Protein AF-A0A1Y2F8F1-F1 (afdb_monomer)

Sequence (606 aa):
MKSYQFGLIFSLLITFTISRSVKFGLVAFGTKVKVKINDTAYTMTRPNIKDPYFTLTKDVSDDELIYKYEVDNIEEIFDRVLPAGETTTHNEFYGRKDTVKQLPEFDYPNKGSWKKSIGKTSLFDDSYIPTVHIYGTNANNTFTNATASIVKRVAFILKDDVIIIKNPALYTKNRNWDKFQFRLVMNYINNDTSGVYGRYILKFRDNNEDPTFFRQKLYSDIMNTIGAPTIQTIFARVYVNNIPVGLYVIQEEAASESFVRSAFHGDNNGKLLIEDNNNLGHPLDCSTGADFEYNATSTYGAFKPYNSTRYDNSKIKNLIKAFSQLDVNNDSAVEKFDKEWFDIDSFFKAIAMEYLTGHWDSYWFYSTNFAMYDDPTESTATTDKFYFICQDWDGTFGLNLGMPYTRYEEEFTTISYKRYVNIDWKIDNYDAPHRYAIDKFLSNPKLQARFEKILTDIVKYIMNPIDFNKRLDAFVERFRDEVEFTFNVTPWRKGTETIKWTMDDFNRNIKYKGKYGASYGLKEYVYKRASFINKEFNLGLDLANVTKKSTAAKKNGSISTVSGRCGSEFGGSCAKSGYCCSKYGYCGTSNEYCGKGCQRAYGICN

Solvent-accessible surface area (backbone atoms only — not comparable to full-atom values): 32457 Å² total; per-residue (Å²): 138,86,85,83,83,86,81,85,82,82,79,80,81,80,77,81,78,60,66,40,66,30,36,43,32,35,37,45,90,62,87,48,41,30,42,26,52,68,95,46,75,42,79,41,44,50,94,43,87,88,52,51,41,32,39,43,77,48,80,40,66,40,57,68,40,52,31,36,52,28,46,66,88,45,64,55,98,57,81,43,77,47,62,52,82,63,47,58,67,38,51,24,45,73,90,51,87,72,54,70,47,88,63,68,75,79,53,48,100,58,53,60,66,53,57,32,19,18,51,86,44,69,82,56,39,77,35,37,72,36,37,37,40,34,29,52,70,47,36,52,51,21,55,49,68,56,42,63,38,63,23,60,29,37,36,40,41,32,51,86,48,77,48,78,47,63,44,25,33,37,44,56,44,63,63,48,33,41,68,45,25,36,36,39,34,43,26,67,78,76,67,44,55,56,55,64,92,48,37,21,45,38,35,34,38,43,54,83,74,47,63,69,69,45,53,41,49,53,51,34,52,49,40,47,33,68,28,37,67,58,52,58,53,35,59,28,44,34,27,48,75,87,41,70,68,26,50,27,42,37,27,48,42,66,28,32,75,38,30,47,32,45,41,61,24,16,71,45,75,67,41,73,75,55,83,60,73,88,74,53,49,49,31,18,35,26,38,53,34,39,62,46,66,71,53,92,87,60,78,58,74,32,40,30,37,62,48,69,91,84,32,66,46,67,67,57,55,53,48,21,47,50,55,66,68,54,52,70,87,37,68,70,54,41,53,50,39,38,66,36,36,35,40,57,65,39,38,39,53,42,57,34,49,37,64,73,32,41,29,43,66,20,54,92,45,35,18,14,40,34,20,39,35,34,42,59,91,60,30,56,101,86,37,58,20,28,43,49,28,64,46,83,50,68,44,23,48,31,25,71,55,45,77,76,49,64,75,49,94,63,67,68,57,71,58,61,71,76,79,68,51,83,53,84,54,40,91,49,97,53,29,30,57,54,56,40,61,57,38,54,47,54,70,24,71,68,53,32,48,55,38,50,48,54,44,49,47,45,33,65,47,34,39,26,54,75,57,36,43,55,38,50,52,47,46,48,74,72,40,47,68,50,51,50,48,34,64,68,46,72,67,67,31,85,36,78,58,78,87,78,70,50,71,66,46,22,64,38,28,50,52,33,57,51,63,86,45,25,64,27,1,51,54,42,37,36,40,48,31,34,52,39,52,31,62,76,67,66,65,78,72,84,61,72,60,63,56,46,64,62,49,58,77,71,66,78,89,39,54,24,84,40,92,65,25,11,32,86,91,33,62,15,18,37,83,54,87,89,26,7,10,15,69,84,29,35,47,34,74,49,64,84,13,16,33,93,59,32,37,66,94,19,24,52,56,113

Structure (mmCIF, N/CA/C/O backbone):
data_AF-A0A1Y2F8F1-F1
#
_entry.id   AF-A0A1Y2F8F1-F1
#
loop_
_atom_site.group_PDB
_atom_site.id
_atom_site.type_symbol
_atom_site.label_atom_id
_atom_site.label_alt_id
_atom_site.label_comp_id
_atom_site.label_asym_id
_atom_site.label_entity_id
_atom_site.label_seq_id
_atom_site.pdbx_PDB_ins_code
_atom_site.Cartn_x
_atom_site.Cartn_y
_atom_site.Cartn_z
_atom_site.occupancy
_atom_site.B_iso_or_equiv
_atom_site.auth_seq_id
_atom_site.auth_comp_id
_atom_site.auth_asym_id
_atom_site.auth_atom_id
_atom_site.pdbx_PDB_model_num
ATOM 1 N N . MET A 1 1 ? -14.714 -57.021 75.624 1.00 41.25 1 MET A N 1
ATOM 2 C CA . MET A 1 1 ? -15.479 -56.013 74.856 1.00 41.25 1 MET A CA 1
ATOM 3 C C . MET A 1 1 ? -14.490 -55.034 74.247 1.00 41.25 1 MET A C 1
ATOM 5 O O . MET A 1 1 ? -13.836 -54.321 74.993 1.00 41.25 1 MET A O 1
ATOM 9 N N . LYS A 1 2 ? -14.284 -55.102 72.926 1.00 38.03 2 LYS A N 1
ATOM 10 C CA . LYS A 1 2 ? -13.362 -54.230 72.183 1.00 38.03 2 LYS A CA 1
ATOM 11 C C . LYS A 1 2 ? -14.104 -52.960 71.763 1.00 38.03 2 LYS A C 1
ATOM 13 O O . LYS A 1 2 ? -15.139 -53.050 71.110 1.00 38.03 2 LYS A O 1
ATOM 18 N N . SER A 1 3 ? -13.566 -51.815 72.152 1.00 40.09 3 SER A N 1
ATOM 19 C CA . SER A 1 3 ? -14.034 -50.481 71.785 1.00 40.09 3 SER A CA 1
ATOM 20 C C . SER A 1 3 ? -13.527 -50.140 70.382 1.00 40.09 3 SER A C 1
ATOM 22 O O . SER A 1 3 ? -12.319 -50.109 70.163 1.00 40.09 3 SER A O 1
ATOM 24 N N . TYR A 1 4 ? -14.429 -49.897 69.431 1.00 42.72 4 TYR A N 1
ATOM 25 C CA . TYR A 1 4 ? -14.085 -49.360 68.113 1.00 42.72 4 TYR A CA 1
ATOM 26 C C . TYR A 1 4 ? -14.153 -47.829 68.169 1.00 42.72 4 TYR A C 1
ATOM 28 O O . TYR A 1 4 ? -15.232 -47.263 68.322 1.00 42.72 4 TYR A O 1
ATOM 36 N N . GLN A 1 5 ? -13.004 -47.160 68.055 1.00 43.44 5 GLN A N 1
ATOM 37 C CA . GLN A 1 5 ? -12.938 -45.736 67.726 1.00 43.44 5 GLN A CA 1
ATOM 38 C C . GLN A 1 5 ? -13.002 -45.585 66.202 1.00 43.44 5 GLN A C 1
ATOM 40 O O . GLN A 1 5 ? -12.121 -46.058 65.486 1.00 43.44 5 GLN A O 1
ATOM 45 N N . PHE A 1 6 ? -1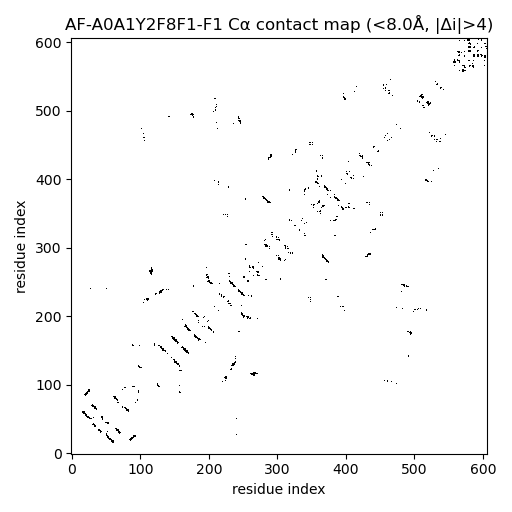4.052 -44.928 65.712 1.00 44.44 6 PHE A N 1
ATOM 46 C CA . PHE A 1 6 ? -14.163 -44.465 64.331 1.00 44.44 6 PHE A CA 1
ATOM 47 C C . PHE A 1 6 ? -13.404 -43.137 64.200 1.00 44.44 6 PHE A C 1
ATOM 49 O O . PHE A 1 6 ? -13.813 -42.128 64.773 1.00 44.44 6 PHE A O 1
ATOM 56 N N . GLY A 1 7 ? -12.291 -43.137 63.467 1.00 43.81 7 GLY A N 1
ATOM 57 C CA . GLY A 1 7 ? -11.605 -41.919 63.040 1.00 43.81 7 GLY A CA 1
ATOM 58 C C . GLY A 1 7 ? -12.200 -41.413 61.726 1.00 43.81 7 GLY A C 1
ATOM 59 O O . GLY A 1 7 ? -12.081 -42.077 60.700 1.00 43.81 7 GLY A O 1
ATOM 60 N N . LEU A 1 8 ? -12.843 -40.246 61.757 1.00 47.16 8 LEU A N 1
ATOM 61 C CA . LEU A 1 8 ? -13.257 -39.495 60.570 1.00 47.16 8 LEU A CA 1
ATOM 62 C C . LEU A 1 8 ? -12.032 -38.758 60.007 1.00 47.16 8 LEU A C 1
ATOM 64 O O . LEU A 1 8 ? -11.551 -37.801 60.609 1.00 47.16 8 LEU A O 1
ATOM 68 N N . ILE A 1 9 ? -11.521 -39.207 58.860 1.00 47.22 9 ILE A N 1
ATOM 69 C CA . ILE A 1 9 ? -10.504 -38.481 58.089 1.00 47.22 9 ILE A CA 1
ATOM 70 C C . ILE A 1 9 ? -11.241 -37.519 57.153 1.00 47.22 9 ILE A C 1
ATOM 72 O O . ILE A 1 9 ? -11.868 -37.939 56.184 1.00 47.22 9 ILE A O 1
ATOM 76 N N . PHE A 1 10 ? -11.176 -36.222 57.457 1.00 47.59 10 PHE A N 1
ATOM 77 C CA . PHE A 1 10 ? -11.595 -35.154 56.551 1.00 47.59 10 PHE A CA 1
ATOM 78 C C . PHE A 1 10 ? -10.495 -34.966 55.496 1.00 47.59 10 PHE A C 1
ATOM 80 O O . PHE A 1 10 ? -9.452 -34.373 55.766 1.00 47.59 10 PHE A O 1
ATOM 87 N N . SER A 1 11 ? -10.696 -35.498 54.292 1.00 52.16 11 SER A N 1
ATOM 88 C CA . SER A 1 11 ? -9.848 -35.180 53.143 1.00 52.16 11 SER A CA 1
ATOM 89 C C . SER A 1 11 ? -10.212 -33.785 52.628 1.00 52.16 11 SER A C 1
ATOM 91 O O . SER A 1 11 ? -11.231 -33.615 51.957 1.00 52.16 11 SER A O 1
ATOM 93 N N . LEU A 1 12 ? -9.395 -32.780 52.953 1.00 48.81 12 LEU A N 1
ATOM 94 C CA . LEU A 1 12 ? -9.445 -31.467 52.309 1.00 48.81 12 LEU A CA 1
ATOM 95 C C . LEU A 1 12 ? -9.014 -31.633 50.841 1.00 48.81 12 LEU A C 1
ATOM 97 O O . LEU A 1 12 ? -7.828 -31.752 50.538 1.00 48.81 12 LEU A O 1
ATOM 101 N N . LEU A 1 13 ? -9.980 -31.657 49.925 1.00 48.72 13 LEU A N 1
ATOM 102 C CA . LEU A 1 13 ? -9.728 -31.451 48.500 1.00 48.72 13 LEU A CA 1
ATOM 103 C C . LEU A 1 13 ? -9.412 -29.965 48.298 1.00 48.72 13 LEU A C 1
ATOM 105 O O . LEU A 1 13 ? -10.311 -29.142 48.152 1.00 48.72 13 LEU A O 1
ATOM 109 N N . ILE A 1 14 ? -8.127 -29.611 48.338 1.00 53.62 14 ILE A N 1
ATOM 110 C CA . ILE A 1 14 ? -7.662 -28.294 47.897 1.00 53.62 14 ILE A CA 1
ATOM 111 C C . ILE A 1 14 ? -7.706 -28.309 46.369 1.00 53.62 14 ILE A C 1
ATOM 113 O O . ILE A 1 14 ? -6.791 -28.796 45.707 1.00 53.62 14 ILE A O 1
ATOM 117 N N . THR A 1 15 ? -8.801 -27.815 45.798 1.00 55.75 15 THR A N 1
ATOM 118 C CA . THR A 1 15 ? -8.859 -27.483 44.376 1.00 55.75 15 THR A CA 1
ATOM 119 C C . THR A 1 15 ? -8.008 -26.236 44.156 1.00 55.75 15 THR A C 1
ATOM 121 O O . THR A 1 15 ? -8.416 -25.133 44.517 1.00 55.75 15 THR A O 1
ATOM 124 N N . PHE A 1 16 ? -6.812 -26.401 43.593 1.00 58.88 16 PHE A N 1
ATOM 125 C CA . PHE A 1 16 ? -6.028 -25.277 43.092 1.00 58.88 16 PHE A CA 1
ATOM 126 C C . PHE A 1 16 ? -6.716 -24.739 41.837 1.00 58.88 16 PHE A C 1
ATOM 128 O O . PHE A 1 16 ? -6.540 -25.275 40.746 1.00 58.88 16 PHE A O 1
ATOM 135 N N . THR A 1 17 ? -7.538 -23.702 41.989 1.00 64.62 17 THR A N 1
ATOM 136 C CA . THR A 1 17 ? -8.014 -22.925 40.844 1.00 64.62 17 THR A CA 1
ATOM 137 C C . THR A 1 17 ? -6.845 -22.090 40.348 1.00 64.62 17 THR A C 1
ATOM 139 O O . THR A 1 17 ? -6.404 -21.166 41.035 1.00 64.62 17 THR A O 1
ATOM 142 N N . ILE A 1 18 ? -6.308 -22.444 39.185 1.00 84.25 18 ILE A N 1
ATOM 143 C CA . ILE A 1 18 ? -5.273 -21.652 38.527 1.00 84.25 18 ILE A CA 1
ATOM 144 C C . ILE A 1 18 ? -5.921 -20.321 38.126 1.00 84.25 18 ILE A C 1
ATOM 146 O O . ILE A 1 18 ? -6.988 -20.303 37.511 1.00 84.25 18 ILE A O 1
ATOM 150 N N . SER A 1 19 ? -5.314 -19.210 38.540 1.00 91.38 19 SER A N 1
ATOM 151 C CA . SER A 1 19 ? -5.748 -17.859 38.184 1.00 91.38 19 SER A CA 1
ATOM 152 C C . SER A 1 19 ? -4.725 -17.201 37.272 1.00 91.38 19 SER A C 1
ATOM 154 O O . SER A 1 19 ? -3.520 -17.368 37.478 1.00 91.38 19 SER A O 1
ATOM 156 N N . ARG A 1 20 ? -5.196 -16.378 36.339 1.00 95.69 20 ARG A N 1
ATOM 157 C CA . ARG A 1 20 ? -4.360 -15.563 35.452 1.00 95.69 20 ARG A CA 1
ATOM 158 C C . ARG A 1 20 ? -4.748 -14.093 35.546 1.00 95.69 20 ARG A C 1
ATOM 160 O O . ARG A 1 20 ? -5.913 -13.765 35.764 1.00 95.69 20 ARG A O 1
ATOM 167 N N . SER A 1 21 ? -3.770 -13.213 35.348 1.00 97.44 21 SER A N 1
ATOM 168 C CA . SER A 1 21 ? -4.005 -11.771 35.279 1.00 97.44 21 SER A CA 1
ATOM 169 C C . SER A 1 21 ? -4.252 -11.363 33.830 1.00 97.44 21 SER A C 1
ATOM 171 O O . SER A 1 21 ? -3.383 -11.553 32.977 1.00 97.44 21 SER A O 1
ATOM 173 N N . VAL A 1 22 ? -5.438 -10.823 33.546 1.00 98.25 22 VAL A N 1
ATOM 174 C CA . VAL A 1 22 ? -5.852 -10.428 32.194 1.00 98.25 22 VAL A CA 1
ATOM 175 C C . VAL A 1 22 ? -5.915 -8.910 32.084 1.00 98.25 22 VAL A C 1
ATOM 177 O O . VAL A 1 22 ? -6.570 -8.240 32.889 1.00 98.25 22 VAL A O 1
ATOM 180 N N . LYS A 1 23 ? -5.258 -8.364 31.056 1.00 98.19 23 LYS A N 1
ATOM 181 C CA . LYS A 1 23 ? -5.364 -6.962 30.642 1.00 98.19 23 LYS A CA 1
ATOM 182 C C . LYS A 1 23 ? -6.501 -6.797 29.630 1.00 98.19 23 LYS A C 1
ATOM 184 O O . LYS A 1 23 ? -6.417 -7.278 28.505 1.00 98.19 23 LYS A O 1
ATOM 189 N N . PHE A 1 24 ? -7.518 -6.041 30.010 1.00 98.50 24 PHE A N 1
ATOM 190 C CA . PHE A 1 24 ? -8.586 -5.586 29.129 1.00 98.50 24 PHE A CA 1
ATOM 191 C C . PHE A 1 24 ? -8.227 -4.210 28.572 1.00 98.50 24 PHE A C 1
ATOM 193 O O . PHE A 1 24 ? -7.955 -3.289 29.350 1.00 98.50 24 PHE A O 1
ATOM 200 N N . GLY A 1 25 ? -8.238 -4.057 27.249 1.00 98.12 25 GLY A N 1
ATOM 201 C CA . GLY A 1 25 ? -8.082 -2.775 26.561 1.00 98.12 25 GLY A CA 1
ATOM 202 C C . GLY A 1 25 ? -9.306 -2.474 25.702 1.00 98.12 25 GLY A C 1
ATOM 203 O O . GLY A 1 25 ? -9.737 -3.324 24.933 1.00 98.12 25 GLY A O 1
ATOM 204 N N . LEU A 1 26 ? -9.863 -1.265 25.800 1.00 98.44 26 LEU A N 1
ATOM 205 C CA . LEU A 1 26 ? -11.041 -0.873 25.024 1.00 98.44 26 LEU A CA 1
ATOM 206 C C . LEU A 1 26 ? -10.940 0.555 24.496 1.00 98.44 26 LEU A C 1
ATOM 208 O O . LEU A 1 26 ? -10.795 1.510 25.258 1.00 98.44 26 LEU A O 1
ATOM 212 N N . VAL A 1 27 ? -11.133 0.713 23.192 1.00 98.06 27 VAL A N 1
ATOM 213 C CA . VAL A 1 27 ? -11.424 1.984 22.537 1.00 98.06 27 VAL A CA 1
ATOM 214 C C . VAL A 1 27 ? -12.932 2.238 22.574 1.00 98.06 27 VAL A C 1
ATOM 216 O O . VAL A 1 27 ? -13.709 1.500 21.964 1.00 98.06 27 VAL A O 1
ATOM 219 N N . ALA A 1 28 ? -13.352 3.289 23.281 1.00 97.25 28 ALA A N 1
ATOM 220 C CA . ALA A 1 28 ? -14.752 3.681 23.433 1.00 97.25 28 ALA A CA 1
ATOM 221 C C . ALA A 1 28 ? -14.909 5.198 23.632 1.00 97.25 28 ALA A C 1
ATOM 223 O O . ALA A 1 28 ? -14.125 5.846 24.325 1.00 97.25 28 ALA A O 1
ATOM 224 N N . PHE A 1 29 ? -15.971 5.770 23.062 1.00 94.62 29 PHE A N 1
ATOM 225 C CA . PHE A 1 29 ? -16.220 7.221 23.080 1.00 94.62 29 PHE A CA 1
ATOM 226 C C . PHE A 1 29 ? -17.094 7.693 24.246 1.00 94.62 29 PHE A C 1
ATOM 228 O O . PHE A 1 29 ? -17.229 8.899 24.450 1.00 94.62 29 PHE A O 1
ATOM 235 N N . GLY A 1 30 ? -17.647 6.762 25.025 1.00 92.62 30 GLY A N 1
ATOM 236 C CA . GLY A 1 30 ? -18.463 7.072 26.193 1.00 92.62 30 GLY A CA 1
ATOM 237 C C . GLY A 1 30 ? -17.665 7.481 27.429 1.00 92.62 30 GLY A C 1
ATOM 238 O O . GLY A 1 30 ? -16.426 7.479 27.446 1.00 92.62 30 GLY A O 1
ATOM 239 N N . THR A 1 31 ? -18.395 7.843 28.483 1.00 91.44 31 THR A N 1
ATOM 240 C CA . THR A 1 31 ? -17.823 8.370 29.736 1.00 91.44 31 THR A CA 1
ATOM 241 C C . THR A 1 31 ? -17.708 7.321 30.836 1.00 91.44 31 THR A C 1
ATOM 243 O O . THR A 1 31 ? -16.727 7.322 31.580 1.00 91.44 31 THR A O 1
ATOM 246 N N . LYS A 1 32 ? -18.681 6.410 30.924 1.00 95.94 32 LYS A N 1
ATOM 247 C CA . LYS A 1 32 ? -18.727 5.315 31.894 1.00 95.94 32 LYS A CA 1
ATOM 248 C C . LYS A 1 32 ? -18.514 4.011 31.149 1.00 95.94 32 LYS A C 1
ATOM 250 O O . LYS A 1 32 ? -19.368 3.614 30.366 1.00 95.94 32 LYS A O 1
ATOM 255 N N . VAL A 1 33 ? -17.389 3.355 31.403 1.00 98.25 33 VAL A N 1
ATOM 256 C CA . VAL A 1 33 ? -17.039 2.099 30.737 1.00 98.25 33 VAL A CA 1
ATOM 257 C C . VAL A 1 33 ? -16.850 1.013 31.776 1.00 98.25 33 VAL A C 1
ATOM 259 O O . VAL A 1 33 ? -16.137 1.205 32.765 1.00 98.25 33 VAL A O 1
ATOM 262 N N . LYS A 1 34 ? -17.494 -0.127 31.543 1.00 98.44 34 LYS A N 1
ATOM 263 C CA . LYS A 1 34 ? -17.325 -1.338 32.339 1.00 98.44 34 LYS A CA 1
ATOM 264 C C . LYS A 1 34 ? -17.036 -2.522 31.428 1.00 98.44 34 LYS A C 1
ATOM 266 O O . LYS A 1 34 ? -17.515 -2.565 30.298 1.00 98.44 34 LYS A O 1
ATOM 271 N N . VAL A 1 35 ? -16.314 -3.499 31.960 1.00 98.38 35 VAL A N 1
ATOM 272 C CA . VAL A 1 35 ? -16.295 -4.861 31.429 1.00 98.38 35 VAL A CA 1
ATOM 273 C C . VAL A 1 35 ? -17.109 -5.747 32.364 1.00 98.38 35 VAL A C 1
ATOM 275 O O . VAL A 1 35 ? -16.897 -5.747 33.578 1.00 98.38 35 VAL A O 1
ATOM 278 N N . LYS A 1 36 ? -18.089 -6.453 31.811 1.00 97.56 36 LYS A N 1
ATOM 279 C CA . LYS A 1 36 ? -18.841 -7.502 32.495 1.00 97.56 36 LYS A CA 1
ATOM 280 C C . LYS A 1 36 ? -18.157 -8.820 32.207 1.00 97.56 36 LYS A C 1
ATOM 282 O O . LYS A 1 36 ? -18.057 -9.202 31.049 1.00 97.56 36 LYS A O 1
ATOM 287 N N . ILE A 1 37 ? -17.655 -9.460 33.251 1.00 95.81 37 ILE A N 1
ATOM 288 C CA . ILE A 1 37 ? -17.024 -10.773 33.185 1.00 95.81 37 ILE A CA 1
ATOM 289 C C . ILE A 1 37 ? -17.991 -11.726 33.874 1.00 95.81 37 ILE A C 1
ATOM 291 O O . ILE A 1 37 ? -18.247 -11.571 35.075 1.00 95.81 37 ILE A O 1
ATOM 295 N N . ASN A 1 38 ? -18.558 -12.666 33.117 1.00 86.06 38 ASN A N 1
ATOM 296 C CA . ASN A 1 38 ? -19.746 -13.407 33.544 1.00 86.06 38 ASN A CA 1
ATOM 297 C C . ASN A 1 38 ? -20.827 -12.412 34.041 1.00 86.06 38 ASN A C 1
ATOM 299 O O . ASN A 1 38 ? -21.122 -11.432 33.357 1.00 86.06 38 ASN A O 1
ATOM 303 N N . ASP A 1 39 ? -21.353 -12.583 35.257 1.00 84.81 39 ASP A N 1
ATOM 304 C CA . ASP A 1 39 ? -22.404 -11.716 35.816 1.00 84.81 39 ASP A CA 1
ATOM 305 C C . ASP A 1 39 ? -21.884 -10.484 36.584 1.00 84.81 39 ASP A C 1
ATOM 307 O O . ASP A 1 39 ? -22.670 -9.702 37.124 1.00 84.81 39 ASP A O 1
ATOM 311 N N . THR A 1 40 ? -20.562 -10.285 36.673 1.00 94.56 40 THR A N 1
ATOM 312 C CA . THR A 1 40 ? -19.976 -9.203 37.485 1.00 94.56 40 THR A CA 1
ATOM 313 C C . THR A 1 40 ? -19.413 -8.080 36.621 1.00 94.56 40 THR A C 1
ATOM 315 O O . THR A 1 40 ? -18.574 -8.303 35.751 1.00 94.56 40 THR A O 1
ATOM 318 N N . ALA A 1 41 ? -19.833 -6.843 36.898 1.00 97.00 41 ALA A N 1
ATOM 319 C CA . ALA A 1 41 ? -19.370 -5.652 36.191 1.00 97.00 41 ALA A CA 1
ATOM 320 C C . ALA A 1 41 ? -18.196 -4.968 36.911 1.00 97.00 41 ALA A C 1
ATOM 322 O O . ALA A 1 41 ? -18.286 -4.637 38.094 1.00 97.00 41 ALA A O 1
ATOM 323 N N . TYR A 1 42 ? -17.133 -4.664 36.168 1.00 98.19 42 TYR A N 1
ATOM 324 C CA . TYR A 1 42 ? -15.949 -3.959 36.653 1.00 98.19 42 TYR A CA 1
ATOM 325 C C . TYR A 1 42 ? -15.735 -2.665 35.873 1.00 98.19 42 TYR A C 1
ATOM 327 O O . TYR A 1 42 ? -15.678 -2.669 34.645 1.00 98.19 42 TYR A O 1
ATOM 335 N N . THR A 1 43 ? -15.590 -1.548 36.581 1.00 98.19 43 THR A N 1
ATOM 336 C CA . THR A 1 43 ? -15.315 -0.243 35.966 1.00 98.19 43 THR A CA 1
ATOM 337 C C . THR A 1 43 ? -13.906 -0.203 35.379 1.00 98.19 43 THR A C 1
ATOM 339 O O . THR A 1 43 ? -12.935 -0.537 36.057 1.00 98.19 43 THR A O 1
ATOM 342 N N . MET A 1 44 ? -13.790 0.261 34.137 1.00 98.25 44 MET A N 1
ATOM 343 C CA . MET A 1 44 ? -12.511 0.500 33.468 1.00 98.25 44 MET A CA 1
ATOM 344 C C . MET A 1 44 ? -12.096 1.968 33.613 1.00 98.25 44 MET A C 1
ATOM 346 O O . MET A 1 44 ? -12.939 2.860 33.731 1.00 98.25 44 MET A O 1
ATOM 350 N N . THR A 1 45 ? -10.792 2.241 33.575 1.00 97.19 45 THR A N 1
ATOM 351 C CA . THR A 1 45 ? -10.246 3.603 33.734 1.00 97.19 45 THR A CA 1
ATOM 352 C C . THR A 1 45 ? -9.438 4.020 32.512 1.00 97.19 45 THR A C 1
ATOM 354 O O . THR A 1 45 ? -8.968 3.171 31.763 1.00 97.19 45 THR A O 1
ATOM 357 N N . ARG A 1 46 ? -9.273 5.328 32.286 1.00 95.19 46 ARG A N 1
ATOM 358 C CA . ARG A 1 46 ? -8.428 5.839 31.198 1.00 95.19 46 ARG A CA 1
ATOM 359 C C . ARG A 1 46 ? -7.011 6.094 31.718 1.00 95.19 46 ARG A C 1
ATOM 361 O O . ARG A 1 46 ? -6.870 6.960 32.584 1.00 95.19 46 ARG A O 1
ATOM 368 N N . PRO A 1 47 ? -5.961 5.470 31.150 1.00 92.88 47 PRO A N 1
ATOM 369 C CA . PRO A 1 47 ? -4.576 5.853 31.447 1.00 92.88 47 PRO A CA 1
ATOM 370 C C . PRO A 1 47 ? -4.298 7.324 31.110 1.00 92.88 47 PRO A C 1
ATOM 372 O O . PRO A 1 47 ? -3.509 7.999 31.765 1.00 92.88 47 PRO A O 1
ATOM 375 N N . ASN A 1 48 ? -4.981 7.841 30.087 1.00 89.50 48 ASN A N 1
ATOM 376 C CA . ASN A 1 48 ? -4.966 9.246 29.723 1.00 89.50 48 ASN A CA 1
ATOM 377 C C . ASN A 1 48 ? -6.389 9.712 29.417 1.00 89.50 48 ASN A C 1
ATOM 379 O O . ASN A 1 48 ? -7.015 9.236 28.475 1.00 89.50 48 ASN A O 1
ATOM 383 N N . ILE A 1 49 ? -6.880 10.695 30.171 1.00 88.88 49 ILE A N 1
ATOM 384 C CA . ILE A 1 49 ? -8.259 11.194 30.056 1.00 88.88 49 ILE A CA 1
ATOM 385 C C . ILE A 1 49 ? -8.624 11.699 28.646 1.00 88.88 49 ILE A C 1
ATOM 387 O O . ILE A 1 49 ? -9.799 11.730 28.285 1.00 88.88 49 ILE A O 1
ATOM 391 N N . LYS A 1 50 ? -7.629 12.088 27.835 1.00 86.31 50 LYS A N 1
ATOM 392 C CA . LYS A 1 50 ? -7.836 12.601 26.470 1.00 86.31 50 LYS A CA 1
ATOM 393 C C . LYS A 1 50 ? -8.063 11.498 25.444 1.00 86.31 50 LYS A C 1
ATOM 395 O O . LYS A 1 50 ? -8.718 11.753 24.434 1.00 86.31 50 LYS A O 1
ATOM 400 N N . ASP A 1 51 ? -7.527 10.308 25.685 1.00 89.69 51 ASP A N 1
ATOM 401 C CA . ASP A 1 51 ? -7.692 9.189 24.769 1.00 89.69 51 ASP A CA 1
ATOM 402 C C . ASP A 1 51 ? -9.026 8.504 25.053 1.00 89.69 51 ASP A C 1
ATOM 404 O O . ASP A 1 51 ? -9.379 8.323 26.219 1.00 89.69 51 ASP A O 1
ATOM 408 N N . PRO A 1 52 ? -9.788 8.090 24.034 1.00 94.00 52 PRO A N 1
ATOM 409 C CA . PRO A 1 52 ? -10.945 7.223 24.221 1.00 94.00 52 PRO A CA 1
ATOM 410 C C . PRO A 1 52 ? -10.492 5.776 24.445 1.00 94.00 52 PRO A C 1
ATOM 412 O O . PRO A 1 52 ? -11.032 4.865 23.838 1.00 94.00 52 PRO A O 1
ATOM 415 N N . TYR A 1 53 ? -9.472 5.573 25.282 1.00 96.81 53 TYR A N 1
ATOM 416 C CA . TYR A 1 53 ? -8.855 4.285 25.568 1.00 96.81 53 TYR A CA 1
ATOM 417 C C . TYR A 1 53 ? -8.959 3.991 27.061 1.00 96.81 53 TYR A C 1
ATOM 419 O O . TYR A 1 53 ? -8.467 4.751 27.900 1.00 96.81 53 TYR A O 1
ATOM 427 N N . PHE A 1 54 ? -9.626 2.889 27.373 1.00 98.12 54 PHE A N 1
ATOM 428 C CA . PHE A 1 54 ? -9.890 2.403 28.711 1.00 98.12 54 PHE A CA 1
ATOM 429 C C . PHE A 1 54 ? -9.147 1.097 28.942 1.00 98.12 54 PHE A C 1
ATOM 431 O O . PHE A 1 54 ? -9.017 0.272 28.040 1.00 98.12 54 PHE A O 1
ATOM 438 N N . THR A 1 55 ? -8.700 0.895 30.174 1.00 98.00 55 THR A N 1
ATOM 439 C CA . THR A 1 55 ? -7.990 -0.308 30.591 1.00 98.00 55 THR A CA 1
ATOM 440 C C . THR A 1 55 ? -8.482 -0.808 31.938 1.00 98.00 55 THR A C 1
ATOM 442 O O . THR A 1 55 ? -8.873 -0.017 32.806 1.00 98.00 55 THR A O 1
ATOM 445 N N . LEU A 1 56 ? -8.396 -2.119 32.128 1.00 98.25 56 LEU A N 1
ATOM 446 C CA . LEU A 1 56 ? -8.533 -2.793 33.414 1.00 98.25 56 LEU A CA 1
ATOM 447 C C . LEU A 1 56 ? -7.586 -3.994 33.430 1.00 98.25 56 LEU A C 1
ATOM 449 O O . LEU A 1 56 ? -7.508 -4.713 32.442 1.00 98.25 56 LEU A O 1
ATOM 453 N N . THR A 1 57 ? -6.922 -4.242 34.553 1.00 98.12 57 THR A N 1
ATOM 454 C CA . THR A 1 57 ? -6.264 -5.529 34.805 1.00 98.12 57 THR A CA 1
ATOM 455 C C . THR A 1 57 ? -7.037 -6.252 35.893 1.00 98.12 57 THR A C 1
ATOM 457 O O . THR A 1 57 ? -7.368 -5.646 36.917 1.00 98.12 57 THR A O 1
ATOM 460 N N . LYS A 1 58 ? -7.364 -7.524 35.664 1.00 97.25 58 LYS A N 1
ATOM 461 C CA . LYS A 1 58 ? -8.146 -8.322 36.606 1.00 97.25 58 LYS A CA 1
ATOM 462 C C . LYS A 1 58 ? -7.640 -9.757 36.655 1.00 97.25 58 LYS A C 1
ATOM 464 O O . LYS A 1 58 ? -7.427 -10.367 35.612 1.00 97.25 58 LYS A O 1
ATOM 469 N N . ASP A 1 59 ? -7.513 -10.286 37.866 1.00 96.62 59 ASP A N 1
ATOM 470 C CA . ASP A 1 59 ? -7.270 -11.710 38.072 1.00 96.62 59 ASP A CA 1
ATOM 471 C C . ASP A 1 59 ? -8.584 -12.479 37.898 1.00 96.62 59 ASP A C 1
ATOM 473 O O . ASP A 1 59 ? -9.602 -12.148 38.518 1.00 96.62 59 ASP A O 1
ATOM 477 N N . VAL A 1 60 ? -8.553 -13.473 37.017 1.00 94.75 60 VAL A N 1
ATOM 478 C CA . VAL A 1 60 ? -9.679 -14.337 36.637 1.00 94.75 60 VAL A CA 1
ATOM 479 C C . VAL A 1 60 ? -9.243 -15.803 36.707 1.00 94.75 60 VAL A C 1
ATOM 481 O O . VAL A 1 60 ? -8.047 -16.080 36.835 1.00 94.75 60 VAL A O 1
ATOM 484 N N . SER A 1 61 ? -10.184 -16.753 36.643 1.00 92.81 61 SER A N 1
ATOM 485 C CA . SER A 1 61 ? -9.804 -18.161 36.476 1.00 92.81 61 SER A CA 1
ATOM 486 C C . SER A 1 61 ? -9.098 -18.368 35.131 1.00 92.81 61 SER A C 1
ATOM 488 O O . SER A 1 61 ? -9.262 -17.587 34.190 1.00 92.81 61 SER A O 1
ATOM 490 N N . ASP A 1 62 ? -8.272 -19.407 35.046 1.00 93.44 62 ASP A N 1
ATOM 491 C CA . ASP A 1 62 ? -7.584 -19.764 33.800 1.00 93.44 62 ASP A CA 1
ATOM 492 C C . ASP A 1 62 ? -8.514 -20.401 32.752 1.00 93.44 62 ASP A C 1
ATOM 494 O O . ASP A 1 62 ? -8.093 -20.680 31.635 1.00 93.44 62 ASP A O 1
ATOM 498 N N . ASP A 1 63 ? -9.796 -20.584 33.075 1.00 93.50 63 ASP A N 1
ATOM 499 C CA . ASP A 1 63 ? -10.802 -21.065 32.133 1.00 93.50 63 ASP A CA 1
ATOM 500 C C . ASP A 1 63 ? -11.057 -20.058 30.997 1.00 93.50 63 ASP A C 1
ATOM 502 O O . ASP A 1 63 ? -10.675 -18.880 31.049 1.00 93.50 63 ASP A O 1
ATOM 506 N N . GLU A 1 64 ? -11.744 -20.525 29.953 1.00 95.81 64 GLU A N 1
ATOM 507 C CA . GLU A 1 64 ? -12.295 -19.648 28.922 1.00 95.81 64 GLU A CA 1
ATOM 508 C C . GLU A 1 64 ? -13.217 -18.596 29.557 1.00 95.81 64 GLU A C 1
ATOM 510 O O . GLU A 1 64 ? -14.100 -18.911 30.357 1.00 95.81 64 GLU A O 1
ATOM 515 N N . LEU A 1 65 ? -13.002 -17.331 29.193 1.00 95.50 65 LEU A N 1
ATOM 516 C CA . LEU A 1 65 ? -13.734 -16.204 29.752 1.00 95.50 65 LEU A CA 1
ATOM 517 C C . LEU A 1 65 ? -14.784 -15.704 28.767 1.00 95.50 65 LEU A C 1
ATOM 519 O O . LEU A 1 65 ? -14.443 -15.316 27.649 1.00 95.50 65 LEU A O 1
ATOM 523 N N . ILE A 1 66 ? -16.032 -15.606 29.221 1.00 96.19 66 ILE A N 1
ATOM 524 C CA . ILE A 1 66 ? -17.093 -14.896 28.506 1.00 96.19 66 ILE A CA 1
ATOM 525 C C . ILE A 1 66 ? -17.248 -13.509 29.126 1.00 96.19 66 ILE A C 1
ATOM 527 O O . ILE A 1 66 ? -17.380 -13.357 30.346 1.00 96.19 66 ILE A O 1
ATOM 531 N N . TYR A 1 67 ? -17.200 -12.480 28.287 1.00 97.50 67 TYR A N 1
ATOM 532 C CA . TYR A 1 67 ? -17.281 -11.100 28.746 1.00 97.50 67 TYR A CA 1
ATOM 533 C C . TYR A 1 67 ? -17.941 -10.182 27.718 1.00 97.50 67 TYR A C 1
ATOM 535 O O . TYR A 1 67 ? -18.057 -10.510 26.538 1.00 97.50 67 TYR A O 1
ATOM 543 N N . LYS A 1 68 ? -18.359 -9.000 28.171 1.00 97.56 68 LYS A N 1
ATOM 544 C CA . LYS A 1 68 ? -18.893 -7.927 27.324 1.00 97.56 68 LYS A CA 1
ATOM 545 C C . LYS A 1 68 ? -18.497 -6.562 27.841 1.00 97.56 68 LYS A C 1
ATOM 547 O O . LYS A 1 68 ? -18.306 -6.380 29.045 1.00 97.56 68 LYS A O 1
ATOM 552 N N . TYR A 1 69 ? -18.467 -5.575 26.956 1.00 98.31 69 TYR A N 1
ATOM 553 C CA . TYR A 1 69 ? -18.361 -4.186 27.382 1.00 98.31 69 TYR A CA 1
ATOM 554 C C . TYR A 1 69 ? -19.727 -3.524 27.558 1.00 98.31 69 TYR A C 1
ATOM 556 O O . TYR A 1 69 ? -20.688 -3.797 26.840 1.00 98.31 69 TYR A O 1
ATOM 564 N N . GLU A 1 70 ? -19.784 -2.606 28.518 1.00 98.00 70 GLU A N 1
ATOM 565 C CA . GLU A 1 70 ? -20.890 -1.678 28.724 1.00 98.00 70 GLU A CA 1
ATOM 566 C C . GLU A 1 70 ? -20.338 -0.252 28.656 1.00 98.00 70 GLU A C 1
ATOM 568 O O . GLU A 1 70 ? -19.429 0.106 29.412 1.00 98.00 70 GLU A O 1
ATOM 573 N N . VAL A 1 71 ? -20.892 0.569 27.764 1.00 98.12 71 VAL A N 1
ATOM 574 C CA . VAL A 1 71 ? -20.515 1.974 27.576 1.00 98.12 71 VAL A CA 1
ATOM 575 C C . VAL A 1 71 ? -21.749 2.844 27.792 1.00 98.12 71 VAL A C 1
ATOM 577 O O . VAL A 1 71 ? -22.750 2.700 27.101 1.00 98.12 71 VAL A O 1
ATOM 580 N N . ASP A 1 72 ? -21.688 3.735 28.782 1.00 97.44 72 ASP A N 1
ATOM 581 C CA . ASP A 1 72 ? -22.784 4.624 29.194 1.00 97.44 72 ASP A CA 1
ATOM 582 C C . ASP A 1 72 ? -24.123 3.887 29.427 1.00 97.44 72 ASP A C 1
ATOM 584 O O . ASP A 1 72 ? -25.201 4.380 29.101 1.00 97.44 72 ASP A O 1
ATOM 588 N N . ASN A 1 73 ? -24.044 2.715 30.073 1.00 95.75 73 ASN A N 1
ATOM 589 C CA . ASN A 1 73 ? -25.153 1.789 30.363 1.00 95.75 73 ASN A CA 1
ATOM 590 C C . ASN A 1 73 ? -25.769 1.099 29.133 1.00 95.75 73 ASN A C 1
ATOM 592 O O . ASN A 1 73 ? -26.854 0.528 29.231 1.00 95.75 73 ASN A O 1
ATOM 596 N N . ILE A 1 74 ? -25.090 1.135 27.989 1.00 97.44 74 ILE A N 1
ATOM 597 C CA . ILE A 1 74 ? -25.438 0.345 26.808 1.00 97.44 74 ILE A CA 1
ATOM 598 C C . ILE A 1 74 ? -24.465 -0.830 26.752 1.00 97.44 74 ILE A C 1
ATOM 600 O O . ILE A 1 74 ? -23.256 -0.623 26.723 1.00 97.44 74 ILE A O 1
ATOM 604 N N . GLU A 1 75 ? -24.988 -2.052 26.784 1.00 96.12 75 GLU A N 1
ATOM 605 C CA . GLU A 1 75 ? -24.195 -3.280 26.669 1.00 96.12 75 GLU A CA 1
ATOM 606 C C . GLU A 1 75 ? -24.024 -3.687 25.200 1.00 96.12 75 GLU A C 1
ATOM 608 O O . GLU A 1 75 ? -24.905 -3.446 24.369 1.00 96.12 75 GLU A O 1
ATOM 613 N N . GLU A 1 76 ? -22.904 -4.336 24.880 1.00 96.69 76 GLU A N 1
ATOM 614 C CA . GLU A 1 76 ? -22.732 -4.991 23.585 1.00 96.69 76 GLU A CA 1
ATOM 615 C C . GLU A 1 76 ? -23.801 -6.070 23.335 1.00 96.69 76 GLU A C 1
ATOM 617 O O . GLU A 1 76 ? -24.182 -6.857 24.203 1.00 96.69 76 GLU A O 1
ATOM 622 N N . ILE A 1 77 ? -24.259 -6.145 22.085 1.00 95.69 77 ILE A N 1
ATOM 623 C CA . ILE A 1 77 ? -25.283 -7.107 21.648 1.00 95.69 77 ILE A CA 1
ATOM 624 C C . ILE A 1 77 ? -24.724 -8.513 21.371 1.00 95.69 77 ILE A C 1
ATOM 626 O O . ILE A 1 77 ? -25.447 -9.380 20.888 1.00 95.69 77 ILE A O 1
ATOM 630 N N . PHE A 1 78 ? -23.436 -8.733 21.627 1.00 95.62 78 PHE A N 1
ATOM 631 C CA . PHE A 1 78 ? -22.736 -9.996 21.422 1.00 95.62 78 PHE A CA 1
ATOM 632 C C . PHE A 1 78 ? -21.812 -10.274 22.605 1.00 95.62 78 PHE A C 1
ATOM 634 O O . PHE A 1 78 ? -21.343 -9.343 23.257 1.00 95.62 78 PHE A O 1
ATOM 641 N N . ASP A 1 79 ? -21.555 -11.551 22.860 1.00 95.44 79 ASP A N 1
ATOM 642 C CA . ASP A 1 79 ? -20.534 -11.999 23.801 1.00 95.44 79 ASP A CA 1
ATOM 643 C C . ASP A 1 79 ? -19.148 -11.985 23.153 1.00 95.44 79 ASP A C 1
ATOM 645 O O . ASP A 1 79 ? -18.994 -12.288 21.963 1.00 95.44 79 ASP A O 1
ATOM 649 N N . ARG A 1 80 ? -18.138 -11.653 23.954 1.00 97.12 80 ARG A N 1
ATOM 650 C CA . ARG A 1 80 ? -16.724 -11.844 23.632 1.00 97.12 80 ARG A CA 1
ATOM 651 C C . ARG A 1 80 ? -16.203 -13.064 24.374 1.00 97.12 80 ARG A C 1
ATOM 653 O O . ARG A 1 80 ? -16.675 -13.385 25.464 1.00 97.12 80 ARG A O 1
ATOM 660 N N . VAL A 1 81 ? -15.216 -13.718 23.772 1.00 96.00 81 VAL A N 1
ATOM 661 C CA . VAL A 1 81 ? -14.585 -14.920 24.317 1.00 96.00 81 VAL A CA 1
ATOM 662 C C . VAL A 1 81 ? -13.081 -14.699 24.373 1.00 96.00 81 VAL A C 1
ATOM 664 O O . VAL A 1 81 ? -12.474 -14.359 23.357 1.00 96.00 81 VAL A O 1
ATOM 667 N N . LEU A 1 82 ? -12.487 -14.895 25.550 1.00 96.56 82 LEU A N 1
ATOM 668 C CA . LEU A 1 82 ? -11.039 -14.944 25.734 1.00 96.56 82 LEU A CA 1
ATOM 669 C C . LEU A 1 82 ? -10.632 -16.391 26.066 1.00 96.56 82 LEU A C 1
ATOM 671 O O . LEU A 1 82 ? -10.977 -16.870 27.152 1.00 96.56 82 LEU A O 1
ATOM 675 N N . PRO A 1 83 ? -9.896 -17.086 25.179 1.00 96.12 83 PRO A N 1
ATOM 676 C CA . PRO A 1 83 ? -9.443 -18.459 25.417 1.00 96.12 83 PRO A CA 1
ATOM 677 C C . PRO A 1 83 ? -8.635 -18.597 26.709 1.00 96.12 83 PRO A C 1
ATOM 679 O O . PRO A 1 83 ? -8.036 -17.620 27.155 1.00 96.12 83 PRO A O 1
ATOM 682 N N . ALA A 1 84 ? -8.591 -19.795 27.297 1.00 96.19 84 ALA A N 1
ATOM 683 C CA . ALA A 1 84 ? -7.727 -20.132 28.438 1.00 96.19 84 ALA A CA 1
ATOM 684 C C . ALA A 1 84 ? -6.244 -19.778 28.175 1.00 96.19 84 ALA A C 1
ATOM 686 O O . ALA A 1 84 ? -5.789 -19.830 27.031 1.00 96.19 84 ALA A O 1
ATOM 687 N N . GLY A 1 85 ? -5.485 -19.395 29.208 1.00 95.94 85 GLY A N 1
ATOM 688 C CA . GLY A 1 85 ? -4.058 -19.038 29.110 1.00 95.94 85 GLY A CA 1
ATOM 689 C C . GLY A 1 85 ? -3.707 -17.654 28.526 1.00 95.94 85 GLY A C 1
ATOM 690 O O . GLY A 1 85 ? -2.667 -17.095 28.871 1.00 95.94 85 GLY A O 1
ATOM 691 N N . GLU A 1 86 ? -4.557 -17.043 27.697 1.00 97.19 86 GLU A N 1
ATOM 692 C CA . GLU A 1 86 ? -4.368 -15.668 27.193 1.00 97.19 86 GLU A CA 1
ATOM 693 C C . GLU A 1 86 ? -4.326 -14.594 28.303 1.00 97.19 86 GLU A C 1
ATOM 695 O O . GLU A 1 86 ? -5.094 -14.615 29.260 1.00 97.19 86 GLU A O 1
ATOM 700 N N . THR A 1 87 ? -3.452 -13.596 28.190 1.00 97.44 87 THR A N 1
ATOM 701 C CA . THR A 1 87 ? -3.262 -12.579 29.256 1.00 97.44 87 THR A CA 1
ATOM 702 C C . THR A 1 87 ? -3.725 -11.181 28.858 1.00 97.44 87 THR A C 1
ATOM 704 O O . THR A 1 87 ? -3.614 -10.227 29.631 1.00 97.44 87 THR A O 1
ATOM 707 N N . THR A 1 88 ? -4.272 -11.029 27.656 1.00 97.88 88 THR A N 1
ATOM 708 C CA . THR A 1 88 ? -4.728 -9.746 27.129 1.00 97.88 88 THR A CA 1
ATOM 709 C C . THR A 1 88 ? -5.907 -9.951 26.193 1.00 97.88 88 THR A C 1
ATOM 711 O O . THR A 1 88 ? -5.925 -10.902 25.419 1.00 97.88 88 THR A O 1
ATOM 714 N N . THR A 1 89 ? -6.873 -9.036 26.220 1.00 97.94 89 THR A N 1
ATOM 715 C CA . THR A 1 89 ? -7.909 -8.963 25.179 1.00 97.94 89 THR A CA 1
ATOM 716 C C . THR A 1 89 ? -7.463 -8.141 23.968 1.00 97.94 89 THR A C 1
ATOM 718 O O . THR A 1 89 ? -8.231 -7.959 23.023 1.00 97.94 89 THR A O 1
ATOM 721 N N . HIS A 1 90 ? -6.213 -7.660 23.985 1.00 98.12 90 HIS A N 1
ATOM 722 C CA . HIS A 1 90 ? -5.684 -6.621 23.103 1.00 98.12 90 HIS A CA 1
ATOM 723 C C . HIS A 1 90 ? -6.433 -5.287 23.290 1.00 98.12 90 HIS A C 1
ATOM 725 O O . HIS A 1 90 ? -7.201 -5.094 24.233 1.00 98.12 90 HIS A O 1
ATOM 731 N N . ASN A 1 91 ? -6.170 -4.314 22.423 1.00 97.94 91 ASN A N 1
ATOM 732 C CA . ASN A 1 91 ? -6.902 -3.055 22.382 1.00 97.94 91 ASN A CA 1
ATOM 733 C C . ASN A 1 91 ? -8.159 -3.236 21.526 1.00 97.94 91 ASN A C 1
ATOM 735 O O . ASN A 1 91 ? -8.131 -3.101 20.309 1.00 97.94 91 ASN A O 1
ATOM 739 N N . GLU A 1 92 ? -9.278 -3.566 22.155 1.00 98.31 92 GLU A N 1
ATOM 740 C CA . GLU A 1 92 ? -10.541 -3.825 21.465 1.00 98.31 92 GLU A CA 1
ATOM 741 C C . GLU A 1 92 ? -11.238 -2.524 21.059 1.00 98.31 92 GLU A C 1
ATOM 743 O O . GLU A 1 92 ? -10.921 -1.449 21.561 1.00 98.31 92 GLU A O 1
ATOM 748 N N . PHE A 1 93 ? -12.218 -2.595 20.160 1.00 97.81 93 PHE A N 1
ATOM 749 C CA . PHE A 1 93 ? -13.043 -1.442 19.793 1.00 97.81 93 PHE A CA 1
ATOM 750 C C . PHE A 1 93 ? -14.502 -1.752 20.113 1.00 97.81 93 PHE A C 1
ATOM 752 O O . PHE A 1 93 ? -15.035 -2.765 19.655 1.00 97.81 93 PHE A O 1
ATOM 759 N N . TYR A 1 94 ? -15.152 -0.875 20.877 1.00 97.81 94 TYR A N 1
ATOM 760 C CA . TYR A 1 94 ? -16.531 -1.081 21.311 1.00 97.81 94 TYR A CA 1
ATOM 761 C C . TYR A 1 94 ? -17.486 -1.258 20.122 1.00 97.81 94 TYR A C 1
ATOM 763 O O . TYR A 1 94 ? -17.515 -0.431 19.205 1.00 97.81 94 TYR A O 1
ATOM 771 N N . GLY A 1 95 ? -18.260 -2.345 20.129 1.00 94.81 95 GLY A N 1
ATOM 772 C CA . GLY A 1 95 ? -19.184 -2.693 19.050 1.00 94.81 95 GLY A CA 1
ATOM 773 C C . GLY A 1 95 ? -18.540 -3.387 17.844 1.00 94.81 95 GLY A C 1
ATOM 774 O O . GLY A 1 95 ? -19.259 -3.766 16.922 1.00 94.81 95 GLY A O 1
ATOM 775 N N . ARG A 1 96 ? -17.216 -3.604 17.833 1.00 94.88 96 ARG A N 1
ATOM 776 C CA . ARG A 1 96 ? -16.551 -4.468 16.845 1.00 94.88 96 ARG A CA 1
ATOM 777 C C . ARG A 1 96 ? -16.372 -5.863 17.434 1.00 94.88 96 ARG A C 1
ATOM 779 O O . ARG A 1 96 ? -15.582 -6.031 18.361 1.00 94.88 96 ARG A O 1
ATOM 786 N N . LYS A 1 97 ? -17.081 -6.844 16.871 1.00 92.31 97 LYS A N 1
ATOM 787 C CA . LYS A 1 97 ? -17.062 -8.235 17.342 1.00 92.31 97 LYS A CA 1
ATOM 788 C C . LYS A 1 97 ? -15.662 -8.847 17.299 1.00 92.31 97 LYS A C 1
ATOM 790 O O . LYS A 1 97 ? -15.146 -9.278 18.321 1.00 92.31 97 LYS A O 1
ATOM 795 N N . ASP A 1 98 ? -15.043 -8.841 16.124 1.00 94.31 98 ASP A N 1
ATOM 796 C CA . ASP A 1 98 ? -13.729 -9.447 15.932 1.00 94.31 98 ASP A CA 1
ATOM 797 C C . ASP A 1 98 ? -12.633 -8.416 16.260 1.00 94.31 98 ASP A C 1
ATOM 799 O O . ASP A 1 98 ? -12.440 -7.452 15.512 1.00 94.31 98 ASP A O 1
ATOM 803 N N . THR A 1 99 ? -11.884 -8.602 17.347 1.00 95.88 99 THR A N 1
ATOM 804 C CA . THR A 1 99 ? -10.720 -7.747 17.655 1.00 95.88 99 THR A CA 1
ATOM 805 C C . THR A 1 99 ? -9.573 -8.053 16.694 1.00 95.88 99 THR A C 1
ATOM 807 O O . THR A 1 99 ? -9.163 -7.190 15.913 1.00 95.88 99 THR A O 1
ATOM 810 N N . VAL A 1 100 ? -9.132 -9.312 16.675 1.00 96.12 100 VAL A N 1
ATOM 811 C CA . VAL A 1 100 ? -8.123 -9.847 15.754 1.00 96.12 100 VAL A CA 1
ATOM 812 C C . VAL A 1 100 ? -8.796 -10.859 14.834 1.00 96.12 100 VAL A C 1
ATOM 814 O O . VAL A 1 100 ? -9.475 -11.767 15.305 1.00 96.12 100 VAL A O 1
ATOM 817 N N . LYS A 1 101 ? -8.598 -10.721 13.523 1.00 95.69 101 LYS A N 1
ATOM 818 C CA . LYS A 1 101 ? -9.075 -11.684 12.525 1.00 95.69 101 LYS A CA 1
ATOM 819 C C . LYS A 1 101 ? -7.982 -11.949 11.510 1.00 95.69 101 LYS A C 1
ATOM 821 O O . LYS A 1 101 ? -7.735 -11.111 10.651 1.00 95.69 101 LYS A O 1
ATOM 826 N N . GLN A 1 102 ? -7.325 -13.101 11.614 1.00 96.12 102 GLN A N 1
ATOM 827 C CA . GLN A 1 102 ? -6.323 -13.488 10.627 1.00 96.12 102 GLN A CA 1
ATOM 828 C C . GLN A 1 102 ? -6.984 -13.641 9.261 1.00 96.12 102 GLN A C 1
ATOM 830 O O . GLN A 1 102 ? -8.015 -14.300 9.120 1.00 96.12 102 GLN A O 1
ATOM 835 N N . LEU A 1 103 ? -6.397 -12.992 8.263 1.00 96.12 103 LEU A N 1
ATOM 836 C CA . LEU A 1 103 ? -6.909 -12.991 6.907 1.00 96.12 103 LEU A CA 1
ATOM 837 C C . LEU A 1 103 ? -6.032 -13.916 6.053 1.00 96.12 103 LEU A C 1
ATOM 839 O O . LEU A 1 103 ? -4.813 -13.900 6.220 1.00 96.12 103 LEU A O 1
ATOM 843 N N . PRO A 1 104 ? -6.606 -14.697 5.119 1.00 96.69 104 PRO A N 1
ATOM 844 C CA . PRO A 1 104 ? -5.814 -15.523 4.217 1.00 96.69 104 PRO A CA 1
ATOM 845 C C . PRO A 1 104 ? -4.849 -14.630 3.440 1.00 96.69 104 PRO A C 1
ATOM 847 O O . PRO A 1 104 ? -5.240 -13.554 2.996 1.00 96.69 104 PRO A O 1
ATOM 850 N N . GLU A 1 105 ? -3.602 -15.052 3.287 1.00 95.19 105 GLU A N 1
ATOM 851 C CA . GLU A 1 105 ? -2.599 -14.333 2.503 1.00 95.19 105 GLU A CA 1
ATOM 852 C C . GLU A 1 105 ? -2.490 -14.933 1.100 1.00 95.19 105 GLU A C 1
ATOM 854 O O . GLU A 1 105 ? -2.840 -16.094 0.880 1.00 95.19 105 GLU A O 1
ATOM 859 N N . PHE A 1 106 ? -1.980 -14.152 0.149 1.00 96.38 106 PHE A N 1
ATOM 860 C CA . PHE A 1 106 ? -1.576 -14.710 -1.136 1.00 96.38 106 PHE A CA 1
ATOM 861 C C . PHE A 1 106 ? -0.371 -15.640 -0.966 1.00 96.38 106 PHE A C 1
ATOM 863 O O . PHE A 1 106 ? 0.415 -15.507 -0.016 1.00 96.38 106 PHE A O 1
ATOM 870 N N . ASP A 1 107 ? -0.232 -16.568 -1.907 1.00 94.12 107 ASP A N 1
ATOM 871 C CA . ASP A 1 107 ? 0.911 -17.466 -2.003 1.00 94.12 107 ASP A CA 1
ATOM 872 C C . ASP A 1 107 ? 1.702 -17.187 -3.285 1.00 94.12 107 ASP A C 1
ATOM 874 O O . ASP A 1 107 ? 1.167 -16.665 -4.266 1.00 94.12 107 ASP A O 1
ATOM 878 N N . TYR A 1 108 ? 2.999 -17.480 -3.256 1.00 95.94 108 TYR A N 1
ATOM 879 C CA . TYR A 1 108 ? 3.905 -17.260 -4.377 1.00 95.94 108 TYR A CA 1
ATOM 880 C C . TYR A 1 108 ? 5.190 -18.078 -4.184 1.00 95.94 108 TYR A C 1
ATOM 882 O O . TYR A 1 108 ? 5.699 -18.116 -3.062 1.00 95.94 108 TYR A O 1
ATOM 890 N N . PRO A 1 109 ? 5.786 -18.669 -5.242 1.00 93.69 109 PRO A N 1
ATOM 891 C CA . PRO A 1 109 ? 6.940 -19.564 -5.102 1.00 93.69 109 PRO A CA 1
ATOM 892 C C . PRO A 1 109 ? 8.117 -19.003 -4.290 1.00 93.69 109 PRO A C 1
ATOM 894 O O . PRO A 1 109 ? 8.771 -19.745 -3.570 1.00 93.69 109 PRO A O 1
ATOM 897 N N . ASN A 1 110 ? 8.359 -17.692 -4.368 1.00 89.38 110 ASN A N 1
ATOM 898 C CA . ASN A 1 110 ? 9.437 -17.010 -3.643 1.00 89.38 110 ASN A CA 1
ATOM 899 C C . ASN A 1 110 ? 8.892 -16.003 -2.617 1.00 89.38 110 ASN A C 1
ATOM 901 O O . ASN A 1 110 ? 9.458 -14.921 -2.438 1.00 89.38 110 ASN A O 1
ATOM 905 N N . LYS A 1 111 ? 7.758 -16.318 -1.979 1.00 93.44 111 LYS A N 1
ATOM 906 C CA . LYS A 1 111 ? 7.123 -15.432 -1.000 1.00 93.44 111 LYS A CA 1
ATOM 907 C C . LYS A 1 111 ? 8.107 -15.014 0.093 1.00 93.44 111 LYS A C 1
ATOM 909 O O . LYS A 1 111 ? 8.791 -15.835 0.701 1.00 93.44 111 LYS A O 1
ATOM 914 N N . GLY A 1 112 ? 8.167 -13.707 0.345 1.00 86.31 112 GLY A N 1
ATOM 915 C CA . GLY A 1 112 ? 9.056 -13.134 1.353 1.00 86.31 112 GLY A CA 1
ATOM 916 C C . GLY A 1 112 ? 10.537 -13.143 0.963 1.00 86.31 112 GLY A C 1
ATOM 917 O O . GLY A 1 112 ? 11.379 -13.120 1.859 1.00 86.31 112 GLY A O 1
ATOM 918 N N . SER A 1 113 ? 10.874 -13.177 -0.332 1.00 94.19 113 SER A N 1
ATOM 919 C CA . SER A 1 113 ? 12.265 -13.072 -0.805 1.00 94.19 113 SER A CA 1
ATOM 920 C C . SER A 1 113 ? 12.923 -11.731 -0.468 1.00 94.19 113 SER A C 1
ATOM 922 O O . SER A 1 113 ? 14.143 -11.656 -0.372 1.00 94.19 113 SER A O 1
ATOM 924 N N . TRP A 1 114 ? 12.136 -10.667 -0.281 1.00 95.94 114 TRP A N 1
ATOM 925 C CA . TRP A 1 114 ? 12.652 -9.370 0.147 1.00 95.94 114 TRP A CA 1
ATOM 926 C C . TRP A 1 114 ? 12.924 -9.376 1.655 1.00 95.94 114 TRP A C 1
ATOM 928 O O . TRP A 1 114 ? 11.993 -9.400 2.457 1.00 95.94 114 TRP A O 1
ATOM 938 N N . LYS A 1 115 ? 14.205 -9.375 2.042 1.00 94.81 115 LYS A N 1
ATOM 939 C CA . LYS A 1 115 ? 14.648 -9.484 3.448 1.00 94.81 115 LYS A CA 1
ATOM 940 C C . LYS A 1 115 ? 15.210 -8.195 4.042 1.00 94.81 115 LYS A C 1
ATOM 942 O O . LYS A 1 115 ? 15.605 -8.192 5.198 1.00 94.81 115 LYS A O 1
ATOM 947 N N . LYS A 1 116 ? 15.225 -7.116 3.264 1.00 96.00 116 LYS A N 1
ATOM 948 C CA . LYS A 1 116 ? 15.813 -5.831 3.652 1.00 96.00 116 LYS A CA 1
ATOM 949 C C . LYS A 1 116 ? 14.855 -4.894 4.389 1.00 96.00 116 LYS A C 1
ATOM 951 O O . LYS A 1 116 ? 15.250 -3.812 4.803 1.00 96.00 116 LYS A O 1
ATOM 956 N N . SER A 1 117 ? 13.581 -5.261 4.523 1.00 96.31 117 SER A N 1
ATOM 957 C CA . SER A 1 117 ? 12.616 -4.432 5.251 1.00 96.31 117 SER A CA 1
ATOM 958 C C . SER A 1 117 ? 12.729 -4.642 6.760 1.00 96.31 117 SER A C 1
ATOM 960 O O . SER A 1 117 ? 13.268 -5.646 7.206 1.00 96.31 117 SER A O 1
ATOM 962 N N . ILE A 1 118 ? 12.139 -3.767 7.570 1.00 95.44 118 ILE A N 1
ATOM 963 C CA . ILE A 1 118 ? 11.965 -3.999 9.016 1.00 95.44 118 ILE A CA 1
ATOM 964 C C . ILE A 1 118 ? 10.881 -5.044 9.329 1.00 95.44 118 ILE A C 1
ATOM 966 O O . ILE A 1 118 ? 10.600 -5.310 10.491 1.00 95.44 118 ILE A O 1
ATOM 970 N N . GLY A 1 119 ? 10.260 -5.646 8.314 1.00 93.06 119 GLY A N 1
ATOM 971 C CA . GLY A 1 119 ? 9.192 -6.624 8.475 1.00 93.06 119 GLY A CA 1
ATOM 972 C C . GLY A 1 119 ? 7.841 -6.007 8.861 1.00 93.06 119 GLY A C 1
ATOM 973 O O . GLY A 1 119 ? 7.652 -4.783 8.917 1.00 93.06 119 GLY A O 1
ATOM 974 N N . LYS A 1 120 ? 6.871 -6.894 9.110 1.00 90.69 120 LYS A N 1
ATOM 975 C CA . LYS A 1 120 ? 5.498 -6.546 9.500 1.00 90.69 120 LYS A CA 1
ATOM 976 C C . LYS A 1 120 ? 5.480 -6.126 10.972 1.00 90.69 120 LYS A C 1
ATOM 978 O O . LYS A 1 120 ? 5.572 -6.961 11.864 1.00 90.69 120 LYS A O 1
ATOM 983 N N . THR A 1 121 ? 5.378 -4.822 11.224 1.00 94.75 121 THR A N 1
ATOM 984 C CA . THR A 1 121 ? 5.183 -4.274 12.577 1.00 94.75 121 THR A CA 1
ATOM 985 C C . THR A 1 121 ? 3.691 -4.189 12.910 1.00 94.75 121 THR A C 1
ATOM 987 O O . THR A 1 121 ? 2.854 -4.256 12.012 1.00 94.75 121 THR A O 1
ATOM 990 N N . SER A 1 122 ? 3.343 -3.965 14.184 1.00 95.06 122 SER A N 1
ATOM 991 C CA . SER A 1 122 ? 1.940 -3.860 14.642 1.00 95.06 122 SER A CA 1
ATOM 992 C C . SER A 1 122 ? 1.118 -2.799 13.891 1.00 95.06 122 SER A C 1
ATOM 994 O O . SER A 1 122 ? -0.098 -2.919 13.775 1.00 95.06 122 SER A O 1
ATOM 996 N N . LEU A 1 123 ? 1.765 -1.764 13.330 1.00 96.56 123 LEU A N 1
ATOM 997 C CA . LEU A 1 123 ? 1.079 -0.763 12.504 1.00 96.56 123 LEU A CA 1
ATOM 998 C C . LEU A 1 123 ? 0.461 -1.384 11.242 1.00 96.56 123 LEU A C 1
ATOM 1000 O O . LEU A 1 123 ? -0.640 -1.000 10.865 1.00 96.56 123 LEU A O 1
ATOM 1004 N N . PHE A 1 124 ? 1.159 -2.324 10.604 1.00 96.19 124 PHE A N 1
ATOM 1005 C CA . PHE A 1 124 ? 0.735 -2.974 9.360 1.00 96.19 124 PHE A CA 1
ATOM 1006 C C . PHE A 1 124 ? 0.255 -4.414 9.591 1.00 96.19 124 PHE A C 1
ATOM 1008 O O . PHE A 1 124 ? 0.279 -5.239 8.678 1.00 96.19 124 PHE A O 1
ATOM 1015 N N . ASP A 1 125 ? -0.198 -4.721 10.810 1.00 95.12 125 ASP A N 1
ATOM 1016 C CA . ASP A 1 125 ? -0.918 -5.954 11.107 1.00 95.12 125 ASP A CA 1
ATOM 1017 C C . ASP A 1 125 ? -2.374 -5.849 10.647 1.00 95.12 125 ASP A C 1
ATOM 1019 O O . ASP A 1 125 ? -3.229 -5.285 11.323 1.00 95.12 125 ASP A O 1
ATOM 1023 N N . ASP A 1 126 ? -2.659 -6.419 9.481 1.00 94.81 126 ASP A N 1
ATOM 1024 C CA . ASP A 1 126 ? -3.983 -6.432 8.864 1.00 94.81 126 ASP A CA 1
ATOM 1025 C C . ASP A 1 126 ? -4.979 -7.411 9.489 1.00 94.81 126 ASP A C 1
ATOM 1027 O O . ASP A 1 126 ? -6.150 -7.424 9.098 1.00 94.81 126 ASP A O 1
ATOM 1031 N N . SER A 1 127 ? -4.558 -8.169 10.504 1.00 96.06 127 SER A N 1
ATOM 1032 C CA . SER A 1 127 ? -5.500 -8.873 11.368 1.00 96.06 127 SER A CA 1
ATOM 1033 C C . SER A 1 127 ? -6.223 -7.927 12.334 1.00 96.06 127 SER A C 1
ATOM 1035 O O . SER A 1 127 ? -7.317 -8.240 12.816 1.00 96.06 127 SER A O 1
ATOM 1037 N N . TYR A 1 128 ? -5.673 -6.734 12.568 1.00 97.69 128 TYR A N 1
ATOM 1038 C CA . TYR A 1 128 ? -6.210 -5.695 13.440 1.00 97.69 128 TYR A CA 1
ATOM 1039 C C . TYR A 1 128 ? -6.581 -4.431 12.637 1.00 97.69 128 TYR A C 1
ATOM 1041 O O . TYR A 1 128 ? -6.068 -4.194 11.548 1.00 97.69 128 TYR A O 1
ATOM 1049 N N . ILE A 1 129 ? -7.507 -3.613 13.155 1.00 98.00 129 ILE A N 1
ATOM 1050 C CA . ILE A 1 129 ? -7.889 -2.326 12.542 1.00 98.00 129 ILE A CA 1
ATOM 1051 C C . ILE A 1 129 ? -7.418 -1.188 13.456 1.00 98.00 129 ILE A C 1
ATOM 1053 O O . ILE A 1 129 ? -8.092 -0.898 14.454 1.00 98.00 129 ILE A O 1
ATOM 1057 N N . PRO A 1 130 ? -6.295 -0.521 13.127 1.00 98.12 130 PRO A N 1
ATOM 1058 C CA . PRO A 1 130 ? -5.815 0.644 13.853 1.00 98.12 130 PRO A CA 1
ATOM 1059 C C . PRO A 1 130 ? -6.860 1.745 14.021 1.00 98.12 130 PRO A C 1
ATOM 1061 O O . PRO A 1 130 ? -7.681 2.019 13.138 1.00 98.12 130 PRO A O 1
ATOM 1064 N N . THR A 1 131 ? -6.773 2.438 15.154 1.00 98.06 131 THR A N 1
ATOM 1065 C CA . THR A 1 131 ? -7.515 3.680 15.379 1.00 98.06 131 THR A CA 1
ATOM 1066 C C . THR A 1 131 ? -6.540 4.828 15.598 1.00 98.06 131 THR A C 1
ATOM 1068 O O . THR A 1 131 ? -5.639 4.740 16.431 1.00 98.06 131 THR A O 1
ATOM 1071 N N . VAL A 1 132 ? -6.713 5.916 14.849 1.00 98.56 132 VAL A N 1
ATOM 1072 C CA . VAL A 1 132 ? -5.853 7.100 14.909 1.00 98.56 132 VAL A CA 1
ATOM 1073 C C . VAL A 1 132 ? -6.655 8.300 15.392 1.00 98.56 132 VAL A C 1
ATOM 1075 O O . VAL A 1 132 ? -7.662 8.677 14.793 1.00 98.56 132 VAL A O 1
ATOM 1078 N N . HIS A 1 133 ? -6.189 8.925 16.469 1.00 98.00 133 HIS A N 1
ATOM 1079 C CA . HIS A 1 133 ? -6.818 10.105 17.055 1.00 98.00 133 HIS A CA 1
ATOM 1080 C C . HIS A 1 133 ? -5.917 11.320 16.935 1.00 98.00 133 HIS A C 1
ATOM 1082 O O . HIS A 1 133 ? -4.783 11.310 17.407 1.00 98.00 133 HIS A O 1
ATOM 1088 N N . ILE A 1 134 ? -6.444 12.391 16.357 1.00 98.31 134 ILE A N 1
ATOM 1089 C CA . ILE A 1 134 ? -5.754 13.662 16.166 1.00 98.31 134 ILE A CA 1
ATOM 1090 C C . ILE A 1 134 ? -6.384 14.696 17.103 1.00 98.31 134 ILE A C 1
ATOM 1092 O O . ILE A 1 134 ? -7.607 14.804 17.202 1.00 98.31 134 ILE A O 1
ATOM 1096 N N . TYR A 1 135 ? -5.556 15.465 17.808 1.00 96.31 135 TYR A N 1
ATOM 1097 C CA . TYR A 1 135 ? -6.018 16.346 18.881 1.00 96.31 135 TYR A CA 1
ATOM 1098 C C . TYR A 1 135 ? -5.629 17.812 18.693 1.00 96.31 135 TYR A C 1
ATOM 1100 O O . TYR A 1 135 ? -4.552 18.153 18.192 1.00 96.31 135 TYR A O 1
ATOM 1108 N N . GLY A 1 136 ? -6.476 18.678 19.253 1.00 95.75 136 GLY A N 1
ATOM 1109 C CA . GLY A 1 136 ? -6.242 20.110 19.421 1.00 95.75 136 GLY A CA 1
ATOM 1110 C C . GLY A 1 136 ? -7.033 20.984 18.452 1.00 95.75 136 GLY A C 1
ATOM 1111 O O . GLY A 1 136 ? -7.609 20.507 17.477 1.00 95.75 136 GLY A O 1
ATOM 1112 N N . THR A 1 137 ? -7.044 22.288 18.726 1.00 97.06 137 THR A N 1
ATOM 1113 C CA . THR A 1 137 ? -7.762 23.289 17.921 1.00 97.06 137 THR A CA 1
ATOM 1114 C C . THR A 1 137 ? -7.253 23.338 16.483 1.00 97.06 137 THR A C 1
ATOM 1116 O O . THR A 1 137 ? -8.049 23.403 15.554 1.00 97.06 137 THR A O 1
ATOM 1119 N N . ASN A 1 138 ? -5.938 23.214 16.285 1.00 97.75 138 ASN A N 1
ATOM 1120 C CA . ASN A 1 138 ? -5.343 23.158 14.949 1.00 97.75 138 ASN A CA 1
ATOM 1121 C C . ASN A 1 138 ? -5.860 21.967 14.135 1.00 97.75 138 ASN A C 1
ATOM 1123 O O . ASN A 1 138 ? -6.087 22.115 12.942 1.00 97.75 138 ASN A O 1
ATOM 1127 N N . ALA A 1 139 ? -6.124 20.824 14.778 1.00 97.75 139 ALA A N 1
ATOM 1128 C CA . ALA A 1 139 ? -6.724 19.681 14.103 1.00 97.75 139 ALA A CA 1
ATOM 1129 C C . ALA A 1 139 ? -8.149 20.009 13.629 1.00 97.75 139 ALA A C 1
ATOM 1131 O O . ALA A 1 139 ? -8.440 19.826 12.454 1.00 97.75 139 ALA A O 1
ATOM 1132 N N . ASN A 1 140 ? -9.001 20.595 14.481 1.00 97.19 140 ASN A N 1
ATOM 1133 C CA . ASN A 1 140 ? -10.332 21.053 14.049 1.00 97.19 140 ASN A CA 1
ATOM 1134 C C . ASN A 1 140 ? -10.228 22.000 12.847 1.00 97.19 140 ASN A C 1
ATOM 1136 O O . ASN A 1 140 ? -10.851 21.763 11.818 1.00 97.19 140 ASN A O 1
ATOM 1140 N N . ASN A 1 141 ? -9.374 23.023 12.943 1.00 96.75 141 ASN A N 1
ATOM 1141 C CA . ASN A 1 141 ? -9.187 23.999 11.870 1.00 96.75 141 ASN A CA 1
ATOM 1142 C C . ASN A 1 141 ? -8.715 23.339 10.567 1.00 96.75 141 ASN A C 1
ATOM 1144 O O . ASN A 1 141 ? -9.223 23.671 9.499 1.00 96.75 141 ASN A O 1
ATOM 1148 N N . THR A 1 142 ? -7.780 22.391 10.651 1.00 97.88 142 THR A N 1
ATOM 1149 C CA . THR A 1 142 ? -7.292 21.624 9.502 1.00 97.88 142 THR A CA 1
ATOM 1150 C C . THR A 1 142 ? -8.406 20.823 8.841 1.00 97.88 142 THR A C 1
ATOM 1152 O O . THR A 1 142 ? -8.530 20.881 7.622 1.00 97.88 142 THR A O 1
ATOM 1155 N N . PHE A 1 143 ? -9.228 20.097 9.601 1.00 98.00 143 PHE A N 1
ATOM 1156 C CA . PHE A 1 143 ? -10.274 19.244 9.023 1.00 98.00 143 PHE A CA 1
ATOM 1157 C C . PHE A 1 143 ? -11.509 20.029 8.557 1.00 98.00 143 PHE A C 1
ATOM 1159 O O . PHE A 1 143 ? -12.131 19.644 7.569 1.00 98.00 143 PHE A O 1
ATOM 1166 N N . THR A 1 144 ? -11.801 21.180 9.164 1.00 97.69 144 THR A N 1
ATOM 1167 C CA . THR A 1 144 ? -12.853 22.096 8.696 1.00 97.69 144 THR A CA 1
ATOM 1168 C C . THR A 1 144 ? -12.427 22.890 7.455 1.00 97.69 144 THR A C 1
ATOM 1170 O O . THR A 1 144 ? -13.215 23.049 6.526 1.00 97.69 144 THR A O 1
ATOM 1173 N N . ASN A 1 145 ? -11.178 23.362 7.389 1.00 96.88 145 ASN A N 1
ATOM 1174 C CA . ASN A 1 145 ? -10.728 24.274 6.324 1.0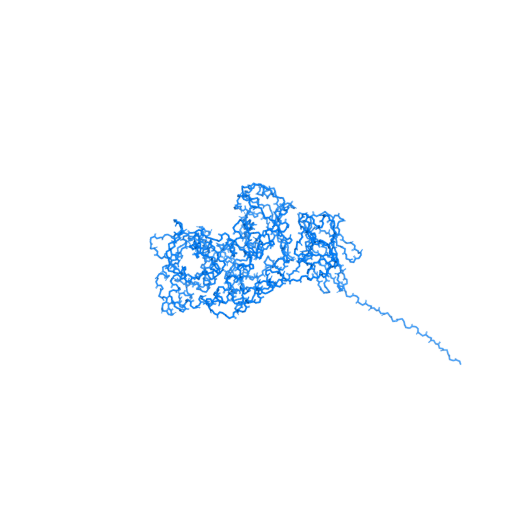0 96.88 145 ASN A CA 1
ATOM 1175 C C . ASN A 1 145 ? -9.830 23.609 5.270 1.00 96.88 145 ASN A C 1
ATOM 1177 O O . ASN A 1 145 ? -9.395 24.269 4.329 1.00 96.88 145 ASN A O 1
ATOM 1181 N N . ALA A 1 146 ? -9.521 22.319 5.427 1.00 96.62 146 ALA A N 1
ATOM 1182 C CA . ALA A 1 146 ? -8.545 21.586 4.620 1.00 96.62 146 ALA A CA 1
ATOM 1183 C C . ALA A 1 146 ? -7.165 22.272 4.551 1.00 96.62 146 ALA A C 1
ATOM 1185 O O . ALA A 1 146 ? -6.494 22.233 3.517 1.00 96.62 146 ALA A O 1
ATOM 1186 N N . THR A 1 147 ? -6.719 22.899 5.641 1.00 96.62 147 THR A N 1
ATOM 1187 C CA . THR A 1 147 ? -5.433 23.612 5.724 1.00 96.62 147 THR A CA 1
ATOM 1188 C C . THR A 1 147 ? -4.358 22.784 6.421 1.00 96.62 147 THR A C 1
ATOM 1190 O O . THR A 1 147 ? -4.645 21.991 7.317 1.00 96.62 147 THR A O 1
ATOM 1193 N N . ALA A 1 148 ? -3.097 22.983 6.034 1.00 97.38 148 ALA A N 1
ATOM 1194 C CA . ALA A 1 148 ? -1.971 22.381 6.740 1.00 97.38 148 ALA A CA 1
ATOM 1195 C C . ALA A 1 148 ? -1.783 23.030 8.122 1.00 97.38 148 ALA A C 1
ATOM 1197 O O . ALA A 1 148 ? -1.985 24.236 8.276 1.00 97.38 148 ALA A O 1
ATOM 1198 N N . SER A 1 149 ? -1.390 22.244 9.124 1.00 97.81 149 SER A N 1
ATOM 1199 C CA . SER A 1 149 ? -1.082 22.760 10.461 1.00 97.81 149 SER A CA 1
ATOM 1200 C C . SER A 1 149 ? -0.148 21.834 11.235 1.00 97.81 149 SER A C 1
ATOM 1202 O O . SER A 1 149 ? 0.019 20.664 10.896 1.00 97.81 149 SER A O 1
ATOM 1204 N N . ILE A 1 150 ? 0.448 22.357 12.305 1.00 98.00 150 ILE A N 1
ATOM 1205 C CA . ILE A 1 150 ? 1.079 21.536 13.340 1.00 98.00 150 ILE A CA 1
ATOM 1206 C C . ILE A 1 150 ? -0.017 21.195 14.348 1.00 98.00 150 ILE A C 1
ATOM 1208 O O . ILE A 1 150 ? -0.576 22.089 14.996 1.00 98.00 150 ILE A O 1
ATOM 1212 N N . VAL A 1 151 ? -0.356 19.914 14.466 1.00 97.44 151 VAL A N 1
ATOM 1213 C CA . VAL A 1 151 ? -1.397 19.449 15.394 1.00 97.44 151 VAL A CA 1
ATOM 1214 C C . VAL A 1 151 ? -0.777 19.103 16.736 1.00 97.44 151 VAL A C 1
ATOM 1216 O O . VAL A 1 151 ? 0.360 18.662 16.808 1.00 97.44 151 VAL A O 1
ATOM 1219 N N . LYS A 1 152 ? -1.516 19.275 17.833 1.00 95.12 152 LYS A N 1
ATOM 1220 C CA . LYS A 1 152 ? -0.939 19.153 19.182 1.00 95.12 152 LYS A CA 1
ATOM 1221 C C . LYS A 1 152 ? -0.423 17.743 19.472 1.00 95.12 152 LYS A C 1
ATOM 1223 O O . LYS A 1 152 ? 0.586 17.567 20.155 1.00 95.12 152 LYS A O 1
ATOM 1228 N N . ARG A 1 153 ? -1.164 16.734 19.016 1.00 95.06 153 ARG A N 1
ATOM 1229 C CA . ARG A 1 153 ? -0.899 15.329 19.318 1.00 95.06 153 ARG A CA 1
ATOM 1230 C C . ARG A 1 153 ? -1.647 14.414 18.356 1.00 95.06 153 ARG A C 1
ATOM 1232 O O . ARG A 1 153 ? -2.780 14.721 17.989 1.00 95.06 153 ARG A O 1
ATOM 1239 N N . VAL A 1 154 ? -1.043 13.272 18.051 1.00 97.50 154 VAL A N 1
ATOM 1240 C CA . VAL A 1 154 ? -1.680 12.127 17.398 1.00 97.50 154 VAL A CA 1
ATOM 1241 C C . VAL A 1 154 ? -1.456 10.880 18.253 1.00 97.50 154 VAL A C 1
ATOM 1243 O O . VAL A 1 154 ? -0.347 10.664 18.733 1.00 97.50 154 VAL A O 1
ATOM 1246 N N . ALA A 1 155 ? -2.500 10.087 18.479 1.00 97.62 155 ALA A N 1
ATOM 1247 C CA . ALA A 1 155 ? -2.419 8.783 19.128 1.00 97.62 155 ALA A CA 1
ATOM 1248 C C . ALA A 1 155 ? -2.728 7.684 18.106 1.00 97.62 155 ALA A C 1
ATOM 1250 O O . ALA A 1 155 ? -3.781 7.722 17.471 1.00 97.62 155 ALA A O 1
ATOM 1251 N N . PHE A 1 156 ? -1.823 6.719 17.967 1.00 98.38 156 PHE A N 1
ATOM 1252 C CA . PHE A 1 156 ? -2.039 5.478 17.228 1.00 98.38 156 PHE A CA 1
ATOM 1253 C C . PHE A 1 156 ? -2.368 4.382 18.236 1.00 98.38 156 PHE A C 1
ATOM 1255 O O . PHE A 1 156 ? -1.510 4.003 19.030 1.00 98.38 156 PHE A O 1
ATOM 1262 N N . ILE A 1 157 ? -3.606 3.896 18.219 1.00 97.88 157 ILE A N 1
ATOM 1263 C CA . ILE A 1 157 ? -4.049 2.767 19.038 1.00 97.88 157 ILE A CA 1
ATOM 1264 C C . ILE A 1 157 ? -4.000 1.523 18.150 1.00 97.88 157 ILE A C 1
ATOM 1266 O O . ILE A 1 157 ? -4.847 1.330 17.270 1.00 97.88 157 ILE A O 1
ATOM 1270 N N . LEU A 1 158 ? -2.950 0.732 18.350 1.00 98.06 158 LEU A N 1
ATOM 1271 C CA . LEU A 1 158 ? -2.631 -0.497 17.625 1.00 98.06 158 LEU A CA 1
ATOM 1272 C C . LEU A 1 158 ? -3.101 -1.715 18.425 1.00 98.06 158 LEU A C 1
ATOM 1274 O O . LEU A 1 158 ? -3.744 -1.537 19.456 1.00 98.06 158 LEU A O 1
ATOM 1278 N N . LYS A 1 159 ? -2.798 -2.934 17.960 1.00 97.06 159 LYS A N 1
ATOM 1279 C CA . LYS A 1 159 ? -3.270 -4.174 18.595 1.00 97.06 159 LYS A CA 1
ATOM 1280 C C . LYS A 1 159 ? -2.940 -4.208 20.089 1.00 97.06 159 LYS A C 1
ATOM 1282 O O . LYS A 1 159 ? -3.841 -4.364 20.899 1.00 97.06 159 LYS A O 1
ATOM 1287 N N . ASP A 1 160 ? -1.680 -3.978 20.449 1.00 95.62 160 ASP A N 1
ATOM 1288 C CA . ASP A 1 160 ? -1.220 -4.027 21.845 1.00 95.62 160 ASP A CA 1
ATOM 1289 C C . ASP A 1 160 ? -0.646 -2.691 22.346 1.00 95.62 160 ASP A C 1
ATOM 1291 O O . ASP A 1 160 ? -0.570 -2.451 23.554 1.00 95.62 160 ASP A O 1
ATOM 1295 N N . ASP A 1 161 ? -0.337 -1.777 21.423 1.00 95.62 161 ASP A N 1
ATOM 1296 C CA . ASP A 1 161 ? 0.391 -0.540 21.698 1.00 95.62 161 ASP A CA 1
ATOM 1297 C C . ASP A 1 161 ? -0.472 0.714 21.531 1.00 95.62 161 ASP A C 1
ATOM 1299 O O . ASP A 1 161 ? -1.341 0.796 20.661 1.00 95.62 161 ASP A O 1
ATOM 1303 N N . VAL A 1 162 ? -0.173 1.737 22.335 1.00 96.12 162 VAL A N 1
ATOM 1304 C CA . VAL A 1 162 ? -0.694 3.099 22.165 1.00 96.12 162 VAL A CA 1
ATOM 1305 C C . VAL A 1 162 ? 0.486 4.049 21.985 1.00 96.12 162 VAL A C 1
ATOM 1307 O O . VAL A 1 162 ? 1.164 4.404 22.949 1.00 96.12 162 VAL A O 1
ATOM 1310 N N . ILE A 1 163 ? 0.739 4.465 20.744 1.00 97.00 163 ILE A N 1
ATOM 1311 C CA . ILE A 1 163 ? 1.894 5.295 20.381 1.00 97.00 163 ILE A CA 1
ATOM 1312 C C . ILE A 1 163 ? 1.461 6.752 20.255 1.00 97.00 163 ILE A C 1
ATOM 1314 O O . ILE A 1 163 ? 0.531 7.080 19.514 1.00 97.00 163 ILE A O 1
ATOM 1318 N N . ILE A 1 164 ? 2.145 7.640 20.980 1.00 96.06 164 ILE A N 1
ATOM 1319 C CA . ILE A 1 164 ? 1.801 9.061 21.059 1.00 96.06 164 ILE A CA 1
ATOM 1320 C C . ILE A 1 164 ? 2.849 9.912 20.359 1.00 96.06 164 ILE A C 1
ATOM 1322 O O . ILE A 1 164 ? 3.978 10.036 20.825 1.00 96.06 164 ILE A O 1
ATOM 1326 N N . ILE A 1 165 ? 2.421 10.604 19.308 1.00 96.62 165 ILE A N 1
ATOM 1327 C CA . ILE A 1 165 ? 3.229 11.575 18.574 1.00 96.62 165 ILE A CA 1
ATOM 1328 C C . ILE A 1 165 ? 2.809 12.982 18.998 1.00 96.62 165 ILE A C 1
ATOM 1330 O O . ILE A 1 165 ? 1.622 13.318 18.987 1.00 96.62 165 ILE A O 1
ATOM 1334 N N . LYS A 1 166 ? 3.769 13.825 19.383 1.00 95.38 166 LYS A N 1
ATOM 1335 C CA . LYS A 1 166 ? 3.517 15.214 19.800 1.00 95.38 166 LYS A CA 1
ATOM 1336 C C . LYS A 1 166 ? 3.939 16.179 18.701 1.00 95.38 166 LYS A C 1
ATOM 1338 O O . LYS A 1 166 ? 5.005 16.017 18.124 1.00 95.38 166 LYS A O 1
ATOM 1343 N N . ASN A 1 167 ? 3.116 17.197 18.461 1.00 96.62 167 ASN A N 1
ATOM 1344 C CA . ASN A 1 167 ? 3.402 18.267 17.504 1.00 96.62 167 ASN A CA 1
ATOM 1345 C C . ASN A 1 167 ? 3.779 17.818 16.070 1.00 96.62 167 ASN A C 1
ATOM 1347 O O . ASN A 1 167 ? 4.661 18.447 15.480 1.00 96.62 167 ASN A O 1
ATOM 1351 N N . PRO A 1 168 ? 3.168 16.768 15.476 1.00 97.75 168 PRO A N 1
ATOM 1352 C CA . PRO A 1 168 ? 3.463 16.443 14.086 1.00 97.75 168 PRO A CA 1
ATOM 1353 C C . PRO A 1 168 ? 2.869 17.496 13.138 1.00 97.75 168 PRO A C 1
ATOM 1355 O O . PRO A 1 168 ? 1.812 18.080 13.410 1.00 97.75 168 PRO A O 1
ATOM 1358 N N . ALA A 1 169 ? 3.526 17.711 11.999 1.00 98.19 169 ALA A N 1
ATOM 1359 C CA . ALA A 1 169 ? 2.981 18.526 10.919 1.00 98.19 169 ALA A CA 1
ATOM 1360 C C . ALA A 1 169 ? 2.033 17.693 10.049 1.00 98.19 169 ALA A C 1
ATOM 1362 O O . ALA A 1 169 ? 2.335 16.558 9.679 1.00 98.19 169 ALA A O 1
ATOM 1363 N N . LEU A 1 170 ? 0.884 18.270 9.711 1.00 98.12 170 LEU A N 1
ATOM 1364 C CA . LEU A 1 170 ? -0.141 17.669 8.871 1.00 98.12 170 LEU A CA 1
ATOM 1365 C C . LEU A 1 170 ? -0.309 18.520 7.610 1.00 98.12 170 LEU A C 1
ATOM 1367 O O . LEU A 1 170 ? -0.638 19.703 7.692 1.00 98.12 170 LEU A O 1
ATOM 1371 N N . TYR A 1 171 ? -0.108 17.909 6.442 1.00 98.31 171 TYR A N 1
ATOM 1372 C CA . TYR A 1 171 ? -0.250 18.546 5.131 1.00 98.31 171 TYR A CA 1
ATOM 1373 C C . TYR A 1 171 ? -1.425 17.944 4.363 1.00 98.31 171 TYR A C 1
ATOM 1375 O O . TYR A 1 171 ? -1.504 16.730 4.215 1.00 98.31 171 TYR A O 1
ATOM 1383 N N . THR A 1 172 ? -2.327 18.777 3.851 1.00 97.81 172 THR A N 1
ATOM 1384 C CA . THR A 1 172 ? -3.556 18.343 3.165 1.00 97.81 172 THR A CA 1
ATOM 1385 C C . THR A 1 172 ? -3.408 18.387 1.638 1.00 97.81 172 THR A C 1
ATOM 1387 O O . THR A 1 172 ? -2.843 19.346 1.095 1.00 97.81 172 THR A O 1
ATOM 1390 N N . LYS A 1 173 ? -3.968 17.393 0.937 1.00 96.25 173 LYS A N 1
ATOM 1391 C CA . LYS A 1 173 ? -4.043 17.290 -0.538 1.00 96.25 173 LYS A CA 1
ATOM 1392 C C . LYS A 1 173 ? -5.456 16.825 -0.950 1.00 96.25 173 LYS A C 1
ATOM 1394 O O . LYS A 1 173 ? -6.212 16.371 -0.102 1.00 96.25 173 LYS A O 1
ATOM 1399 N N . ASN A 1 174 ? -5.848 16.999 -2.216 1.00 94.75 174 ASN A N 1
ATOM 1400 C CA . ASN A 1 174 ? -7.202 16.705 -2.730 1.00 94.75 174 ASN A CA 1
ATOM 1401 C C . ASN A 1 174 ? -8.314 17.458 -1.969 1.00 94.75 174 ASN A C 1
ATOM 1403 O O . ASN A 1 174 ? -9.326 16.905 -1.542 1.00 94.75 174 ASN A O 1
ATOM 1407 N N . ARG A 1 175 ? -8.114 18.769 -1.777 1.00 96.00 175 ARG A N 1
ATOM 1408 C CA . ARG A 1 175 ? -9.006 19.647 -0.992 1.00 96.00 175 ARG A CA 1
ATOM 1409 C C . ARG A 1 175 ? -10.339 19.943 -1.690 1.00 96.00 175 ARG A C 1
ATOM 1411 O O . ARG A 1 175 ? -11.204 20.589 -1.109 1.00 96.00 175 ARG A O 1
ATOM 1418 N N . ASN A 1 176 ? -10.527 19.483 -2.915 1.00 95.88 176 ASN A N 1
ATOM 1419 C CA . ASN A 1 176 ? -11.812 19.467 -3.603 1.00 95.88 176 ASN A CA 1
ATOM 1420 C C . ASN A 1 176 ? -12.787 18.438 -3.000 1.00 95.88 176 ASN A C 1
ATOM 1422 O O . ASN A 1 176 ? -13.988 18.586 -3.185 1.00 95.88 176 ASN A O 1
ATOM 1426 N N . TRP A 1 177 ? -12.323 17.466 -2.212 1.00 95.81 177 TRP A N 1
ATOM 1427 C CA . TRP A 1 177 ? -13.184 16.470 -1.572 1.00 95.81 177 TRP A CA 1
ATOM 1428 C C . TRP A 1 177 ? -13.630 16.853 -0.156 1.00 95.81 177 TRP A C 1
ATOM 1430 O O . TRP A 1 177 ? -12.920 17.554 0.568 1.00 95.81 177 TRP A O 1
ATOM 1440 N N . ASP A 1 178 ? -14.795 16.345 0.257 1.00 95.62 178 ASP A N 1
ATOM 1441 C CA . ASP A 1 178 ? -15.315 16.443 1.632 1.00 95.62 178 ASP A CA 1
ATOM 1442 C C . ASP A 1 178 ? -14.328 15.851 2.651 1.00 95.62 178 ASP A C 1
ATOM 1444 O O . ASP A 1 178 ? -13.919 16.517 3.604 1.00 95.62 178 ASP A O 1
ATOM 1448 N N . LYS A 1 179 ? -13.911 14.602 2.411 1.00 96.31 179 LYS A N 1
ATOM 1449 C CA . LYS A 1 179 ? -12.858 13.903 3.150 1.00 96.31 179 LYS A CA 1
ATOM 1450 C C . LYS A 1 179 ? -11.592 13.956 2.308 1.00 96.31 179 LYS A C 1
ATOM 1452 O O . LYS A 1 179 ? -11.525 13.288 1.294 1.00 96.31 179 LYS A O 1
ATOM 1457 N N . PHE A 1 180 ? -10.613 14.762 2.686 1.00 96.94 180 PHE A N 1
ATOM 1458 C CA . PHE A 1 180 ? -9.381 14.934 1.913 1.00 96.94 180 PHE A CA 1
ATOM 1459 C C . PHE A 1 180 ? -8.273 13.989 2.403 1.00 96.94 180 PHE A C 1
ATOM 1461 O O . PHE A 1 180 ? -8.282 13.555 3.560 1.00 96.94 180 PHE A O 1
ATOM 1468 N N . GLN A 1 181 ? -7.280 13.716 1.558 1.00 97.25 181 GLN A N 1
ATOM 1469 C CA . GLN A 1 181 ? -6.061 13.019 1.976 1.00 97.25 181 GLN A CA 1
ATOM 1470 C C . GLN A 1 181 ? -5.111 13.938 2.754 1.00 97.25 181 GLN A C 1
ATOM 1472 O O . GLN A 1 181 ? -5.011 15.143 2.490 1.00 97.25 181 GLN A O 1
ATOM 1477 N N . PHE A 1 182 ? -4.343 13.371 3.678 1.00 98.19 182 PHE A N 1
ATOM 1478 C CA . PHE A 1 182 ? -3.316 14.128 4.385 1.00 98.19 182 PHE A CA 1
ATOM 1479 C C . PHE A 1 182 ? -2.034 13.336 4.613 1.00 98.19 182 PHE A C 1
ATOM 1481 O O . PHE A 1 182 ? -2.047 12.122 4.765 1.00 98.19 182 PHE A O 1
ATOM 1488 N N . ARG A 1 183 ? -0.909 14.044 4.663 1.00 98.19 183 ARG A N 1
ATOM 1489 C CA . ARG A 1 183 ? 0.397 13.513 5.048 1.00 98.19 183 ARG A CA 1
ATOM 1490 C C . ARG A 1 183 ? 0.731 13.968 6.459 1.00 98.19 183 ARG A C 1
ATOM 1492 O O . ARG A 1 183 ? 0.653 15.161 6.751 1.00 98.19 183 ARG A O 1
ATOM 1499 N N . LEU A 1 184 ? 1.147 13.030 7.298 1.00 98.38 184 LEU A N 1
ATOM 1500 C CA . LEU A 1 184 ? 1.627 13.272 8.650 1.00 98.38 184 LEU A CA 1
ATOM 1501 C C . LEU A 1 184 ? 3.156 13.167 8.677 1.00 98.38 184 LEU A C 1
ATOM 1503 O O . LEU A 1 184 ? 3.708 12.120 8.345 1.00 98.38 184 LEU A O 1
ATOM 1507 N N . VAL A 1 185 ? 3.821 14.250 9.076 1.00 98.19 185 VAL A N 1
ATOM 1508 C CA . VAL A 1 185 ? 5.279 14.348 9.237 1.00 98.19 185 VAL A CA 1
ATOM 1509 C C . VAL A 1 185 ? 5.579 14.473 10.728 1.00 98.19 185 VAL A C 1
ATOM 1511 O O . VAL A 1 185 ? 5.353 15.516 11.346 1.00 98.19 185 VAL A O 1
ATOM 1514 N N . MET A 1 186 ? 6.029 13.372 11.322 1.00 97.75 186 MET A N 1
ATOM 1515 C CA . MET A 1 186 ? 6.160 13.214 12.772 1.00 97.75 186 MET A CA 1
ATOM 1516 C C . MET A 1 186 ? 7.457 13.803 13.326 1.00 97.75 186 MET A C 1
ATOM 1518 O O . MET A 1 186 ? 7.482 14.237 14.473 1.00 97.75 186 MET A O 1
ATOM 1522 N N . ASN A 1 187 ? 8.499 13.891 12.501 1.00 94.94 187 ASN A N 1
ATOM 1523 C CA . ASN A 1 187 ? 9.807 14.413 12.891 1.00 94.94 187 ASN A CA 1
ATOM 1524 C C . ASN A 1 187 ? 9.925 15.946 12.751 1.00 94.94 187 ASN A C 1
ATOM 1526 O O . ASN A 1 187 ? 11.020 16.479 12.863 1.00 94.94 187 ASN A O 1
ATOM 1530 N N . TYR A 1 188 ? 8.825 16.670 12.511 1.00 94.31 188 TYR A N 1
ATOM 1531 C CA . TYR A 1 188 ? 8.862 18.074 12.075 1.00 94.31 188 TYR A CA 1
ATOM 1532 C C . TYR A 1 188 ? 9.528 19.053 13.063 1.00 94.31 188 TYR A C 1
ATOM 1534 O O . TYR A 1 188 ? 10.273 19.925 12.633 1.00 94.31 188 TYR A O 1
ATOM 1542 N N . ILE A 1 189 ? 9.256 18.944 14.372 1.00 90.06 189 ILE A N 1
ATOM 1543 C CA . ILE A 1 189 ? 9.784 19.902 15.369 1.00 90.06 189 ILE A CA 1
ATOM 1544 C C . ILE A 1 189 ? 11.127 19.457 15.954 1.00 90.06 189 ILE A C 1
ATOM 1546 O O . ILE A 1 189 ? 12.010 20.283 16.155 1.00 90.06 189 ILE A O 1
ATOM 1550 N N . ASN A 1 190 ? 11.280 18.163 16.241 1.00 82.50 190 ASN A N 1
ATOM 1551 C CA . ASN A 1 190 ? 12.413 17.647 17.018 1.00 82.50 190 ASN A CA 1
ATOM 1552 C C . ASN A 1 190 ? 13.393 16.806 16.190 1.00 82.50 190 ASN A C 1
ATOM 1554 O O . ASN A 1 190 ? 14.315 16.236 16.763 1.00 82.50 190 ASN A O 1
ATOM 1558 N N . ASN A 1 191 ? 13.165 16.653 14.880 1.00 88.31 191 ASN A N 1
ATOM 1559 C CA . ASN A 1 191 ? 13.869 15.687 14.029 1.00 88.31 191 ASN A CA 1
ATOM 1560 C C . ASN A 1 191 ? 13.845 14.244 14.576 1.00 88.31 191 ASN A C 1
ATOM 1562 O O . ASN A 1 191 ? 14.674 13.424 14.198 1.00 88.31 191 ASN A O 1
ATOM 1566 N N . ASP A 1 192 ? 12.877 13.920 15.439 1.00 91.31 192 ASP A N 1
ATOM 1567 C CA . ASP A 1 192 ? 12.704 12.590 16.019 1.00 91.31 192 ASP A CA 1
ATOM 1568 C C . ASP A 1 192 ? 12.208 11.602 14.953 1.00 91.31 192 ASP A C 1
ATOM 1570 O O . ASP A 1 192 ? 11.064 11.675 14.495 1.00 91.31 192 ASP A O 1
ATOM 1574 N N . THR A 1 193 ? 13.083 10.681 14.554 1.00 93.44 193 THR A N 1
ATOM 1575 C CA . THR A 1 193 ? 12.821 9.662 13.531 1.00 93.44 193 THR A CA 1
ATOM 1576 C C . THR A 1 193 ? 12.262 8.355 14.103 1.00 93.44 193 THR A C 1
ATOM 1578 O O . THR A 1 193 ? 12.086 7.394 13.348 1.00 93.44 193 THR A O 1
ATOM 1581 N N . SER A 1 194 ? 11.951 8.299 15.407 1.00 92.81 194 SER A N 1
ATOM 1582 C CA . SER A 1 194 ? 11.358 7.112 16.043 1.00 92.81 194 SER A CA 1
ATOM 1583 C C . SER A 1 194 ? 9.939 6.834 15.540 1.00 92.81 194 SER A C 1
ATOM 1585 O O . SER A 1 194 ? 9.604 5.678 15.279 1.00 92.81 194 SER A O 1
ATOM 1587 N N . GLY A 1 195 ? 9.131 7.883 15.334 1.00 95.12 195 GLY A N 1
ATOM 1588 C CA . GLY A 1 195 ? 7.798 7.814 14.724 1.00 95.12 195 GLY A CA 1
ATOM 1589 C C . GLY A 1 195 ? 6.942 6.645 15.234 1.00 95.12 195 GLY A C 1
ATOM 1590 O O . GLY A 1 195 ? 6.809 6.426 16.436 1.00 95.12 195 GLY A O 1
ATOM 1591 N N . VAL A 1 196 ? 6.359 5.880 14.307 1.00 97.06 196 VAL A N 1
ATOM 1592 C CA . VAL A 1 196 ? 5.664 4.615 14.588 1.00 97.06 196 VAL A CA 1
ATOM 1593 C C . VAL A 1 196 ? 6.516 3.457 14.060 1.00 97.06 196 VAL A C 1
ATOM 1595 O O . VAL A 1 196 ? 6.514 3.167 12.862 1.00 97.06 196 VAL A O 1
ATOM 1598 N N . TYR A 1 197 ? 7.272 2.808 14.951 1.00 95.62 197 TYR A N 1
ATOM 1599 C CA . TYR A 1 197 ? 8.269 1.776 14.613 1.00 95.62 197 TYR A CA 1
ATOM 1600 C C . TYR A 1 197 ? 9.265 2.232 13.529 1.00 95.62 197 TYR A C 1
ATOM 1602 O O . TYR A 1 197 ? 9.438 1.571 12.506 1.00 95.62 197 TYR A O 1
ATOM 1610 N N . GLY A 1 198 ? 9.860 3.413 13.708 1.00 94.75 198 GLY A N 1
ATOM 1611 C CA . GLY A 1 198 ? 10.838 4.004 12.789 1.00 94.75 198 GLY A CA 1
ATOM 1612 C C . GLY A 1 198 ? 10.237 4.749 11.594 1.00 94.75 198 GLY A C 1
ATOM 1613 O O . GLY A 1 198 ? 10.978 5.366 10.827 1.00 94.75 198 GLY A O 1
ATOM 1614 N N . ARG A 1 199 ? 8.906 4.720 11.431 1.00 96.44 199 ARG A N 1
ATOM 1615 C CA . ARG A 1 199 ? 8.197 5.401 10.340 1.00 96.44 199 ARG A CA 1
ATOM 1616 C C . ARG A 1 199 ? 7.664 6.739 10.813 1.00 96.44 199 ARG A C 1
ATOM 1618 O O . ARG A 1 199 ? 6.739 6.796 11.622 1.00 96.44 199 ARG A O 1
ATOM 1625 N N . TYR A 1 200 ? 8.237 7.814 10.296 1.00 96.94 200 TYR A N 1
ATOM 1626 C CA . TYR A 1 200 ? 7.906 9.181 10.696 1.00 96.94 200 TYR A CA 1
ATOM 1627 C C . TYR A 1 200 ? 7.204 9.979 9.590 1.00 96.94 200 TYR A C 1
ATOM 1629 O O . TYR A 1 200 ? 6.830 11.130 9.821 1.00 96.94 200 TYR A O 1
ATOM 1637 N N . ILE A 1 201 ? 6.981 9.377 8.415 1.00 97.75 201 ILE A N 1
ATOM 1638 C CA . ILE A 1 201 ? 6.167 9.949 7.336 1.00 97.75 201 ILE A CA 1
ATOM 1639 C C . ILE A 1 201 ? 5.128 8.925 6.895 1.00 97.75 201 ILE A C 1
ATOM 1641 O O . ILE A 1 201 ? 5.471 7.858 6.393 1.00 97.75 201 ILE A O 1
ATOM 1645 N N . LEU A 1 202 ? 3.853 9.266 7.082 1.00 98.38 202 LEU A N 1
ATOM 1646 C CA . LEU A 1 202 ? 2.721 8.442 6.658 1.00 98.38 202 LEU A CA 1
ATOM 1647 C C . LEU A 1 202 ? 1.713 9.294 5.889 1.00 98.38 202 LEU A C 1
ATOM 1649 O O . LEU A 1 202 ? 1.369 10.403 6.311 1.00 98.38 202 LEU A O 1
ATOM 1653 N N . LYS A 1 203 ? 1.206 8.766 4.776 1.00 97.88 203 LYS A N 1
ATOM 1654 C CA . LYS A 1 203 ? 0.065 9.331 4.049 1.00 97.88 203 LYS A CA 1
ATOM 1655 C C . LYS A 1 203 ? -1.206 8.614 4.488 1.00 97.88 203 LYS A C 1
ATOM 1657 O O . LYS A 1 203 ? -1.234 7.399 4.625 1.00 97.88 203 LYS A O 1
ATOM 1662 N N . PHE A 1 204 ? -2.261 9.385 4.677 1.00 98.25 204 PHE A N 1
ATOM 1663 C CA . PHE A 1 204 ? -3.611 8.933 4.957 1.00 98.25 204 PHE A CA 1
ATOM 1664 C C . PHE A 1 204 ? -4.432 9.227 3.707 1.00 98.25 204 PHE A C 1
ATOM 1666 O O . PHE A 1 204 ? -4.809 10.377 3.456 1.00 98.25 204 PHE A O 1
ATOM 1673 N N . ARG A 1 205 ? -4.683 8.190 2.908 1.00 96.56 205 ARG A N 1
ATOM 1674 C CA . ARG A 1 205 ? -5.482 8.276 1.684 1.00 96.56 205 ARG A CA 1
ATOM 1675 C C . ARG A 1 205 ? -6.964 8.168 2.012 1.00 96.56 205 ARG A C 1
ATOM 1677 O O . ARG A 1 205 ? -7.401 7.262 2.723 1.00 96.56 205 ARG A O 1
ATOM 1684 N N . ASP A 1 206 ? -7.712 9.129 1.499 1.00 92.50 206 ASP A N 1
ATOM 1685 C CA . ASP A 1 206 ? -9.167 9.231 1.579 1.00 92.50 206 ASP A CA 1
ATOM 1686 C C . ASP A 1 206 ? -9.877 8.150 0.751 1.00 92.50 206 ASP A C 1
ATOM 1688 O O . ASP A 1 206 ? -10.928 7.658 1.173 1.00 92.50 206 ASP A O 1
ATOM 1692 N N . ASN A 1 207 ? -9.256 7.788 -0.377 1.00 91.06 207 ASN A N 1
ATOM 1693 C CA . ASN A 1 207 ? -9.675 6.788 -1.354 1.00 91.06 207 ASN A CA 1
ATOM 1694 C C . ASN A 1 207 ? -11.071 7.056 -1.940 1.00 91.06 207 ASN A C 1
ATOM 1696 O O . ASN A 1 207 ? -11.886 6.155 -2.114 1.00 91.06 207 ASN A O 1
ATOM 1700 N N . ASN A 1 208 ? -11.362 8.330 -2.217 1.00 92.69 208 ASN A N 1
ATOM 1701 C CA . ASN A 1 208 ? -12.705 8.777 -2.588 1.00 92.69 208 ASN A CA 1
ATOM 1702 C C . ASN A 1 208 ? -13.170 8.351 -3.983 1.00 92.69 208 ASN A C 1
ATOM 1704 O O . ASN A 1 208 ? -14.353 8.486 -4.277 1.00 92.69 208 ASN A O 1
ATOM 1708 N N . GLU A 1 209 ? -12.285 7.861 -4.845 1.00 93.50 209 GLU A N 1
ATOM 1709 C CA . GLU A 1 209 ? -12.660 7.372 -6.177 1.00 93.50 209 GLU A CA 1
ATOM 1710 C C . GLU A 1 209 ? -12.968 5.869 -6.176 1.00 93.50 209 GLU A C 1
ATOM 1712 O O . GLU A 1 209 ? -13.668 5.382 -7.058 1.00 93.50 209 GLU A O 1
ATOM 1717 N N . ASP A 1 210 ? -12.514 5.127 -5.164 1.00 95.94 210 ASP A N 1
ATOM 1718 C CA . ASP A 1 210 ? -12.704 3.683 -5.061 1.00 95.94 210 ASP A CA 1
ATOM 1719 C C . ASP A 1 210 ? -13.855 3.350 -4.091 1.00 95.94 210 ASP A C 1
ATOM 1721 O O . ASP A 1 210 ? -13.679 3.432 -2.871 1.00 95.94 210 ASP A O 1
ATOM 1725 N N . PRO A 1 211 ? -15.018 2.880 -4.582 1.00 95.88 211 PRO A N 1
ATOM 1726 C CA . PRO A 1 211 ? -16.141 2.520 -3.716 1.00 95.88 211 PRO A CA 1
ATOM 1727 C C . PRO A 1 211 ? -15.851 1.330 -2.790 1.00 95.88 211 PRO A C 1
ATOM 1729 O O . PRO A 1 211 ? -16.636 1.075 -1.881 1.00 95.88 211 PRO A O 1
ATOM 1732 N N . THR A 1 212 ? -14.778 0.565 -3.030 1.00 96.56 212 THR A N 1
ATOM 1733 C CA . THR A 1 212 ? -14.459 -0.659 -2.277 1.00 96.56 212 THR A CA 1
ATOM 1734 C C . THR A 1 212 ? -13.459 -0.450 -1.152 1.00 96.56 212 THR A C 1
ATOM 1736 O O . THR A 1 212 ? -13.409 -1.264 -0.240 1.00 96.56 212 THR A O 1
ATOM 1739 N N . PHE A 1 213 ? -12.648 0.603 -1.220 1.00 95.69 213 PHE A N 1
ATOM 1740 C CA . PHE A 1 213 ? -11.442 0.790 -0.412 1.00 95.69 213 PHE A CA 1
ATOM 1741 C C . PHE A 1 213 ? -10.299 -0.214 -0.647 1.00 95.69 213 PHE A C 1
ATOM 1743 O O . PHE A 1 213 ? -9.210 -0.042 -0.104 1.00 95.69 213 PHE A O 1
ATOM 1750 N N . PHE A 1 214 ? -10.495 -1.268 -1.440 1.00 97.44 214 PHE A N 1
ATOM 1751 C CA . PHE A 1 214 ? -9.615 -2.436 -1.407 1.00 97.44 214 PHE A CA 1
ATOM 1752 C C . PHE A 1 214 ? -8.497 -2.426 -2.445 1.00 97.44 214 PHE A C 1
ATOM 1754 O O . PHE A 1 214 ? -7.496 -3.107 -2.229 1.00 97.44 214 PHE A O 1
ATOM 1761 N N . ARG A 1 215 ? -8.625 -1.673 -3.543 1.00 97.12 215 ARG A N 1
ATOM 1762 C CA . ARG A 1 215 ? -7.700 -1.751 -4.693 1.00 97.12 215 ARG A CA 1
ATOM 1763 C C . ARG A 1 215 ? -6.248 -1.536 -4.301 1.00 97.12 215 ARG A C 1
ATOM 1765 O O . ARG A 1 215 ? -5.396 -2.380 -4.571 1.00 97.12 215 ARG A O 1
ATOM 1772 N N . GLN A 1 216 ? -5.998 -0.456 -3.573 1.00 94.88 216 GLN A N 1
ATOM 1773 C CA . GLN A 1 216 ? -4.656 -0.087 -3.159 1.00 94.88 216 GLN A CA 1
ATOM 1774 C C . GLN A 1 216 ? -4.047 -1.088 -2.162 1.00 94.88 216 GLN A C 1
ATOM 1776 O O . GLN A 1 216 ? -2.881 -1.461 -2.294 1.00 94.88 216 GLN A O 1
ATOM 1781 N N . LYS A 1 217 ? -4.833 -1.569 -1.187 1.00 96.25 217 LYS A N 1
ATOM 1782 C CA . LYS A 1 217 ? -4.365 -2.571 -0.214 1.00 96.25 217 LYS A CA 1
ATOM 1783 C C . LYS A 1 217 ? -4.100 -3.921 -0.880 1.00 96.25 217 LYS A C 1
ATOM 1785 O O . LYS A 1 217 ? -3.098 -4.556 -0.576 1.00 96.25 217 LYS A O 1
ATOM 1790 N N . LEU A 1 218 ? -4.954 -4.344 -1.814 1.00 97.75 218 LEU A N 1
ATOM 1791 C CA . LEU A 1 218 ? -4.735 -5.567 -2.585 1.00 97.75 218 LEU A CA 1
ATOM 1792 C C . LEU A 1 218 ? -3.474 -5.449 -3.445 1.00 97.75 218 LEU A C 1
ATOM 1794 O O . LEU A 1 218 ? -2.682 -6.381 -3.454 1.00 97.75 218 LEU A O 1
ATOM 1798 N N . TYR A 1 219 ? -3.232 -4.305 -4.094 1.00 97.75 219 TYR A N 1
ATOM 1799 C CA . TYR A 1 219 ? -1.979 -4.066 -4.820 1.00 97.75 219 TYR A CA 1
ATOM 1800 C C . TYR A 1 219 ? -0.758 -4.195 -3.894 1.00 97.75 219 TYR A C 1
ATOM 1802 O O . TYR A 1 219 ? 0.178 -4.932 -4.205 1.00 97.75 219 TYR A O 1
ATOM 1810 N N . SER A 1 220 ? -0.797 -3.538 -2.727 1.00 96.19 220 SER A N 1
ATOM 1811 C CA . SER A 1 220 ? 0.250 -3.616 -1.695 1.00 96.19 220 SER A CA 1
ATOM 1812 C C . SER A 1 220 ? 0.523 -5.056 -1.257 1.00 96.19 220 SER A C 1
ATOM 1814 O O . SER A 1 220 ? 1.677 -5.480 -1.194 1.00 96.19 220 SER A O 1
ATOM 1816 N N . ASP A 1 221 ? -0.528 -5.839 -1.008 1.00 96.50 221 ASP A N 1
ATOM 1817 C CA . ASP A 1 221 ? -0.404 -7.236 -0.586 1.00 96.50 221 ASP A CA 1
ATOM 1818 C C . ASP A 1 221 ? 0.266 -8.100 -1.654 1.00 96.50 221 ASP A C 1
ATOM 1820 O O . ASP A 1 221 ? 1.092 -8.954 -1.327 1.00 96.50 221 ASP A O 1
ATOM 1824 N N . ILE A 1 222 ? -0.038 -7.860 -2.931 1.00 97.94 222 ILE A N 1
ATOM 1825 C CA . ILE A 1 222 ? 0.597 -8.584 -4.034 1.00 97.94 222 ILE A CA 1
ATOM 1826 C C . ILE A 1 222 ? 2.076 -8.211 -4.137 1.00 97.94 222 ILE A C 1
ATOM 1828 O O . ILE A 1 222 ? 2.911 -9.113 -4.179 1.00 97.94 222 ILE A O 1
ATOM 1832 N N . MET A 1 223 ? 2.413 -6.917 -4.110 1.00 97.50 223 MET A N 1
ATOM 1833 C CA . MET A 1 223 ? 3.806 -6.450 -4.167 1.00 97.50 223 MET A CA 1
ATOM 1834 C C . MET A 1 223 ? 4.655 -7.022 -3.024 1.00 97.50 223 MET A C 1
ATOM 1836 O O . MET A 1 223 ? 5.782 -7.472 -3.246 1.00 97.50 223 MET A O 1
ATOM 1840 N N . ASN A 1 224 ? 4.088 -7.074 -1.815 1.00 95.81 224 ASN A N 1
ATOM 1841 C CA . ASN A 1 224 ? 4.711 -7.725 -0.664 1.00 95.81 224 ASN A CA 1
ATOM 1842 C C . ASN A 1 224 ? 4.916 -9.226 -0.903 1.00 95.81 224 ASN A C 1
ATOM 1844 O O . ASN A 1 224 ? 6.001 -9.760 -0.668 1.00 95.81 224 ASN A O 1
ATOM 1848 N N . THR A 1 225 ? 3.887 -9.909 -1.411 1.00 97.06 225 THR A N 1
ATOM 1849 C CA . THR A 1 225 ? 3.916 -11.360 -1.644 1.00 97.06 225 THR A CA 1
ATOM 1850 C C . THR A 1 225 ? 4.976 -11.747 -2.678 1.00 97.06 225 THR A C 1
ATOM 1852 O O . THR A 1 225 ? 5.702 -12.715 -2.465 1.00 97.06 225 THR A O 1
ATOM 1855 N N . ILE A 1 226 ? 5.140 -10.973 -3.756 1.00 97.25 226 ILE A N 1
ATOM 1856 C CA . ILE A 1 226 ? 6.159 -11.232 -4.792 1.00 97.25 226 ILE A CA 1
ATOM 1857 C C . ILE A 1 226 ? 7.571 -10.768 -4.398 1.00 97.25 226 ILE A C 1
ATOM 1859 O O . ILE A 1 226 ? 8.511 -10.872 -5.194 1.00 97.25 226 ILE A O 1
ATOM 1863 N N . GLY A 1 227 ? 7.736 -10.243 -3.180 1.00 95.75 227 GLY A N 1
ATOM 1864 C CA . GLY A 1 227 ? 9.018 -9.803 -2.641 1.00 95.75 227 GLY A CA 1
ATOM 1865 C C . GLY A 1 227 ? 9.618 -8.639 -3.425 1.00 95.75 227 GLY A C 1
ATOM 1866 O O . GLY A 1 227 ? 10.778 -8.722 -3.834 1.00 95.75 227 GLY A O 1
ATOM 1867 N N . ALA A 1 228 ? 8.821 -7.606 -3.698 1.00 95.88 228 ALA A N 1
ATOM 1868 C CA . ALA A 1 228 ? 9.304 -6.323 -4.202 1.00 95.88 228 ALA A CA 1
ATOM 1869 C C . ALA A 1 228 ? 9.572 -5.346 -3.035 1.00 95.88 228 ALA A C 1
ATOM 1871 O O . ALA A 1 228 ? 8.853 -5.403 -2.032 1.00 95.88 228 ALA A O 1
ATOM 1872 N N . PRO A 1 229 ? 10.542 -4.417 -3.152 1.00 95.56 229 PRO A N 1
ATOM 1873 C CA . PRO A 1 229 ? 10.612 -3.268 -2.252 1.00 95.56 229 PRO A CA 1
ATOM 1874 C C . PRO A 1 229 ? 9.348 -2.424 -2.432 1.00 95.56 229 PRO A C 1
ATOM 1876 O O . PRO A 1 229 ? 9.077 -1.924 -3.524 1.00 95.56 229 PRO A O 1
ATOM 1879 N N . THR A 1 230 ? 8.523 -2.305 -1.394 1.00 95.75 230 THR A N 1
ATOM 1880 C CA . THR A 1 230 ? 7.170 -1.773 -1.576 1.00 95.75 230 THR A CA 1
ATOM 1881 C C . THR A 1 230 ? 6.620 -1.065 -0.348 1.00 95.75 230 THR A C 1
ATOM 1883 O O . THR A 1 230 ? 6.942 -1.430 0.787 1.00 95.75 230 THR A O 1
ATOM 1886 N N . ILE A 1 231 ? 5.771 -0.059 -0.583 1.00 95.56 231 ILE A N 1
ATOM 1887 C CA . ILE A 1 231 ? 5.070 0.665 0.480 1.00 95.56 231 ILE A CA 1
ATOM 1888 C C . ILE A 1 231 ? 4.098 -0.264 1.208 1.00 95.56 231 ILE A C 1
ATOM 1890 O O . ILE A 1 231 ? 3.311 -0.999 0.599 1.00 95.56 231 ILE A O 1
ATOM 1894 N N . GLN A 1 232 ? 4.128 -0.199 2.534 1.00 95.81 232 GLN A N 1
ATOM 1895 C CA . GLN A 1 232 ? 3.153 -0.882 3.371 1.00 95.81 232 GLN A CA 1
ATOM 1896 C C . GLN A 1 232 ? 1.869 -0.059 3.473 1.00 95.81 232 GLN A C 1
ATOM 1898 O O . GLN A 1 232 ? 1.913 1.175 3.496 1.00 95.81 232 GLN A O 1
ATOM 1903 N N . THR A 1 233 ? 0.721 -0.741 3.540 1.00 95.94 233 THR A N 1
ATOM 1904 C CA . THR A 1 233 ? -0.600 -0.104 3.636 1.00 95.94 233 THR A CA 1
ATOM 1905 C C . THR A 1 233 ? -1.511 -0.802 4.651 1.00 95.94 233 THR A C 1
ATOM 1907 O O . THR A 1 233 ? -1.429 -2.015 4.836 1.00 95.94 233 THR A O 1
ATOM 1910 N N . ILE A 1 234 ? -2.388 -0.050 5.323 1.00 97.38 234 ILE A N 1
ATOM 1911 C CA . ILE A 1 234 ? -3.363 -0.579 6.294 1.00 97.38 234 ILE A CA 1
ATOM 1912 C C . ILE A 1 234 ? -4.609 0.312 6.383 1.00 97.38 234 ILE A C 1
ATOM 1914 O O . ILE A 1 234 ? -4.526 1.526 6.203 1.00 97.38 234 ILE A O 1
ATOM 1918 N N . PHE A 1 235 ? -5.770 -0.268 6.688 1.00 98.19 235 PHE A N 1
ATOM 1919 C CA . PHE A 1 235 ? -6.991 0.494 6.962 1.00 98.19 235 PHE A CA 1
ATOM 1920 C C . PHE A 1 235 ? -7.029 0.983 8.406 1.00 98.19 235 PHE A C 1
ATOM 1922 O O . PHE A 1 235 ? -6.793 0.202 9.322 1.00 98.19 235 PHE A O 1
ATOM 1929 N N . ALA A 1 236 ? -7.397 2.244 8.626 1.00 98.19 236 ALA A N 1
ATOM 1930 C CA . ALA A 1 236 ? -7.537 2.792 9.971 1.00 98.19 236 ALA A CA 1
ATOM 1931 C C . ALA A 1 236 ? -8.743 3.721 10.102 1.00 98.19 236 ALA A C 1
ATOM 1933 O O . ALA A 1 236 ? -9.025 4.527 9.207 1.00 98.19 236 ALA A O 1
ATOM 1934 N N . ARG A 1 237 ? -9.422 3.666 11.254 1.00 97.94 237 ARG A N 1
ATOM 1935 C CA . ARG A 1 237 ? -10.406 4.698 11.613 1.00 97.94 237 ARG A CA 1
ATOM 1936 C C . ARG A 1 237 ? -9.682 5.941 12.108 1.00 97.94 237 ARG A C 1
ATOM 1938 O O . ARG A 1 237 ? -8.821 5.843 12.981 1.00 97.94 237 ARG A O 1
ATOM 1945 N N . VAL A 1 238 ? -10.075 7.104 11.601 1.00 98.56 238 VAL A 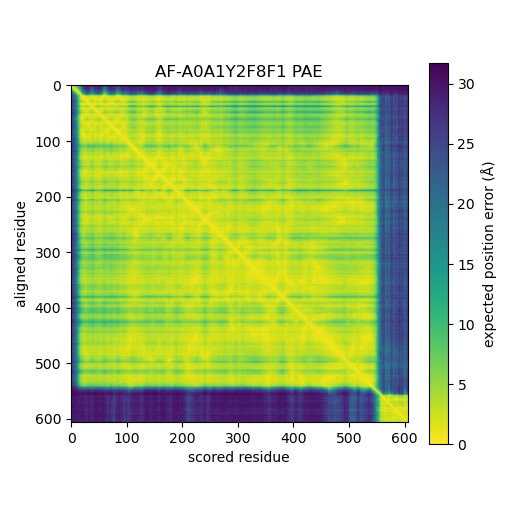N 1
ATOM 1946 C CA . VAL A 1 238 ? -9.506 8.394 12.004 1.00 98.56 238 VAL A CA 1
ATOM 1947 C C . VAL A 1 238 ? -10.552 9.239 12.721 1.00 98.56 238 VAL A C 1
ATOM 1949 O O . VAL A 1 238 ? -11.689 9.369 12.261 1.00 98.56 238 VAL A O 1
ATOM 1952 N N . TYR A 1 239 ? -10.139 9.847 13.832 1.00 98.38 239 TYR A N 1
ATOM 1953 C CA . TYR A 1 239 ? -10.938 10.763 14.642 1.00 98.38 239 TYR A CA 1
ATOM 1954 C C . TYR A 1 239 ? -10.168 12.052 14.912 1.00 98.38 239 TYR A C 1
ATOM 1956 O O . TYR A 1 239 ? -8.953 12.035 15.114 1.00 98.38 239 TYR A O 1
ATOM 1964 N N . VAL A 1 240 ? -10.888 13.166 14.996 1.00 97.94 240 VAL A N 1
ATOM 1965 C CA . VAL A 1 240 ? -10.353 14.466 15.412 1.00 97.94 240 VAL A CA 1
ATOM 1966 C C . VAL A 1 240 ? -11.135 14.930 16.630 1.00 97.94 240 VAL A C 1
ATOM 1968 O O . VAL A 1 240 ? -12.348 15.091 16.564 1.00 97.94 240 VAL A O 1
ATOM 1971 N N . ASN A 1 241 ? -10.453 15.104 17.766 1.00 95.62 241 ASN A N 1
ATOM 1972 C CA . ASN A 1 241 ? -11.077 15.467 19.048 1.00 95.62 241 ASN A CA 1
ATOM 1973 C C . ASN A 1 241 ? -12.340 14.631 19.362 1.00 95.62 241 ASN A C 1
ATOM 1975 O O . ASN A 1 241 ? -13.374 15.171 19.743 1.00 95.62 241 ASN A O 1
ATOM 1979 N N . ASN A 1 242 ? -12.231 13.307 19.194 1.00 93.69 242 ASN A N 1
ATOM 1980 C CA . ASN A 1 242 ? -13.293 12.307 19.394 1.00 93.69 242 ASN A CA 1
ATOM 1981 C C . ASN A 1 242 ? -14.464 12.346 18.398 1.00 93.69 242 ASN A C 1
ATOM 1983 O O . ASN A 1 242 ? -15.368 11.524 18.507 1.00 93.69 242 ASN A O 1
ATOM 1987 N N . ILE A 1 243 ? -14.435 13.229 17.402 1.00 96.50 243 ILE A N 1
ATOM 1988 C CA . ILE A 1 243 ? -15.418 13.262 16.317 1.00 96.50 243 ILE A CA 1
ATOM 1989 C C . ILE A 1 243 ? -14.854 12.456 15.130 1.00 96.50 243 ILE A C 1
ATOM 1991 O O . ILE A 1 243 ? -13.687 12.645 14.764 1.00 96.50 243 ILE A O 1
ATOM 1995 N N . PRO A 1 244 ? -15.626 11.526 14.540 1.00 97.38 244 PRO A N 1
ATOM 1996 C CA . PRO A 1 244 ? -15.149 10.693 13.441 1.00 97.38 244 PRO A CA 1
ATOM 1997 C C . PRO A 1 244 ? -14.841 11.521 12.192 1.00 97.38 244 PRO A C 1
ATOM 1999 O O . PRO A 1 244 ? -15.566 12.453 11.855 1.00 97.38 244 PRO A O 1
ATOM 2002 N N . VAL A 1 245 ? -13.769 11.156 11.490 1.00 97.94 245 VAL A N 1
ATOM 2003 C CA . VAL A 1 245 ? -13.463 11.652 10.137 1.00 97.94 245 VAL A CA 1
ATOM 2004 C C . VAL A 1 245 ? -13.815 10.593 9.092 1.00 97.94 245 VAL A C 1
ATOM 2006 O O . VAL A 1 245 ? -14.350 10.920 8.038 1.00 97.94 245 VAL A O 1
ATOM 2009 N N . GLY A 1 246 ? -13.534 9.321 9.385 1.00 97.25 246 GLY A N 1
ATOM 2010 C CA . GLY A 1 246 ? -13.851 8.193 8.510 1.00 97.25 246 GLY A CA 1
ATOM 2011 C C . GLY A 1 246 ? -12.737 7.153 8.452 1.00 97.25 246 GLY A C 1
ATOM 2012 O O . GLY A 1 246 ? -11.786 7.186 9.238 1.00 97.25 246 GLY A O 1
ATOM 2013 N N . LEU A 1 247 ? -12.876 6.222 7.512 1.00 98.00 247 LEU A N 1
ATOM 2014 C CA . LEU A 1 247 ? -11.862 5.219 7.195 1.00 98.00 247 LEU A CA 1
ATOM 2015 C C . LEU A 1 247 ? -10.809 5.835 6.266 1.00 98.00 247 LEU A C 1
ATOM 2017 O O . LEU A 1 247 ? -11.162 6.506 5.293 1.00 98.00 247 LEU A O 1
ATOM 2021 N N . TYR A 1 248 ? -9.535 5.595 6.550 1.00 98.31 248 TYR A N 1
ATOM 2022 C CA . TYR A 1 248 ? -8.409 5.967 5.694 1.00 98.31 248 TYR A CA 1
ATOM 2023 C C . TYR A 1 248 ? -7.559 4.740 5.371 1.00 98.31 248 TYR A C 1
ATOM 2025 O O . TYR A 1 248 ? -7.446 3.827 6.191 1.00 98.31 248 TYR A O 1
ATOM 2033 N N . VAL A 1 249 ? -6.916 4.755 4.202 1.00 97.81 249 VAL A N 1
ATOM 2034 C CA . VAL A 1 249 ? -5.793 3.859 3.904 1.00 97.81 249 VAL A CA 1
ATOM 2035 C C . VAL A 1 249 ? -4.516 4.576 4.330 1.00 97.81 249 VAL A C 1
ATOM 2037 O O . VAL A 1 249 ? -4.111 5.563 3.717 1.00 97.81 249 VAL A O 1
ATOM 2040 N N . ILE A 1 250 ? -3.908 4.128 5.422 1.00 97.81 250 ILE A N 1
ATOM 2041 C CA . ILE A 1 250 ? -2.582 4.587 5.835 1.00 97.81 250 ILE A CA 1
ATOM 2042 C C . ILE A 1 250 ? -1.557 3.903 4.938 1.00 97.81 250 ILE A C 1
ATOM 2044 O O . ILE A 1 250 ? -1.638 2.695 4.731 1.00 97.81 250 ILE A O 1
ATOM 2048 N N . GLN A 1 251 ? -0.579 4.656 4.449 1.00 96.94 251 GLN A N 1
ATOM 2049 C CA . GLN A 1 251 ? 0.545 4.133 3.683 1.00 96.94 251 GLN A CA 1
ATOM 2050 C C . GLN A 1 251 ? 1.846 4.873 3.997 1.00 96.94 251 GLN A C 1
ATOM 2052 O O . GLN A 1 251 ? 1.842 6.016 4.465 1.00 96.94 251 GLN A O 1
ATOM 2057 N N . GLU A 1 252 ? 2.962 4.253 3.643 1.00 97.56 252 GLU A N 1
ATOM 2058 C CA . GLU A 1 252 ? 4.256 4.930 3.536 1.00 97.56 252 GLU A CA 1
ATOM 2059 C C . GLU A 1 252 ? 4.349 5.807 2.266 1.00 97.56 252 GLU A C 1
ATOM 2061 O O . GLU A 1 252 ? 3.552 5.697 1.327 1.00 97.56 252 GLU A O 1
ATOM 2066 N N . GLU A 1 253 ? 5.338 6.703 2.236 1.00 96.25 253 GLU A N 1
ATOM 2067 C CA . GLU A 1 253 ? 5.678 7.535 1.075 1.00 96.25 253 GLU A CA 1
ATOM 2068 C C . GLU A 1 253 ? 6.979 7.030 0.438 1.00 96.25 253 GLU A C 1
ATOM 2070 O O . GLU A 1 253 ? 8.042 7.187 1.036 1.00 96.25 253 GLU A O 1
ATOM 2075 N N . ALA A 1 254 ? 6.893 6.435 -0.758 1.00 96.56 254 ALA A N 1
ATOM 2076 C CA . ALA A 1 254 ? 7.996 5.704 -1.393 1.00 96.56 254 ALA A CA 1
ATOM 2077 C C . ALA A 1 254 ? 9.264 6.551 -1.585 1.00 96.56 254 ALA A C 1
ATOM 2079 O O . ALA A 1 254 ? 10.363 6.113 -1.270 1.00 96.56 254 ALA A O 1
ATOM 2080 N N . ALA A 1 255 ? 9.124 7.797 -2.030 1.00 95.75 255 ALA A N 1
ATOM 2081 C CA . ALA A 1 255 ? 10.265 8.682 -2.229 1.00 95.75 255 ALA A CA 1
ATOM 2082 C C . ALA A 1 255 ? 10.824 9.281 -0.923 1.00 95.75 255 ALA A C 1
ATOM 2084 O O . ALA A 1 255 ? 11.565 10.246 -0.984 1.00 95.75 255 ALA A O 1
ATOM 2085 N N . SER A 1 256 ? 10.487 8.783 0.270 1.00 96.94 256 SER A N 1
ATOM 2086 C CA . SER A 1 256 ? 10.929 9.401 1.528 1.00 96.94 256 SER A CA 1
ATOM 2087 C C . SER A 1 256 ? 12.076 8.660 2.215 1.00 96.94 256 SER A C 1
ATOM 2089 O O . SER A 1 256 ? 12.153 7.434 2.196 1.00 96.94 256 SER A O 1
ATOM 2091 N N . GLU A 1 257 ? 12.904 9.410 2.950 1.00 96.44 257 GLU A N 1
ATOM 2092 C CA . GLU A 1 257 ? 13.905 8.862 3.883 1.00 96.44 257 GLU A CA 1
ATOM 2093 C C . GLU A 1 257 ? 13.271 7.905 4.914 1.00 96.44 257 GLU A C 1
ATOM 2095 O O . GLU A 1 257 ? 13.860 6.890 5.282 1.00 96.44 257 GLU A O 1
ATOM 2100 N N . SER A 1 258 ? 12.035 8.197 5.345 1.00 96.88 258 SER A N 1
ATOM 2101 C CA . SER A 1 258 ? 11.285 7.344 6.272 1.00 96.88 258 SER A CA 1
ATOM 2102 C C . SER A 1 258 ? 11.000 5.964 5.682 1.00 96.88 258 SER A C 1
ATOM 2104 O O . SER A 1 258 ? 11.063 4.982 6.415 1.00 96.88 258 SER A O 1
ATOM 2106 N N . PHE A 1 259 ? 10.653 5.895 4.396 1.00 97.81 259 PHE A N 1
ATOM 2107 C CA . PHE A 1 259 ? 10.345 4.643 3.713 1.00 97.81 259 PHE A CA 1
ATOM 2108 C C . PHE A 1 259 ? 11.605 3.851 3.385 1.00 97.81 259 PHE A C 1
ATOM 2110 O O . PHE A 1 259 ? 11.666 2.660 3.659 1.00 97.81 259 PHE A O 1
ATOM 2117 N N . VAL A 1 260 ? 12.634 4.486 2.819 1.00 97.56 260 VAL A N 1
ATOM 2118 C CA . VAL A 1 260 ? 13.823 3.728 2.396 1.00 97.56 260 VAL A CA 1
ATOM 2119 C C . VAL A 1 260 ? 14.526 3.085 3.591 1.00 97.56 260 VAL A C 1
ATOM 2121 O O . VAL A 1 260 ? 14.998 1.958 3.491 1.00 97.56 260 VAL A O 1
ATOM 2124 N N . ARG A 1 261 ? 14.478 3.723 4.768 1.00 96.44 261 ARG A N 1
ATOM 2125 C CA . ARG A 1 261 ? 14.898 3.107 6.034 1.00 96.44 261 ARG A CA 1
ATOM 2126 C C . ARG A 1 261 ? 14.109 1.841 6.363 1.00 96.44 261 ARG A C 1
ATOM 2128 O O . ARG A 1 261 ? 14.709 0.807 6.633 1.00 96.44 261 ARG A O 1
ATOM 2135 N N . SER A 1 262 ? 12.779 1.907 6.338 1.00 96.38 262 SER A N 1
ATOM 2136 C CA . SER A 1 262 ? 11.928 0.768 6.700 1.00 96.38 262 SER A CA 1
ATOM 2137 C C . SER A 1 262 ? 11.914 -0.339 5.642 1.00 96.38 262 SER A C 1
ATOM 2139 O O . SER A 1 262 ? 11.690 -1.495 5.993 1.00 96.38 262 SER A O 1
ATOM 2141 N N . ALA A 1 263 ? 12.141 -0.018 4.368 1.00 97.12 263 ALA A N 1
ATOM 2142 C CA . ALA A 1 263 ? 12.036 -0.962 3.259 1.00 97.12 263 ALA A CA 1
ATOM 2143 C C . ALA A 1 263 ? 13.380 -1.572 2.829 1.00 97.12 263 ALA A C 1
ATOM 2145 O O . ALA A 1 263 ? 13.373 -2.716 2.380 1.00 97.12 263 ALA A O 1
ATOM 2146 N N . PHE A 1 264 ? 14.501 -0.856 2.971 1.00 97.81 264 PHE A N 1
ATOM 2147 C CA . PHE A 1 264 ? 15.830 -1.299 2.513 1.00 97.81 264 PHE A CA 1
ATOM 2148 C C . PHE A 1 264 ? 16.840 -1.524 3.641 1.00 97.81 264 PHE A C 1
ATOM 2150 O O . PHE A 1 264 ? 17.820 -2.234 3.440 1.00 97.81 264 PHE A O 1
ATOM 2157 N N . HIS A 1 265 ? 16.608 -0.948 4.821 1.00 97.44 265 HIS A N 1
ATOM 2158 C CA . HIS A 1 265 ? 17.582 -0.955 5.913 1.00 97.44 265 HIS A CA 1
ATOM 2159 C C . HIS A 1 265 ? 16.985 -1.520 7.193 1.00 97.44 265 HIS A C 1
ATOM 2161 O O . HIS A 1 265 ? 17.059 -0.896 8.250 1.00 97.44 265 HIS A O 1
ATOM 2167 N N . GLY A 1 266 ? 16.382 -2.701 7.099 1.00 96.44 266 GLY A N 1
ATOM 2168 C CA . GLY A 1 266 ? 15.839 -3.454 8.221 1.00 96.44 266 GLY A CA 1
ATOM 2169 C C . GLY A 1 266 ? 16.330 -4.897 8.279 1.00 96.44 266 GLY A C 1
ATOM 2170 O O . GLY A 1 266 ? 16.831 -5.446 7.300 1.00 96.44 266 GLY A O 1
ATOM 2171 N N . ASP A 1 267 ? 16.175 -5.513 9.448 1.00 95.62 267 ASP A N 1
ATOM 2172 C CA . ASP A 1 267 ? 16.584 -6.898 9.727 1.00 95.62 267 ASP A CA 1
ATOM 2173 C C . ASP A 1 267 ? 15.462 -7.935 9.539 1.00 95.62 267 ASP A C 1
ATOM 2175 O O . ASP A 1 267 ? 15.605 -9.098 9.922 1.00 95.62 267 ASP A O 1
ATOM 2179 N N . ASN A 1 268 ? 14.324 -7.504 8.991 1.00 94.44 268 ASN A N 1
ATOM 2180 C CA . ASN A 1 268 ? 13.084 -8.261 8.843 1.00 94.44 268 ASN A CA 1
ATOM 2181 C C . ASN A 1 268 ? 12.436 -8.731 10.163 1.00 94.44 268 ASN A C 1
ATOM 2183 O O . ASN A 1 268 ? 11.505 -9.534 10.125 1.00 94.44 268 ASN A O 1
ATOM 2187 N N . ASN A 1 269 ? 12.886 -8.211 11.310 1.00 93.69 269 ASN A N 1
ATOM 2188 C CA . ASN A 1 269 ? 12.423 -8.557 12.659 1.00 93.69 269 ASN A CA 1
ATOM 2189 C C . ASN A 1 269 ? 12.137 -7.310 13.522 1.00 93.69 269 ASN A C 1
ATOM 2191 O O . ASN A 1 269 ? 12.194 -7.354 14.750 1.00 93.69 269 ASN A O 1
ATOM 2195 N N . GLY A 1 270 ? 11.789 -6.191 12.885 1.00 91.94 270 GLY A N 1
ATOM 2196 C CA . GLY A 1 270 ? 11.375 -4.956 13.548 1.00 91.94 270 GLY A CA 1
ATOM 2197 C C . GLY A 1 270 ? 12.502 -3.969 13.850 1.00 91.94 270 GLY A C 1
ATOM 2198 O O . GLY A 1 270 ? 12.207 -2.900 14.388 1.00 91.94 270 GLY A O 1
ATOM 2199 N N . LYS A 1 271 ? 13.761 -4.271 13.503 1.00 94.25 271 LYS A N 1
ATOM 2200 C CA . LYS A 1 271 ? 14.905 -3.393 13.778 1.00 94.25 271 LYS A CA 1
ATOM 2201 C C . LYS A 1 271 ? 15.416 -2.709 12.513 1.00 94.25 271 LYS A C 1
ATOM 2203 O O . LYS A 1 271 ? 15.576 -3.331 11.466 1.00 94.25 271 LYS A O 1
ATOM 2208 N N . LEU A 1 272 ? 15.737 -1.425 12.652 1.00 96.19 272 LEU A N 1
ATOM 2209 C CA . LEU A 1 272 ? 16.437 -0.635 11.644 1.00 96.19 272 LEU A CA 1
ATOM 2210 C C . LEU A 1 272 ? 17.951 -0.891 11.701 1.00 96.19 272 LEU A C 1
ATOM 2212 O O . LEU A 1 272 ? 18.548 -0.968 12.773 1.00 96.19 272 LEU A O 1
ATOM 2216 N N . LEU A 1 273 ? 18.569 -1.005 10.531 1.00 96.31 273 LEU A N 1
ATOM 2217 C CA . LEU A 1 273 ? 20.010 -1.164 10.336 1.00 96.31 273 LEU A CA 1
ATOM 2218 C C . LEU A 1 273 ? 20.698 0.174 10.037 1.00 96.31 273 LEU A C 1
A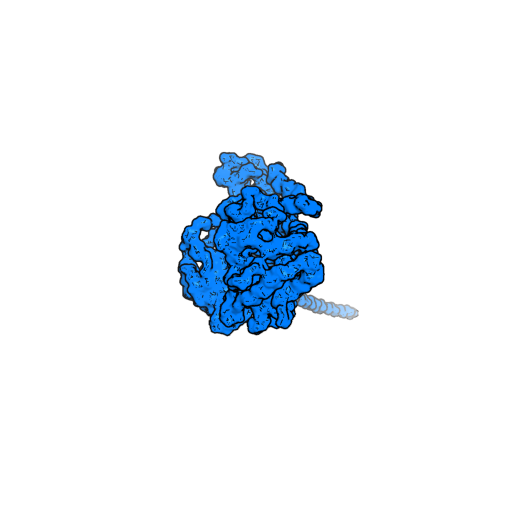TOM 2220 O O . LEU A 1 273 ? 21.857 0.352 10.400 1.00 96.31 273 LEU A O 1
ATOM 2224 N N . ILE A 1 274 ? 19.978 1.128 9.432 1.00 94.19 274 ILE A N 1
ATOM 2225 C CA . ILE A 1 274 ? 20.436 2.510 9.244 1.00 94.19 274 ILE A CA 1
ATOM 2226 C C . ILE A 1 274 ? 19.503 3.469 9.985 1.00 94.19 274 ILE A C 1
ATOM 2228 O O . ILE A 1 274 ? 18.336 3.661 9.627 1.00 94.19 274 ILE A O 1
ATOM 2232 N N . GLU A 1 275 ? 20.037 4.102 11.029 1.00 86.00 275 GLU A N 1
ATOM 2233 C CA . GLU A 1 275 ? 19.320 5.104 11.821 1.00 86.00 275 GLU A CA 1
ATOM 2234 C C . GLU A 1 275 ? 19.735 6.543 11.510 1.00 86.00 275 GLU A C 1
ATOM 2236 O O . GLU A 1 275 ? 18.885 7.430 11.552 1.00 86.00 275 GLU A O 1
ATOM 2241 N N . ASP A 1 276 ? 21.000 6.766 11.146 1.00 90.56 276 ASP A N 1
ATOM 2242 C CA . ASP A 1 276 ? 21.477 8.066 10.676 1.00 90.56 276 ASP A CA 1
ATOM 2243 C C . ASP A 1 276 ? 21.123 8.251 9.199 1.00 90.56 276 ASP A C 1
ATOM 2245 O O . ASP A 1 276 ? 21.631 7.546 8.321 1.00 90.56 276 ASP A O 1
ATOM 2249 N N . ASN A 1 277 ? 20.272 9.238 8.917 1.00 90.75 277 ASN A N 1
ATOM 2250 C CA . ASN A 1 277 ? 19.841 9.536 7.561 1.00 90.75 277 ASN A CA 1
ATOM 2251 C C . ASN A 1 277 ? 21.013 9.915 6.637 1.00 90.75 277 ASN A C 1
ATOM 2253 O O . ASN A 1 277 ? 20.847 9.853 5.418 1.00 90.75 277 ASN A O 1
ATOM 2257 N N . ASN A 1 278 ? 22.173 10.341 7.158 1.00 91.81 278 ASN A N 1
ATOM 2258 C CA . ASN A 1 278 ? 23.365 10.668 6.356 1.00 91.81 278 ASN A CA 1
ATOM 2259 C C . ASN A 1 278 ? 23.998 9.453 5.677 1.00 91.81 278 ASN A C 1
ATOM 2261 O O . ASN A 1 278 ? 24.727 9.624 4.708 1.00 91.81 278 ASN A O 1
ATOM 2265 N N . ASN A 1 279 ? 23.659 8.247 6.132 1.00 94.56 279 ASN A N 1
ATOM 2266 C CA . ASN A 1 279 ? 24.113 6.999 5.528 1.00 94.56 279 ASN A CA 1
ATOM 2267 C C . ASN A 1 279 ? 23.098 6.422 4.525 1.00 94.56 279 ASN A C 1
ATOM 2269 O O . ASN A 1 279 ? 23.259 5.290 4.085 1.00 94.56 279 ASN A O 1
ATOM 2273 N N . LEU A 1 280 ? 22.039 7.164 4.179 1.00 95.56 280 LEU A N 1
ATOM 2274 C CA . LEU A 1 280 ? 21.067 6.769 3.157 1.00 95.56 280 LEU A CA 1
ATOM 2275 C C . LEU A 1 280 ? 21.480 7.289 1.778 1.00 95.56 280 LEU A C 1
ATOM 2277 O O . LEU A 1 280 ? 21.985 8.406 1.663 1.00 95.56 280 LEU A O 1
ATOM 2281 N N . GLY A 1 281 ? 21.158 6.528 0.730 1.00 95.75 281 GLY A N 1
ATOM 2282 C CA . GLY A 1 281 ? 21.170 7.036 -0.640 1.00 95.75 281 GLY A CA 1
ATOM 2283 C C . GLY A 1 281 ? 20.031 8.019 -0.919 1.00 95.75 281 GLY A C 1
ATOM 2284 O O . GLY A 1 281 ? 19.368 8.504 0.002 1.00 95.75 281 GLY A O 1
ATOM 2285 N N . HIS A 1 282 ? 19.823 8.344 -2.191 1.00 96.06 282 HIS A N 1
ATOM 2286 C CA . HIS A 1 282 ? 18.996 9.451 -2.656 1.00 96.06 282 HIS A CA 1
ATOM 2287 C C . HIS A 1 282 ? 17.614 8.935 -3.077 1.00 96.06 282 HIS A C 1
ATOM 2289 O O . HIS A 1 282 ? 17.448 8.415 -4.182 1.00 96.06 282 HIS A O 1
ATOM 2295 N N . PRO A 1 283 ? 16.575 9.089 -2.242 1.00 97.31 283 PRO A N 1
ATOM 2296 C CA . PRO A 1 283 ? 15.227 8.801 -2.688 1.00 97.31 283 PRO A CA 1
ATOM 2297 C C . PRO A 1 283 ? 14.737 9.909 -3.636 1.00 97.31 283 PRO A C 1
ATOM 2299 O O . PRO A 1 283 ? 14.762 11.104 -3.309 1.00 97.31 283 PRO A O 1
ATOM 2302 N N . LEU A 1 284 ? 14.293 9.504 -4.825 1.00 98.06 284 LEU A N 1
ATOM 2303 C CA . LEU A 1 284 ? 13.798 10.385 -5.880 1.00 98.06 284 LEU A CA 1
ATOM 2304 C C . LEU A 1 284 ? 12.318 10.099 -6.153 1.00 98.06 284 LEU A C 1
ATOM 2306 O O . LEU A 1 284 ? 11.941 8.958 -6.416 1.00 98.06 284 LEU A O 1
ATOM 2310 N N . ASP A 1 285 ? 11.493 11.142 -6.133 1.00 97.56 285 ASP A N 1
ATOM 2311 C CA . ASP A 1 285 ? 10.093 11.106 -6.557 1.00 97.56 285 ASP A CA 1
ATOM 2312 C C . ASP A 1 285 ? 10.009 11.337 -8.070 1.00 97.56 285 ASP A C 1
ATOM 2314 O O . ASP A 1 285 ? 10.504 12.350 -8.572 1.00 97.56 285 ASP A O 1
ATOM 2318 N N . CYS A 1 286 ? 9.418 10.405 -8.815 1.00 97.25 286 CYS A N 1
ATOM 2319 C CA . CYS A 1 286 ? 9.440 10.442 -10.276 1.00 97.25 286 CYS A CA 1
ATOM 2320 C C . CYS A 1 286 ? 8.097 10.946 -10.819 1.00 97.25 286 CYS A C 1
ATOM 2322 O O . CYS A 1 286 ? 7.094 10.228 -10.852 1.00 97.25 286 CYS A O 1
ATOM 2324 N N . SER A 1 287 ? 8.075 12.213 -11.240 1.00 95.25 287 SER A N 1
ATOM 2325 C CA . SER A 1 287 ? 6.896 12.824 -11.863 1.00 95.25 287 SER A CA 1
ATOM 2326 C C . SER A 1 287 ? 6.769 12.453 -13.339 1.00 95.25 287 SER A C 1
ATOM 2328 O O . SER A 1 287 ? 7.747 12.015 -13.936 1.00 95.25 287 SER A O 1
ATOM 2330 N N . THR A 1 288 ? 5.597 12.709 -13.929 1.00 96.56 288 THR A N 1
ATOM 2331 C CA . THR A 1 288 ? 5.319 12.558 -15.367 1.00 96.56 288 THR A CA 1
ATOM 2332 C C . THR A 1 288 ? 6.486 13.045 -16.226 1.00 96.56 288 THR A C 1
ATOM 2334 O O . THR A 1 288 ? 7.021 14.137 -15.993 1.00 96.56 288 THR A O 1
ATOM 2337 N N . GLY A 1 289 ? 6.899 12.205 -17.175 1.00 96.38 289 GLY A N 1
ATOM 2338 C CA . GLY A 1 289 ? 8.060 12.429 -18.032 1.00 96.38 289 GLY A CA 1
ATOM 2339 C C . GLY A 1 289 ? 9.363 11.817 -17.511 1.00 96.38 289 GLY A C 1
ATOM 2340 O O . GLY A 1 289 ? 10.394 11.938 -18.174 1.00 96.38 289 GLY A O 1
ATOM 2341 N N . ALA A 1 290 ? 9.357 11.170 -16.341 1.00 96.94 290 ALA A N 1
ATOM 2342 C CA . ALA A 1 290 ? 10.519 10.441 -15.846 1.00 96.94 290 ALA A CA 1
ATOM 2343 C C . ALA A 1 290 ? 10.711 9.146 -16.653 1.00 96.94 290 ALA A C 1
ATOM 2345 O O . ALA A 1 290 ? 9.905 8.219 -16.571 1.00 96.94 290 ALA A O 1
ATOM 2346 N N . ASP A 1 291 ? 11.795 9.090 -17.427 1.00 97.12 291 ASP A N 1
ATOM 2347 C CA . ASP A 1 291 ? 12.176 7.941 -18.248 1.00 97.12 291 ASP A CA 1
ATOM 2348 C C . ASP A 1 291 ? 13.706 7.775 -18.312 1.00 97.12 291 ASP A C 1
ATOM 2350 O O . ASP A 1 291 ? 14.465 8.665 -17.917 1.00 97.12 291 ASP A O 1
ATOM 2354 N N . PHE A 1 292 ? 14.151 6.611 -18.789 1.00 97.62 292 PHE A N 1
ATOM 2355 C CA . PHE A 1 292 ? 15.553 6.204 -18.851 1.00 97.62 292 PHE A CA 1
ATOM 2356 C C . PHE A 1 292 ? 16.209 6.445 -20.220 1.00 97.62 292 PHE A C 1
ATOM 2358 O O . PHE A 1 292 ? 17.302 5.935 -20.473 1.00 97.62 292 PHE A O 1
ATOM 2365 N N . GLU A 1 293 ? 15.575 7.210 -21.110 1.00 96.75 293 GLU A N 1
ATOM 2366 C CA . GLU A 1 293 ? 16.187 7.634 -22.367 1.00 96.75 293 GLU A CA 1
ATOM 2367 C C . GLU A 1 293 ? 17.314 8.654 -22.128 1.00 96.75 293 GLU A C 1
ATOM 2369 O O . GLU A 1 293 ? 17.130 9.713 -21.519 1.00 96.75 293 GLU A O 1
ATOM 2374 N N . TYR A 1 294 ? 18.514 8.345 -22.630 1.00 97.44 294 TYR A N 1
ATOM 2375 C CA . TYR A 1 294 ? 19.675 9.204 -22.426 1.00 97.44 294 TYR A CA 1
ATOM 2376 C C . TYR A 1 294 ? 19.671 10.428 -23.342 1.00 97.44 294 TYR A C 1
ATOM 2378 O O . TYR A 1 294 ? 19.795 10.329 -24.561 1.00 97.44 294 TYR A O 1
ATOM 2386 N N . ASN A 1 295 ? 19.687 11.602 -22.720 1.00 95.25 295 ASN A N 1
ATOM 2387 C CA . ASN A 1 295 ? 19.976 12.878 -23.350 1.00 95.25 295 ASN A CA 1
ATOM 2388 C C . ASN A 1 295 ? 21.075 13.620 -22.565 1.00 95.25 295 ASN A C 1
ATOM 2390 O O . ASN A 1 295 ? 20.923 13.946 -21.384 1.00 95.25 295 ASN A O 1
ATOM 2394 N N . ALA A 1 296 ? 22.197 13.911 -23.230 1.00 93.31 296 ALA A N 1
ATOM 2395 C CA . ALA A 1 296 ? 23.353 14.563 -22.614 1.00 93.31 296 ALA A CA 1
ATOM 2396 C C . ALA A 1 296 ? 23.041 15.972 -22.068 1.00 93.31 296 ALA A C 1
ATOM 2398 O O . ALA A 1 296 ? 23.601 16.357 -21.033 1.00 93.31 296 ALA A O 1
ATOM 2399 N N . THR A 1 297 ? 22.134 16.711 -22.719 1.00 94.50 297 THR A N 1
ATOM 2400 C CA . THR A 1 297 ? 21.744 18.079 -22.333 1.00 94.50 297 THR A CA 1
ATOM 2401 C C . THR A 1 297 ? 20.610 18.112 -21.310 1.00 94.50 297 THR A C 1
ATOM 2403 O O . THR A 1 297 ? 20.378 19.151 -20.695 1.00 94.50 297 THR A O 1
ATOM 2406 N N . SER A 1 298 ? 19.935 16.980 -21.075 1.00 94.12 298 SER A N 1
ATOM 2407 C CA . SER A 1 298 ? 18.879 16.882 -20.070 1.00 94.12 298 SER A CA 1
ATOM 2408 C C . SER A 1 298 ? 19.434 17.030 -18.652 1.00 94.12 298 SER A C 1
ATOM 2410 O O . SER A 1 298 ? 20.516 16.528 -18.306 1.00 94.12 298 SER A O 1
ATOM 2412 N N . THR A 1 299 ? 18.648 17.715 -17.823 1.00 92.00 299 THR A N 1
ATOM 2413 C CA . THR A 1 299 ? 18.834 17.817 -16.373 1.00 92.00 299 THR A CA 1
ATOM 2414 C C . THR A 1 299 ? 18.100 16.715 -15.616 1.00 92.00 299 THR A C 1
ATOM 2416 O O . THR A 1 299 ? 18.282 16.613 -14.411 1.00 92.00 299 THR A O 1
ATOM 2419 N N . TYR A 1 300 ? 17.264 15.913 -16.292 1.00 96.31 300 TYR A N 1
ATOM 2420 C CA . TYR A 1 300 ? 16.436 14.856 -15.693 1.00 96.31 300 TYR A CA 1
ATOM 2421 C C . TYR A 1 300 ? 15.565 15.343 -14.522 1.00 96.31 300 TYR A C 1
ATOM 2423 O O . TYR A 1 300 ? 15.352 14.629 -13.546 1.00 96.31 300 TYR A O 1
ATOM 2431 N N . GLY A 1 301 ? 15.037 16.570 -14.613 1.00 95.88 301 GLY A N 1
ATOM 2432 C CA . GLY A 1 301 ? 14.263 17.212 -13.539 1.00 95.88 301 GLY A CA 1
ATOM 2433 C C . GLY A 1 301 ? 12.935 16.532 -13.169 1.00 95.88 301 GLY A C 1
ATOM 2434 O O . GLY A 1 301 ? 12.336 16.892 -12.157 1.00 95.88 301 GLY A O 1
ATOM 2435 N N . ALA A 1 302 ? 12.475 15.554 -13.957 1.00 96.69 302 ALA A N 1
ATOM 2436 C CA . ALA A 1 302 ? 11.332 14.710 -13.606 1.00 96.69 302 ALA A CA 1
ATOM 2437 C C . ALA A 1 302 ? 11.657 13.710 -12.477 1.00 96.69 302 ALA A C 1
ATOM 2439 O O . ALA A 1 302 ? 10.753 13.303 -11.753 1.00 96.69 302 ALA A O 1
ATOM 2440 N N . PHE A 1 303 ? 12.939 13.379 -12.276 1.00 97.81 303 PHE A N 1
ATOM 2441 C CA . PHE A 1 303 ? 13.437 12.641 -11.115 1.00 97.81 303 PHE A CA 1
ATOM 2442 C C . PHE A 1 303 ? 13.759 13.642 -10.003 1.00 97.81 303 PHE A C 1
ATOM 2444 O O . PHE A 1 303 ? 14.827 14.259 -9.988 1.00 97.81 303 PHE A O 1
ATOM 2451 N N . LYS A 1 304 ? 12.806 13.866 -9.101 1.00 97.31 304 LYS A N 1
ATOM 2452 C CA . LYS A 1 304 ? 12.864 14.951 -8.120 1.00 97.31 304 LYS A CA 1
ATOM 2453 C C . LYS A 1 304 ? 13.485 14.458 -6.817 1.00 97.31 304 LYS A C 1
ATOM 2455 O O . LYS A 1 304 ? 12.940 13.536 -6.217 1.00 97.31 304 LYS A O 1
ATOM 2460 N N . PRO A 1 305 ? 14.574 15.071 -6.323 1.00 95.94 305 PRO A N 1
ATOM 2461 C CA . PRO A 1 305 ? 15.088 14.731 -5.006 1.00 95.94 305 PRO A CA 1
ATOM 2462 C C . PRO A 1 305 ? 14.035 15.057 -3.951 1.00 95.94 305 PRO A C 1
ATOM 2464 O O . PRO A 1 305 ? 13.538 16.183 -3.882 1.00 95.94 305 PRO A O 1
ATOM 2467 N N . TYR A 1 306 ? 13.712 14.080 -3.107 1.00 90.12 306 TYR A N 1
ATOM 2468 C CA . TYR A 1 306 ? 12.720 14.272 -2.050 1.00 90.12 306 TYR A CA 1
ATOM 2469 C C . TYR A 1 306 ? 13.119 15.367 -1.057 1.00 90.12 306 TYR A C 1
ATOM 2471 O O . TYR A 1 306 ? 12.286 16.149 -0.599 1.00 90.12 306 TYR A O 1
ATOM 2479 N N . ASN A 1 307 ? 14.415 15.436 -0.745 1.00 91.62 307 ASN A N 1
ATOM 2480 C CA . ASN A 1 307 ? 15.008 16.464 0.094 1.00 91.62 307 ASN A CA 1
ATOM 2481 C C . ASN A 1 307 ? 16.149 17.148 -0.662 1.00 91.62 307 ASN A C 1
ATOM 2483 O O . ASN A 1 307 ? 17.300 16.719 -0.597 1.00 91.62 307 ASN A O 1
ATOM 2487 N N . SER A 1 308 ? 15.830 18.240 -1.355 1.00 93.50 308 SER A N 1
ATOM 2488 C CA . SER A 1 308 ? 16.780 18.976 -2.197 1.00 93.50 308 SER A CA 1
ATOM 2489 C C . SER A 1 308 ? 17.905 19.676 -1.427 1.00 93.50 308 SER A C 1
ATOM 2491 O O . SER A 1 308 ? 18.792 20.255 -2.042 1.00 93.50 308 SER A O 1
ATOM 2493 N N . THR A 1 309 ? 17.872 19.673 -0.088 1.00 93.12 309 THR A N 1
ATOM 2494 C CA . THR A 1 309 ? 18.994 20.175 0.727 1.00 93.12 309 THR A CA 1
ATOM 2495 C C . THR A 1 309 ? 20.066 19.110 0.964 1.00 93.12 309 THR A C 1
ATOM 2497 O O . THR A 1 309 ? 21.188 19.451 1.326 1.00 93.12 309 THR A O 1
ATOM 2500 N N . ARG A 1 310 ? 19.731 17.831 0.750 1.00 92.50 310 ARG A N 1
ATOM 2501 C CA . ARG A 1 310 ? 20.607 16.674 0.995 1.00 92.50 310 ARG A CA 1
ATOM 2502 C C . ARG A 1 310 ? 20.937 15.905 -0.279 1.00 92.50 310 ARG A C 1
ATOM 2504 O O . ARG A 1 310 ? 21.997 15.297 -0.356 1.00 92.50 310 ARG A O 1
ATOM 2511 N N . TYR A 1 311 ? 20.035 15.935 -1.256 1.00 94.25 311 TYR A N 1
ATOM 2512 C CA . TYR A 1 311 ? 20.112 15.126 -2.464 1.00 94.25 311 TYR A CA 1
ATOM 2513 C C . TYR A 1 311 ? 19.880 15.967 -3.716 1.00 94.25 311 TYR A C 1
ATOM 2515 O O . TYR A 1 311 ? 19.112 16.930 -3.710 1.00 94.25 311 TYR A O 1
ATOM 2523 N N . ASP A 1 312 ? 20.479 15.524 -4.813 1.00 93.69 312 ASP A N 1
ATOM 2524 C CA . ASP A 1 312 ? 20.162 15.951 -6.169 1.00 93.69 312 ASP A CA 1
ATOM 2525 C C . ASP A 1 312 ? 19.894 14.724 -7.057 1.00 93.69 312 ASP A C 1
ATOM 2527 O O . ASP A 1 312 ? 19.928 13.575 -6.602 1.00 93.69 312 ASP A O 1
ATOM 2531 N N . ASN A 1 313 ? 19.617 14.969 -8.335 1.00 93.75 313 ASN A N 1
ATOM 2532 C CA . ASN A 1 313 ? 19.378 13.932 -9.332 1.00 93.75 313 ASN A CA 1
ATOM 2533 C C . ASN A 1 313 ? 20.626 13.609 -10.181 1.00 93.75 313 ASN A C 1
ATOM 2535 O O . ASN A 1 313 ? 20.509 13.001 -11.240 1.00 93.75 313 ASN A O 1
ATOM 2539 N N . SER A 1 314 ? 21.837 13.981 -9.761 1.00 92.38 314 SER A N 1
ATOM 2540 C CA . SER A 1 314 ? 23.054 13.723 -10.550 1.00 92.38 314 SER A CA 1
ATOM 2541 C C . SER A 1 314 ? 23.329 12.223 -10.731 1.00 92.38 314 SER A C 1
ATOM 2543 O O . SER A 1 314 ? 23.676 11.786 -11.831 1.00 92.38 314 SER A O 1
ATOM 2545 N N . LYS A 1 315 ? 23.085 11.412 -9.694 1.00 95.44 315 LYS A N 1
ATOM 2546 C CA . LYS A 1 315 ? 23.263 9.952 -9.736 1.00 95.44 315 LYS A CA 1
ATOM 2547 C C . LYS A 1 315 ? 22.354 9.261 -10.755 1.00 95.44 315 LYS A C 1
ATOM 2549 O O . LYS A 1 315 ? 22.807 8.359 -11.459 1.00 95.44 315 LYS A O 1
ATOM 2554 N N . ILE A 1 316 ? 21.108 9.724 -10.926 1.00 96.81 316 ILE A N 1
ATOM 2555 C CA . ILE A 1 316 ? 20.201 9.118 -11.916 1.00 96.81 316 ILE A CA 1
ATOM 2556 C C . ILE A 1 316 ? 20.708 9.327 -13.344 1.00 96.81 316 ILE A C 1
ATOM 2558 O O . ILE A 1 316 ? 20.589 8.437 -14.180 1.00 96.81 316 ILE A O 1
ATOM 2562 N N . LYS A 1 317 ? 21.361 10.463 -13.625 1.00 95.75 317 LYS A N 1
ATOM 2563 C CA . LYS A 1 317 ? 21.966 10.728 -14.937 1.00 95.75 317 LYS A CA 1
ATOM 2564 C C . LYS A 1 317 ? 23.060 9.709 -15.273 1.00 95.75 317 LYS A C 1
ATOM 2566 O O . LYS A 1 317 ? 23.191 9.332 -16.439 1.00 95.75 317 LYS A O 1
ATOM 2571 N N . ASN A 1 318 ? 23.813 9.243 -14.275 1.00 95.81 318 ASN A N 1
ATOM 2572 C CA . ASN A 1 318 ? 24.823 8.197 -14.459 1.00 95.81 318 ASN A CA 1
ATOM 2573 C C . ASN A 1 318 ? 24.174 6.845 -14.762 1.00 95.81 318 ASN A C 1
ATOM 2575 O O . ASN A 1 318 ? 24.581 6.194 -15.723 1.00 95.81 318 ASN A O 1
ATOM 2579 N N . LEU A 1 319 ? 23.123 6.472 -14.022 1.00 97.94 319 LEU A N 1
ATOM 2580 C CA . LEU A 1 319 ? 22.338 5.270 -14.315 1.00 97.94 319 LEU A CA 1
ATOM 2581 C C . LEU A 1 319 ? 21.769 5.303 -15.741 1.00 97.94 319 LEU A C 1
ATOM 2583 O O . LEU A 1 319 ? 21.908 4.340 -16.486 1.00 97.94 319 LEU A O 1
ATOM 2587 N N . ILE A 1 320 ? 21.162 6.418 -16.149 1.00 98.31 320 ILE A N 1
ATOM 2588 C CA . ILE A 1 320 ? 20.558 6.573 -17.480 1.00 98.31 320 ILE A CA 1
ATOM 2589 C C . ILE A 1 320 ? 21.621 6.487 -18.589 1.00 98.31 320 ILE A C 1
ATOM 2591 O O . ILE A 1 320 ? 21.398 5.894 -19.647 1.00 98.31 320 ILE A O 1
ATOM 2595 N N . LYS A 1 321 ? 22.826 7.011 -18.343 1.00 97.44 321 LYS A N 1
ATOM 2596 C CA . LYS A 1 321 ? 23.966 6.814 -19.246 1.00 97.44 321 LYS A CA 1
ATOM 2597 C C . LYS A 1 321 ? 24.408 5.346 -19.301 1.00 97.44 321 LYS A C 1
ATOM 2599 O O . LYS A 1 321 ? 24.701 4.849 -20.384 1.00 97.44 321 LYS A O 1
ATOM 2604 N N . ALA A 1 322 ? 24.442 4.646 -18.169 1.00 97.62 322 ALA A N 1
ATOM 2605 C CA . ALA A 1 322 ? 24.754 3.218 -18.140 1.00 97.62 322 ALA A CA 1
ATOM 2606 C C . ALA A 1 322 ? 23.692 2.400 -18.900 1.00 97.62 322 ALA A C 1
ATOM 2608 O O . ALA A 1 322 ? 24.045 1.518 -19.681 1.00 97.62 322 ALA A O 1
ATOM 2609 N N . PHE A 1 323 ? 22.410 2.756 -18.768 1.00 98.00 323 PHE A N 1
ATOM 2610 C CA . PHE A 1 323 ? 21.316 2.195 -19.562 1.00 98.00 323 PHE A CA 1
ATOM 2611 C C . PHE A 1 323 ? 21.566 2.346 -21.059 1.00 98.00 323 PHE A C 1
ATOM 2613 O O . PHE A 1 323 ? 21.406 1.373 -21.790 1.00 98.00 323 PHE A O 1
ATOM 2620 N N . SER A 1 324 ? 21.985 3.521 -21.542 1.00 97.81 324 SER A N 1
ATOM 2621 C CA . SER A 1 324 ? 22.239 3.712 -22.977 1.00 97.81 324 SER A CA 1
ATOM 2622 C C . SER A 1 324 ? 23.430 2.900 -23.490 1.00 97.81 324 SER A C 1
ATOM 2624 O O . SER A 1 324 ? 23.384 2.410 -24.617 1.00 97.81 324 SER A O 1
ATOM 2626 N N . GLN A 1 325 ? 24.434 2.668 -22.642 1.00 97.94 325 GLN A N 1
ATOM 2627 C CA . GLN A 1 325 ? 25.638 1.892 -22.956 1.00 97.94 325 GLN A CA 1
ATOM 2628 C C . GLN A 1 325 ? 25.473 0.373 -22.801 1.00 97.94 325 GLN A C 1
ATOM 2630 O O . GLN A 1 325 ? 26.288 -0.377 -23.335 1.00 97.94 325 GLN A O 1
ATOM 2635 N N . LEU A 1 326 ? 24.444 -0.089 -22.085 1.00 98.50 326 LEU A N 1
ATOM 2636 C CA . LEU A 1 326 ? 24.185 -1.512 -21.885 1.00 98.50 326 LEU A CA 1
ATOM 2637 C C . LEU A 1 326 ? 23.893 -2.215 -23.219 1.00 98.50 326 LEU A C 1
ATOM 2639 O O . LEU A 1 326 ? 22.943 -1.857 -23.920 1.00 98.50 326 LEU A O 1
ATOM 2643 N N . ASP A 1 327 ? 24.660 -3.260 -23.518 1.00 98.31 327 ASP A N 1
ATOM 2644 C CA . ASP A 1 327 ? 24.315 -4.255 -24.531 1.00 98.31 327 ASP A CA 1
ATOM 2645 C C . ASP A 1 327 ? 23.516 -5.389 -23.878 1.00 98.31 327 ASP A C 1
ATOM 2647 O O . ASP A 1 327 ? 24.066 -6.235 -23.171 1.00 98.31 327 ASP A O 1
ATOM 2651 N N . VAL A 1 328 ? 22.205 -5.405 -24.120 1.00 98.31 328 VAL A N 1
ATOM 2652 C CA . VAL A 1 328 ? 21.289 -6.409 -23.557 1.00 98.31 328 VAL A CA 1
ATOM 2653 C C . VAL A 1 328 ? 21.475 -7.808 -24.150 1.00 98.31 328 VAL A C 1
ATOM 2655 O O . VAL A 1 328 ? 20.910 -8.763 -23.625 1.00 98.31 328 VAL A O 1
ATOM 2658 N N . ASN A 1 329 ? 22.257 -7.953 -25.225 1.00 98.06 329 ASN A N 1
ATOM 2659 C CA . ASN A 1 329 ? 22.563 -9.249 -25.835 1.00 98.06 329 ASN A CA 1
ATOM 2660 C C . ASN A 1 329 ? 23.861 -9.872 -25.305 1.00 98.06 329 ASN A C 1
ATOM 2662 O O . ASN A 1 329 ? 24.186 -11.005 -25.663 1.00 98.06 329 ASN A O 1
ATOM 2666 N N . ASN A 1 330 ? 24.578 -9.166 -24.429 1.00 98.44 330 ASN A N 1
ATOM 2667 C CA . ASN A 1 330 ? 25.745 -9.677 -23.730 1.00 98.44 330 ASN A CA 1
ATOM 2668 C C . ASN A 1 330 ? 25.365 -10.063 -22.293 1.00 98.44 330 ASN A C 1
ATOM 2670 O O . ASN A 1 330 ? 25.187 -9.198 -21.436 1.00 98.44 330 ASN A O 1
ATOM 2674 N N . ASP A 1 331 ? 25.282 -11.370 -22.023 1.00 98.06 331 ASP A N 1
ATOM 2675 C CA . ASP A 1 331 ? 24.873 -11.907 -20.717 1.00 98.06 331 ASP A CA 1
ATOM 2676 C C . ASP A 1 331 ? 25.721 -11.350 -19.557 1.00 98.06 331 ASP A C 1
ATOM 2678 O O . ASP A 1 331 ? 25.175 -10.970 -18.524 1.00 98.06 331 ASP A O 1
ATOM 2682 N N . SER A 1 332 ? 27.043 -11.230 -19.731 1.00 98.50 332 SER A N 1
ATOM 2683 C CA . SER A 1 332 ? 27.932 -10.689 -18.693 1.00 98.50 332 SER A CA 1
ATOM 2684 C C . SER A 1 332 ? 27.737 -9.187 -18.477 1.00 98.50 332 SER A C 1
ATOM 2686 O O . SER A 1 332 ? 27.882 -8.703 -17.355 1.00 98.50 332 SER A O 1
ATOM 2688 N N . ALA A 1 333 ? 27.400 -8.433 -19.530 1.00 98.50 333 ALA A N 1
ATOM 2689 C CA . ALA A 1 333 ? 27.069 -7.015 -19.397 1.00 98.50 333 ALA A CA 1
ATOM 2690 C C . ALA A 1 333 ? 25.745 -6.826 -18.644 1.00 98.50 333 ALA A C 1
ATOM 2692 O O . ALA A 1 333 ? 25.665 -5.967 -17.767 1.00 98.50 333 ALA A O 1
ATOM 2693 N N . VAL A 1 334 ? 24.739 -7.656 -18.941 1.00 98.75 334 VAL A N 1
ATOM 2694 C CA . VAL A 1 334 ? 23.452 -7.670 -18.233 1.00 98.75 334 VAL A CA 1
ATOM 2695 C C . VAL A 1 334 ? 23.636 -8.062 -16.771 1.00 98.75 334 VAL A C 1
ATOM 2697 O O . VAL A 1 334 ? 23.125 -7.362 -15.907 1.00 98.75 334 VAL A O 1
ATOM 2700 N N . GLU A 1 335 ? 24.393 -9.120 -16.473 1.00 98.44 335 GLU A N 1
ATOM 2701 C CA . GLU A 1 335 ? 24.664 -9.551 -15.094 1.00 98.44 335 GLU A CA 1
ATOM 2702 C C . GLU A 1 335 ? 25.377 -8.455 -14.294 1.00 98.44 335 GLU A C 1
ATOM 2704 O O . GLU A 1 335 ? 24.987 -8.143 -13.168 1.00 98.44 335 GLU A O 1
ATOM 2709 N N . LYS A 1 336 ? 26.389 -7.816 -14.892 1.00 98.06 336 LYS A N 1
ATOM 2710 C CA . LYS A 1 336 ? 27.084 -6.692 -14.263 1.00 98.06 336 LYS A CA 1
ATOM 2711 C C . LYS A 1 336 ? 26.149 -5.504 -14.035 1.00 98.06 336 LYS A C 1
ATOM 2713 O O . LYS A 1 336 ? 26.190 -4.900 -12.968 1.00 98.06 336 LYS A O 1
ATOM 2718 N N . PHE A 1 337 ? 25.313 -5.165 -15.015 1.00 98.50 337 PHE A N 1
ATOM 2719 C CA . PHE A 1 337 ? 24.354 -4.069 -14.895 1.00 98.50 337 PHE A CA 1
ATOM 2720 C C . PHE A 1 337 ? 23.309 -4.338 -13.809 1.00 98.50 337 PHE A C 1
ATOM 2722 O O . PHE A 1 337 ? 23.079 -3.474 -12.962 1.00 98.50 337 PHE A O 1
ATOM 2729 N N . ASP A 1 338 ? 22.744 -5.549 -13.798 1.00 98.44 338 ASP A N 1
ATOM 2730 C CA . ASP A 1 338 ? 21.801 -5.995 -12.774 1.00 98.44 338 ASP A CA 1
ATOM 2731 C C . ASP A 1 338 ? 22.456 -5.892 -11.395 1.00 98.44 338 ASP A C 1
ATOM 2733 O O . ASP A 1 338 ? 21.886 -5.333 -10.474 1.00 98.44 338 ASP A O 1
ATOM 2737 N N . LYS A 1 339 ? 23.709 -6.327 -11.246 1.00 97.56 339 LYS A N 1
ATOM 2738 C CA . LYS A 1 339 ? 24.411 -6.289 -9.959 1.00 97.56 339 LYS A CA 1
ATOM 2739 C C . LYS A 1 339 ? 24.799 -4.883 -9.488 1.00 97.56 339 LYS A C 1
ATOM 2741 O O . LYS A 1 339 ? 24.660 -4.597 -8.305 1.00 97.56 339 LYS A O 1
ATOM 2746 N N . GLU A 1 340 ? 25.323 -4.036 -10.372 1.00 97.50 340 GLU A N 1
ATOM 2747 C CA . GLU A 1 340 ? 26.032 -2.805 -9.977 1.00 97.50 340 GLU A CA 1
ATOM 2748 C C . GLU A 1 340 ? 25.232 -1.514 -10.183 1.00 97.50 340 GLU A C 1
ATOM 2750 O O . GLU A 1 340 ? 25.584 -0.499 -9.581 1.00 97.50 340 GLU A O 1
ATOM 2755 N N . TRP A 1 341 ? 24.200 -1.529 -11.034 1.00 98.38 341 TRP A N 1
ATOM 2756 C CA . TRP A 1 341 ? 23.505 -0.312 -11.469 1.00 98.38 341 TRP A CA 1
ATOM 2757 C C . TRP A 1 341 ? 22.017 -0.319 -11.161 1.00 98.38 341 TRP A C 1
ATOM 2759 O O . TRP A 1 341 ? 21.495 0.684 -10.686 1.00 98.38 341 TRP A O 1
ATOM 2769 N N . PHE A 1 342 ? 21.308 -1.408 -11.453 1.00 98.69 342 PHE A N 1
ATOM 2770 C CA . PHE A 1 342 ? 19.849 -1.391 -11.391 1.00 98.69 342 PHE A CA 1
ATOM 2771 C C . PHE A 1 342 ? 19.274 -2.779 -11.188 1.00 98.69 342 PHE A C 1
ATOM 2773 O O . PHE A 1 342 ? 19.578 -3.687 -11.945 1.00 98.69 342 PHE A O 1
ATOM 2780 N N . ASP A 1 343 ? 18.419 -2.943 -10.184 1.00 98.56 343 ASP A N 1
ATOM 2781 C CA . ASP A 1 343 ? 17.753 -4.218 -9.923 1.00 98.56 343 ASP A CA 1
ATOM 2782 C C . ASP A 1 343 ? 16.644 -4.524 -10.941 1.00 98.56 343 ASP A C 1
ATOM 2784 O O . ASP A 1 343 ? 15.522 -4.013 -10.842 1.00 98.56 343 ASP A O 1
ATOM 2788 N N . ILE A 1 344 ? 16.960 -5.386 -11.912 1.00 98.75 344 ILE A N 1
ATOM 2789 C CA . ILE A 1 344 ? 16.060 -5.729 -13.022 1.00 98.75 344 ILE A CA 1
ATOM 2790 C C . ILE A 1 344 ? 14.808 -6.456 -12.509 1.00 98.75 344 ILE A C 1
ATOM 2792 O O . ILE A 1 344 ? 13.715 -6.229 -13.028 1.00 98.75 344 ILE A O 1
ATOM 2796 N N . ASP A 1 345 ? 14.924 -7.292 -11.472 1.00 97.31 345 ASP A N 1
ATOM 2797 C CA . ASP A 1 345 ? 13.773 -8.030 -10.933 1.00 97.31 345 ASP A CA 1
ATOM 2798 C C . ASP A 1 345 ? 12.761 -7.126 -10.228 1.00 97.31 345 ASP A C 1
ATOM 2800 O O . ASP A 1 345 ? 11.555 -7.317 -10.408 1.00 97.31 345 ASP A O 1
ATOM 2804 N N . SER A 1 346 ? 13.210 -6.143 -9.440 1.00 97.19 346 SER A N 1
ATOM 2805 C CA . SER A 1 346 ? 12.315 -5.158 -8.819 1.00 97.19 346 SER A CA 1
ATOM 2806 C C . SER A 1 346 ? 11.521 -4.400 -9.882 1.00 97.19 346 SER A C 1
ATOM 2808 O O . SER A 1 346 ? 10.300 -4.272 -9.766 1.00 97.19 346 SER A O 1
ATOM 2810 N N . PHE A 1 347 ? 12.189 -4.009 -10.971 1.00 98.75 347 PHE A N 1
ATOM 2811 C CA . PHE A 1 347 ? 11.568 -3.343 -12.106 1.00 98.75 347 PHE A CA 1
ATOM 2812 C C . PHE A 1 347 ? 10.577 -4.245 -12.845 1.00 98.75 347 PHE A C 1
ATOM 2814 O O . PHE A 1 347 ? 9.448 -3.834 -13.097 1.00 98.75 347 PHE A O 1
ATOM 2821 N N . PHE A 1 348 ? 10.937 -5.497 -13.138 1.00 98.88 348 PHE A N 1
ATOM 2822 C CA . PHE A 1 348 ? 10.032 -6.437 -13.803 1.00 98.88 348 PHE A CA 1
ATOM 2823 C C . PHE A 1 348 ? 8.795 -6.767 -12.969 1.00 98.88 348 PHE A C 1
ATOM 2825 O O . PHE A 1 348 ? 7.694 -6.822 -13.518 1.00 98.88 348 PHE A O 1
ATOM 2832 N N . LYS A 1 349 ? 8.938 -6.927 -11.648 1.00 98.44 349 LYS A N 1
ATOM 2833 C CA . LYS A 1 349 ? 7.800 -7.084 -10.726 1.00 98.44 349 LYS A CA 1
ATOM 2834 C C . LYS A 1 349 ? 6.883 -5.859 -10.753 1.00 98.44 349 LYS A C 1
ATOM 2836 O O . LYS A 1 349 ? 5.667 -6.019 -10.852 1.00 98.44 349 LYS A O 1
ATOM 2841 N N . ALA A 1 350 ? 7.467 -4.662 -10.712 1.00 98.25 350 ALA A N 1
ATOM 2842 C CA . ALA A 1 350 ? 6.755 -3.392 -10.803 1.00 98.25 350 ALA A CA 1
ATOM 2843 C C . ALA A 1 350 ? 5.941 -3.274 -12.103 1.00 98.25 350 ALA A C 1
ATOM 2845 O O . ALA A 1 350 ? 4.712 -3.190 -12.054 1.00 98.25 350 ALA A O 1
ATOM 2846 N N . ILE A 1 351 ? 6.592 -3.361 -13.266 1.00 98.56 351 ILE A N 1
ATOM 2847 C CA . ILE A 1 351 ? 5.913 -3.180 -14.558 1.00 98.56 351 ILE A CA 1
ATOM 2848 C C . ILE A 1 351 ? 4.950 -4.335 -14.884 1.00 98.56 351 ILE A C 1
ATOM 2850 O O . ILE A 1 351 ? 3.974 -4.131 -15.609 1.00 98.56 351 ILE A O 1
ATOM 2854 N N . ALA A 1 352 ? 5.169 -5.541 -14.337 1.00 98.75 352 ALA A N 1
ATOM 2855 C CA . ALA A 1 352 ? 4.204 -6.637 -14.439 1.00 98.75 352 ALA A CA 1
ATOM 2856 C C . ALA A 1 352 ? 2.913 -6.282 -13.698 1.00 98.75 352 ALA A C 1
ATOM 2858 O O . ALA A 1 352 ? 1.825 -6.452 -14.245 1.00 98.75 352 ALA A O 1
ATOM 2859 N N . MET A 1 353 ? 3.026 -5.754 -12.478 1.00 98.25 353 MET A N 1
ATOM 2860 C CA . MET A 1 353 ? 1.872 -5.350 -11.680 1.00 98.25 353 MET A CA 1
ATOM 2861 C C . MET A 1 353 ? 1.131 -4.154 -12.272 1.00 98.25 353 MET A C 1
ATOM 2863 O O . MET A 1 353 ? -0.100 -4.186 -12.348 1.00 98.25 353 MET A O 1
ATOM 2867 N N . GLU A 1 354 ? 1.849 -3.151 -12.770 1.00 98.31 354 GLU A N 1
ATOM 2868 C CA . GLU A 1 354 ? 1.250 -2.012 -13.471 1.00 98.31 354 GLU A CA 1
ATOM 2869 C C . GLU A 1 354 ? 0.411 -2.468 -14.679 1.00 98.31 354 GLU A C 1
ATOM 2871 O O . GLU A 1 354 ? -0.765 -2.115 -14.799 1.00 98.31 354 GLU A O 1
ATOM 2876 N N . TYR A 1 355 ? 0.962 -3.349 -15.523 1.00 98.62 355 TYR A N 1
ATOM 2877 C CA . TYR A 1 355 ? 0.251 -3.912 -16.675 1.00 98.62 355 TYR A CA 1
ATOM 2878 C C . TYR A 1 355 ? -0.915 -4.831 -16.275 1.00 98.62 355 TYR A C 1
ATOM 2880 O O . TYR A 1 355 ? -2.002 -4.769 -16.859 1.00 98.62 355 TYR A O 1
ATOM 2888 N N . LEU A 1 356 ? -0.717 -5.731 -15.308 1.00 98.75 356 LEU A N 1
ATOM 2889 C CA . LEU A 1 356 ? -1.746 -6.697 -14.920 1.00 98.75 356 LEU A CA 1
ATOM 2890 C C . LEU A 1 356 ? -2.949 -6.001 -14.281 1.00 98.75 356 LEU A C 1
ATOM 2892 O O . LEU A 1 356 ? -4.092 -6.378 -14.545 1.00 98.75 356 LEU A O 1
ATOM 2896 N N . THR A 1 357 ? -2.717 -4.957 -13.493 1.00 98.19 357 THR A N 1
ATOM 2897 C CA . THR A 1 357 ? -3.778 -4.222 -12.790 1.00 98.19 357 THR A CA 1
ATOM 2898 C C . THR A 1 357 ? -4.330 -3.036 -13.575 1.00 98.19 357 THR A C 1
ATOM 2900 O O . THR A 1 357 ? -5.339 -2.470 -13.154 1.00 98.19 357 THR A O 1
ATOM 2903 N N . GLY A 1 358 ? -3.736 -2.698 -14.724 1.00 97.25 358 GLY A N 1
ATOM 2904 C CA . GLY A 1 358 ? -4.161 -1.549 -15.518 1.00 97.25 358 GLY A CA 1
ATOM 2905 C C . GLY A 1 358 ? -3.962 -0.254 -14.745 1.00 97.25 358 GLY A C 1
ATOM 2906 O O . GLY A 1 358 ? -4.887 0.546 -14.642 1.00 97.25 358 GLY A O 1
ATOM 2907 N N . HIS A 1 359 ? -2.786 -0.094 -14.141 1.00 97.06 359 HIS A N 1
ATOM 2908 C CA . HIS A 1 359 ? -2.421 1.109 -13.408 1.00 97.06 359 HIS A CA 1
ATOM 2909 C C . HIS A 1 359 ? -2.181 2.250 -14.407 1.00 97.06 359 HIS A C 1
ATOM 2911 O O . HIS A 1 359 ? -1.075 2.428 -14.896 1.00 97.06 359 HIS A O 1
ATOM 2917 N N . TRP A 1 360 ? -3.238 2.972 -14.784 1.00 94.19 360 TRP A N 1
ATOM 2918 C CA . TRP A 1 360 ? -3.193 3.938 -15.892 1.00 94.19 360 TRP A CA 1
ATOM 2919 C C . TRP A 1 360 ? -2.316 5.165 -15.610 1.00 94.19 360 TRP A C 1
ATOM 2921 O O . TRP A 1 360 ? -1.826 5.781 -16.551 1.00 94.19 360 TRP A O 1
ATOM 2931 N N . ASP A 1 361 ? -2.096 5.490 -14.337 1.00 93.88 361 ASP A N 1
ATOM 2932 C CA . ASP A 1 361 ? -1.256 6.605 -13.889 1.00 93.88 361 ASP A CA 1
ATOM 2933 C C . ASP A 1 361 ? 0.145 6.118 -13.476 1.00 93.88 361 ASP A C 1
ATOM 2935 O O . ASP A 1 361 ? 0.691 6.556 -12.477 1.00 93.88 361 ASP A O 1
ATOM 2939 N N . SER A 1 362 ? 0.719 5.138 -14.178 1.00 95.94 362 SER A N 1
ATOM 2940 C CA . SER A 1 362 ? 1.997 4.505 -13.810 1.00 95.94 362 SER A CA 1
ATOM 2941 C C . SER A 1 362 ? 3.130 4.810 -14.789 1.00 95.94 362 SER A C 1
ATOM 2943 O O . SER A 1 362 ? 2.947 5.558 -15.755 1.00 95.94 362 SER A O 1
ATOM 2945 N N . TYR A 1 363 ? 4.305 4.195 -14.592 1.00 97.31 363 TYR A N 1
ATOM 2946 C CA . TYR A 1 363 ? 5.398 4.302 -15.553 1.00 97.31 363 TYR A CA 1
ATOM 2947 C C . TYR A 1 363 ? 4.980 3.782 -16.930 1.00 97.31 363 TYR A C 1
ATOM 2949 O O . TYR A 1 363 ? 5.161 4.502 -17.906 1.00 97.31 363 TYR A O 1
ATOM 2957 N N . TRP A 1 364 ? 4.333 2.610 -17.010 1.00 94.88 364 TRP A N 1
ATOM 2958 C CA . TRP A 1 364 ? 3.798 2.066 -18.267 1.00 94.88 364 TRP A CA 1
ATOM 2959 C C . TRP A 1 364 ? 2.985 3.082 -19.070 1.00 94.88 364 TRP A C 1
ATOM 2961 O O . TRP A 1 364 ? 3.305 3.331 -20.227 1.00 94.88 364 TRP A O 1
ATOM 2971 N N . PHE A 1 365 ? 1.940 3.670 -18.487 1.00 94.94 365 PHE A N 1
ATOM 2972 C CA . PHE A 1 365 ? 0.948 4.404 -19.277 1.00 94.94 365 PHE A CA 1
ATOM 2973 C C . PHE A 1 365 ? 1.120 5.920 -19.254 1.00 94.94 365 PHE A C 1
ATOM 2975 O O . PHE A 1 365 ? 0.653 6.569 -20.185 1.00 94.94 365 PHE A O 1
ATOM 2982 N N . TYR A 1 366 ? 1.842 6.486 -18.283 1.00 95.56 366 TYR A N 1
ATOM 2983 C CA . TYR A 1 366 ? 1.984 7.940 -18.171 1.00 95.56 366 TYR A CA 1
ATOM 2984 C C . TYR A 1 366 ? 3.320 8.406 -17.565 1.00 95.56 366 TYR A C 1
ATOM 2986 O O . TYR A 1 366 ? 3.432 9.538 -17.102 1.00 95.56 366 TYR A O 1
ATOM 2994 N N . SER A 1 367 ? 4.348 7.545 -17.560 1.00 96.19 367 SER A N 1
ATOM 2995 C CA . SER A 1 367 ? 5.707 7.864 -17.087 1.00 96.19 367 SER A CA 1
ATOM 2996 C C . SER A 1 367 ? 5.758 8.524 -15.694 1.00 96.19 367 SER A C 1
ATOM 2998 O O . SER A 1 367 ? 6.533 9.452 -15.459 1.00 96.19 367 SER A O 1
ATOM 3000 N N . THR A 1 368 ? 4.919 8.063 -14.757 1.00 95.81 368 THR A N 1
ATOM 3001 C CA . THR A 1 368 ? 4.802 8.649 -13.409 1.00 95.81 368 THR A CA 1
ATOM 3002 C C . THR A 1 368 ? 4.508 7.622 -12.303 1.00 95.81 368 THR A C 1
ATOM 3004 O O . THR A 1 368 ? 4.522 6.418 -12.546 1.00 95.81 368 THR A O 1
ATOM 3007 N N . ASN A 1 369 ? 4.307 8.103 -11.070 1.00 95.38 369 ASN A N 1
ATOM 3008 C CA . ASN A 1 369 ? 3.969 7.343 -9.861 1.00 95.38 369 ASN A CA 1
ATOM 3009 C C . ASN A 1 369 ? 4.904 6.169 -9.548 1.00 95.38 369 ASN A C 1
ATOM 3011 O O . ASN A 1 369 ? 4.497 5.088 -9.113 1.00 95.38 369 ASN A O 1
ATOM 3015 N N . PHE A 1 370 ? 6.200 6.433 -9.667 1.00 98.00 370 PHE A N 1
ATOM 3016 C CA . PHE A 1 370 ? 7.245 5.590 -9.105 1.00 98.00 370 PHE A CA 1
ATOM 3017 C C . PHE A 1 370 ? 8.263 6.433 -8.338 1.00 98.00 370 PHE A C 1
ATOM 3019 O O . PHE A 1 370 ? 8.262 7.664 -8.400 1.00 98.00 370 PHE A O 1
ATOM 3026 N N . ALA A 1 371 ? 9.105 5.758 -7.574 1.00 98.38 371 ALA A N 1
ATOM 3027 C CA . ALA A 1 371 ? 10.259 6.323 -6.911 1.00 98.38 371 ALA A CA 1
ATOM 3028 C C . ALA A 1 371 ? 11.506 5.524 -7.294 1.00 98.38 371 ALA A C 1
ATOM 3030 O O . ALA A 1 371 ? 11.430 4.331 -7.604 1.00 98.38 371 ALA A O 1
ATOM 3031 N N . MET A 1 372 ? 12.649 6.195 -7.243 1.00 98.50 372 MET A N 1
ATOM 3032 C CA . MET A 1 372 ? 13.962 5.583 -7.410 1.00 98.50 372 MET A CA 1
ATOM 3033 C C . MET A 1 372 ? 14.751 5.735 -6.117 1.00 98.50 372 MET A C 1
ATOM 3035 O O . MET A 1 372 ? 14.652 6.763 -5.448 1.00 98.50 372 MET A O 1
ATOM 3039 N N . TYR A 1 373 ? 15.545 4.727 -5.778 1.00 98.44 373 TYR A N 1
ATOM 3040 C CA . TYR A 1 373 ? 16.445 4.783 -4.630 1.00 98.44 373 TYR A CA 1
ATOM 3041 C C . TYR A 1 373 ? 17.759 4.081 -4.953 1.00 98.44 373 TYR A C 1
ATOM 3043 O O . TYR A 1 373 ? 17.724 2.919 -5.357 1.00 98.44 373 TYR A O 1
ATOM 3051 N N . ASP A 1 374 ? 18.893 4.766 -4.784 1.00 97.75 374 ASP A N 1
ATOM 3052 C CA . ASP A 1 374 ? 20.208 4.124 -4.729 1.00 97.75 374 ASP A CA 1
ATOM 3053 C C . ASP A 1 374 ? 20.461 3.563 -3.329 1.00 97.75 374 ASP A C 1
ATOM 3055 O O . ASP A 1 374 ? 20.422 4.295 -2.344 1.00 97.75 374 ASP A O 1
ATOM 3059 N N . ASP A 1 375 ? 20.716 2.260 -3.229 1.00 97.44 375 ASP A N 1
ATOM 3060 C CA . ASP A 1 375 ? 21.050 1.607 -1.965 1.00 97.44 375 ASP A CA 1
ATOM 3061 C C . ASP A 1 375 ? 22.565 1.718 -1.716 1.00 97.44 375 ASP A C 1
ATOM 3063 O O . ASP A 1 375 ? 23.347 1.004 -2.351 1.00 97.44 375 ASP A O 1
ATOM 3067 N N . PRO A 1 376 ? 23.018 2.572 -0.776 1.00 96.19 376 PRO A N 1
ATOM 3068 C CA . PRO A 1 376 ? 24.442 2.808 -0.557 1.00 96.19 376 PRO A CA 1
ATOM 3069 C C . PRO A 1 376 ? 25.177 1.572 -0.022 1.00 96.19 376 PRO A C 1
ATOM 3071 O O . PRO A 1 376 ? 26.404 1.544 -0.058 1.00 96.19 376 PRO A O 1
ATOM 3074 N N . THR A 1 377 ? 24.456 0.557 0.471 1.00 96.06 377 THR A N 1
ATOM 3075 C CA . THR A 1 377 ? 25.052 -0.703 0.941 1.00 96.06 377 THR A CA 1
ATOM 3076 C C . THR A 1 377 ? 25.406 -1.658 -0.202 1.00 96.06 377 THR A C 1
ATOM 3078 O O . THR A 1 377 ? 26.177 -2.594 0.004 1.00 96.06 377 THR A O 1
ATOM 3081 N N . GLU A 1 378 ? 24.886 -1.401 -1.406 1.00 96.50 378 GLU A N 1
ATOM 3082 C CA . GLU A 1 378 ? 25.181 -2.164 -2.625 1.00 96.50 378 GLU A CA 1
ATOM 3083 C C . GLU A 1 378 ? 25.888 -1.340 -3.705 1.00 96.50 378 GLU A C 1
ATOM 3085 O O . GLU A 1 378 ? 26.404 -1.903 -4.672 1.00 96.50 378 GLU A O 1
ATOM 3090 N N . SER A 1 379 ? 25.937 -0.018 -3.547 1.00 95.81 379 SER A N 1
ATOM 3091 C CA . SER A 1 379 ? 26.737 0.863 -4.393 1.00 95.81 379 SER A CA 1
ATOM 3092 C C . SER A 1 379 ? 28.238 0.585 -4.247 1.00 95.81 379 SER A C 1
ATOM 3094 O O . SER A 1 379 ? 28.736 0.166 -3.201 1.00 95.81 379 SER A O 1
ATOM 3096 N N . THR A 1 380 ? 28.987 0.851 -5.315 1.00 93.31 380 THR A N 1
ATOM 3097 C CA . THR A 1 380 ? 30.451 0.739 -5.346 1.00 93.31 380 THR A CA 1
ATOM 3098 C C . THR A 1 380 ? 31.094 2.127 -5.375 1.00 93.31 380 THR A C 1
ATOM 3100 O O . THR A 1 380 ? 30.414 3.147 -5.418 1.00 93.31 380 THR A O 1
ATOM 3103 N N . ALA A 1 381 ? 32.428 2.195 -5.413 1.00 91.31 381 ALA A N 1
ATOM 3104 C CA . ALA A 1 381 ? 33.136 3.466 -5.590 1.00 91.31 381 ALA A CA 1
ATOM 3105 C C . ALA A 1 381 ? 32.829 4.168 -6.931 1.00 91.31 381 ALA A C 1
ATOM 3107 O O . ALA A 1 381 ? 33.145 5.346 -7.088 1.00 91.31 381 ALA A O 1
ATOM 3108 N N . THR A 1 382 ? 32.263 3.451 -7.909 1.00 91.88 382 THR A N 1
ATOM 3109 C CA . THR A 1 382 ? 32.051 3.951 -9.276 1.00 91.88 382 THR A CA 1
ATOM 3110 C C . THR A 1 382 ? 30.630 3.776 -9.801 1.00 91.88 382 THR A C 1
ATOM 3112 O O . THR A 1 382 ? 30.338 4.243 -10.901 1.00 91.88 382 THR A O 1
ATOM 3115 N N . THR A 1 383 ? 29.763 3.086 -9.062 1.00 95.56 383 THR A N 1
ATOM 3116 C CA . THR A 1 383 ? 28.391 2.781 -9.479 1.00 95.56 383 THR A CA 1
ATOM 3117 C C . THR A 1 383 ? 27.432 2.968 -8.312 1.00 95.56 383 THR A C 1
ATOM 3119 O O . THR A 1 383 ? 27.762 2.628 -7.178 1.00 95.56 383 THR A O 1
ATOM 3122 N N . ASP A 1 384 ? 26.236 3.468 -8.604 1.00 97.38 384 ASP A N 1
ATOM 3123 C CA . ASP A 1 384 ? 25.142 3.571 -7.643 1.00 97.38 384 ASP A CA 1
ATOM 3124 C C . ASP A 1 384 ? 24.080 2.520 -7.994 1.00 97.38 384 ASP A C 1
ATOM 3126 O O . ASP A 1 384 ? 23.551 2.535 -9.110 1.00 97.38 384 ASP A O 1
ATOM 3130 N N . LYS A 1 385 ? 23.777 1.599 -7.070 1.00 98.06 385 LYS A N 1
ATOM 3131 C CA . LYS A 1 385 ? 22.829 0.499 -7.308 1.00 98.06 385 LYS A CA 1
ATOM 3132 C C . LYS A 1 385 ? 21.403 0.956 -7.008 1.00 98.06 385 LYS A C 1
ATOM 3134 O O . LYS A 1 385 ? 21.018 1.115 -5.852 1.00 98.06 385 LYS A O 1
ATOM 3139 N N . PHE A 1 386 ? 20.613 1.148 -8.060 1.00 98.69 386 PHE A N 1
ATOM 3140 C CA . PHE A 1 386 ? 19.248 1.654 -7.984 1.00 98.69 386 PHE A CA 1
ATOM 3141 C C . PHE A 1 386 ? 18.173 0.564 -7.947 1.00 98.69 386 PHE A C 1
ATOM 3143 O O . PHE A 1 386 ? 18.294 -0.500 -8.559 1.00 98.69 386 PHE A O 1
ATOM 3150 N N . TYR A 1 387 ? 17.061 0.907 -7.302 1.00 98.69 387 TYR A N 1
ATOM 3151 C CA . TYR A 1 387 ? 15.821 0.139 -7.273 1.00 98.69 387 TYR A CA 1
ATOM 3152 C C . TYR A 1 387 ? 14.643 0.987 -7.750 1.00 98.69 387 TYR A C 1
ATOM 3154 O O . TYR A 1 387 ? 14.570 2.183 -7.454 1.00 98.69 387 TYR A O 1
ATOM 3162 N N . PHE A 1 388 ? 13.710 0.345 -8.455 1.00 98.56 388 PHE A N 1
ATOM 3163 C CA . PHE A 1 388 ? 12.453 0.943 -8.903 1.00 98.56 388 PHE A CA 1
ATOM 3164 C C . PHE A 1 388 ? 11.325 0.574 -7.934 1.00 98.56 388 PHE A C 1
ATOM 3166 O O . PHE A 1 388 ? 11.116 -0.603 -7.635 1.00 98.56 388 PHE A O 1
ATOM 3173 N N . ILE A 1 389 ? 10.581 1.569 -7.449 1.00 98.25 389 ILE A N 1
ATOM 3174 C CA . ILE A 1 389 ? 9.531 1.384 -6.440 1.00 98.25 389 ILE A CA 1
ATOM 3175 C C . ILE A 1 389 ? 8.225 2.009 -6.945 1.00 98.25 389 ILE A C 1
ATOM 3177 O O . ILE A 1 389 ? 8.132 3.227 -7.067 1.00 98.25 389 ILE A O 1
ATOM 3181 N N . CYS A 1 390 ? 7.186 1.211 -7.204 1.00 94.88 390 CYS A N 1
ATOM 3182 C CA . CYS A 1 390 ? 5.867 1.756 -7.562 1.00 94.88 390 CYS A CA 1
ATOM 3183 C C . CYS A 1 390 ? 5.218 2.499 -6.378 1.00 94.88 390 CYS A C 1
ATOM 3185 O O . CYS A 1 390 ? 5.389 2.105 -5.222 1.00 94.88 390 CYS A O 1
ATOM 3187 N N . GLN A 1 391 ? 4.374 3.492 -6.667 1.00 94.94 391 GLN A N 1
ATOM 3188 C CA . GLN A 1 391 ? 3.528 4.177 -5.679 1.00 94.94 391 GLN A CA 1
ATOM 3189 C C . GLN A 1 391 ? 2.164 4.592 -6.271 1.00 94.94 391 GLN A C 1
ATOM 3191 O O . GLN A 1 391 ? 1.904 4.328 -7.438 1.00 94.94 391 GLN A O 1
ATOM 3196 N N . ASP A 1 392 ? 1.295 5.182 -5.437 1.00 92.31 392 ASP A N 1
ATOM 3197 C CA . ASP A 1 392 ? -0.027 5.744 -5.785 1.00 92.31 392 ASP A CA 1
ATOM 3198 C C . ASP A 1 392 ? -0.954 4.799 -6.594 1.00 92.31 392 ASP A C 1
ATOM 3200 O O . ASP A 1 392 ? -1.393 5.093 -7.693 1.00 92.31 392 ASP A O 1
ATOM 3204 N N . TRP A 1 393 ? -1.285 3.633 -6.018 1.00 93.62 393 TRP A N 1
ATOM 3205 C CA . TRP A 1 393 ? -2.055 2.560 -6.686 1.00 93.62 393 TRP A CA 1
ATOM 3206 C C . TRP A 1 393 ? -3.586 2.657 -6.562 1.00 93.62 393 TRP A C 1
ATOM 3208 O O . TRP A 1 393 ? -4.281 1.633 -6.598 1.00 93.62 393 TRP A O 1
ATOM 3218 N N . ASP A 1 394 ? -4.134 3.850 -6.358 1.00 89.12 394 ASP A N 1
ATOM 3219 C CA . ASP A 1 394 ? -5.584 4.063 -6.278 1.00 89.12 394 ASP A CA 1
ATOM 3220 C C . ASP A 1 394 ? -6.270 3.805 -7.633 1.00 89.12 394 ASP A C 1
ATOM 3222 O O . ASP A 1 394 ? -7.280 3.098 -7.686 1.00 89.12 394 ASP A O 1
ATOM 3226 N N . GLY A 1 395 ? -5.669 4.257 -8.737 1.00 93.38 395 GLY A N 1
ATOM 3227 C CA . GLY A 1 395 ? -6.147 4.056 -10.114 1.00 93.38 395 GLY A CA 1
ATOM 3228 C C . GLY A 1 395 ? -5.876 2.666 -10.710 1.00 93.38 395 GLY A C 1
ATOM 3229 O O . GLY A 1 395 ? -5.278 2.561 -11.780 1.00 93.38 395 GLY A O 1
ATOM 3230 N N . THR A 1 396 ? -6.282 1.587 -10.031 1.00 96.94 396 THR A N 1
ATOM 3231 C CA . THR A 1 396 ? -5.980 0.197 -10.437 1.00 96.94 396 THR A CA 1
ATOM 3232 C C . THR A 1 396 ? -7.220 -0.700 -10.510 1.00 96.94 396 THR A C 1
ATOM 3234 O O . THR A 1 396 ? -8.332 -0.319 -10.139 1.00 96.94 396 THR A O 1
ATOM 3237 N N . PHE A 1 397 ? -7.061 -1.916 -11.042 1.00 97.62 397 PHE A N 1
ATOM 3238 C CA . PHE A 1 397 ? -8.126 -2.916 -11.203 1.00 97.62 397 PHE A CA 1
ATOM 3239 C C . PHE A 1 397 ? -9.378 -2.342 -11.883 1.00 97.62 397 PHE A C 1
ATOM 3241 O O . PHE A 1 397 ? -10.516 -2.543 -11.438 1.00 97.62 397 PHE A O 1
ATOM 3248 N N . GLY A 1 398 ? -9.154 -1.577 -12.954 1.00 94.88 398 GLY A N 1
ATOM 3249 C CA . GLY A 1 398 ? -10.222 -1.027 -13.778 1.00 94.88 398 GLY A CA 1
ATOM 3250 C C . GLY A 1 398 ? -10.895 0.237 -13.237 1.00 94.88 398 GLY A C 1
ATOM 3251 O O . GLY A 1 398 ? -11.975 0.580 -13.724 1.00 94.88 398 GLY A O 1
ATOM 3252 N N . LEU A 1 399 ? -10.301 0.910 -12.247 1.00 95.44 399 LEU A N 1
ATOM 3253 C CA . LEU A 1 399 ? -10.734 2.237 -11.811 1.00 95.44 399 LEU A CA 1
ATOM 3254 C C . LEU A 1 399 ? -10.132 3.324 -12.710 1.00 95.44 399 LEU A C 1
ATOM 3256 O O . LEU A 1 399 ? -8.922 3.351 -12.907 1.00 95.44 399 LEU A O 1
ATOM 3260 N N . ASN A 1 400 ? -10.980 4.200 -13.257 1.00 93.50 400 ASN A N 1
ATOM 3261 C CA . ASN A 1 400 ? -10.625 5.295 -14.172 1.00 93.50 400 ASN A CA 1
ATOM 3262 C C . ASN A 1 400 ? -9.813 4.850 -15.408 1.00 93.50 400 ASN A C 1
ATOM 3264 O O . ASN A 1 400 ? -9.176 5.652 -16.081 1.00 93.50 400 ASN A O 1
ATOM 3268 N N . LEU A 1 401 ? -9.883 3.559 -15.740 1.00 93.25 401 LEU A N 1
ATOM 3269 C CA . LEU A 1 401 ? -9.121 2.943 -16.816 1.00 93.25 401 LEU A CA 1
ATOM 3270 C C . LEU A 1 401 ? -9.845 3.090 -18.159 1.00 93.25 401 LEU A C 1
ATOM 3272 O O . LEU A 1 401 ? -10.948 2.563 -18.334 1.00 93.25 401 LEU A O 1
ATOM 3276 N N . GLY A 1 402 ? -9.211 3.766 -19.115 1.00 91.06 402 GLY A N 1
ATOM 3277 C CA . GLY A 1 402 ? -9.752 3.975 -20.458 1.00 91.06 402 GLY A CA 1
ATOM 3278 C C . GLY A 1 402 ? -8.860 4.853 -21.337 1.00 91.06 402 GLY A C 1
ATOM 3279 O O . GLY A 1 402 ? -7.678 5.047 -21.050 1.00 91.06 402 GLY A O 1
ATOM 3280 N N . MET A 1 403 ? -9.405 5.350 -22.446 1.00 92.50 403 MET A N 1
ATOM 3281 C CA . MET A 1 403 ? -8.727 6.332 -23.302 1.00 92.50 403 MET A CA 1
ATOM 3282 C C . MET A 1 403 ? -8.580 7.687 -22.581 1.00 92.50 403 MET A C 1
ATOM 3284 O O . MET A 1 403 ? -9.469 8.048 -21.809 1.00 92.50 403 MET A O 1
ATOM 3288 N N . PRO A 1 404 ? -7.503 8.456 -22.838 1.00 92.44 404 PRO A N 1
ATOM 3289 C CA . PRO A 1 404 ? -6.417 8.169 -23.784 1.00 92.44 404 PRO A CA 1
ATOM 3290 C C . PRO A 1 404 ? -5.321 7.234 -23.236 1.00 92.44 404 PRO A C 1
ATOM 3292 O O . PRO A 1 404 ? -4.503 6.751 -24.015 1.00 92.44 404 PRO A O 1
ATOM 3295 N N . TYR A 1 405 ? -5.313 6.945 -21.931 1.00 90.75 405 TYR A N 1
ATOM 3296 C CA . TYR A 1 405 ? -4.227 6.227 -21.246 1.00 90.75 405 TYR A CA 1
ATOM 3297 C C . TYR A 1 405 ? -3.989 4.806 -21.764 1.00 90.75 405 TYR A C 1
ATOM 3299 O O . TYR A 1 405 ? -2.855 4.397 -21.985 1.00 90.75 405 TYR A O 1
ATOM 3307 N N . THR A 1 406 ? -5.061 4.058 -22.026 1.00 90.44 406 THR A N 1
ATOM 3308 C CA . THR A 1 406 ? -4.965 2.678 -22.546 1.00 90.44 406 THR A CA 1
ATOM 3309 C C . THR A 1 406 ? -4.555 2.588 -24.018 1.00 90.44 406 THR A C 1
ATOM 3311 O O . THR A 1 406 ? -4.249 1.485 -24.475 1.00 90.44 406 THR A O 1
ATOM 3314 N N . ARG A 1 407 ? -4.535 3.718 -24.747 1.00 91.62 407 ARG A N 1
ATOM 3315 C CA . ARG A 1 407 ? -4.170 3.881 -26.174 1.00 91.62 407 ARG A CA 1
ATOM 3316 C C . ARG A 1 407 ? -5.044 3.148 -27.194 1.00 91.62 407 ARG A C 1
ATOM 3318 O O . ARG A 1 407 ? -4.929 3.418 -28.387 1.00 91.62 407 ARG A O 1
ATOM 3325 N N . TYR A 1 408 ? -5.920 2.264 -26.745 1.00 92.44 408 TYR A N 1
ATOM 3326 C CA . TYR A 1 408 ? -6.737 1.417 -27.593 1.00 92.44 408 TYR A CA 1
ATOM 3327 C C . TYR A 1 408 ? -8.197 1.459 -27.139 1.00 92.44 408 TYR A C 1
ATOM 3329 O O . TYR A 1 408 ? -8.485 1.502 -25.946 1.00 92.44 408 TYR A O 1
ATOM 3337 N N . GLU A 1 409 ? -9.127 1.423 -28.095 1.00 90.69 409 GLU A N 1
ATOM 3338 C CA . GLU A 1 409 ? -10.570 1.373 -27.808 1.00 90.69 409 GLU A CA 1
ATOM 3339 C C . GLU A 1 409 ? -11.029 -0.005 -27.301 1.00 90.69 409 GLU A C 1
ATOM 3341 O O . GLU A 1 409 ? -12.131 -0.146 -26.769 1.00 90.69 409 GLU A O 1
ATOM 3346 N N . GLU A 1 410 ? -10.197 -1.034 -27.479 1.00 91.88 410 GLU A N 1
ATOM 3347 C CA . GLU A 1 410 ? -10.500 -2.398 -27.062 1.00 91.88 410 GLU A CA 1
ATOM 3348 C C . GLU A 1 410 ? -10.530 -2.531 -25.534 1.00 91.88 410 GLU A C 1
ATOM 3350 O O . GLU A 1 410 ? -9.956 -1.742 -24.782 1.00 91.88 410 GLU A O 1
ATOM 3355 N N . GLU A 1 411 ? -11.184 -3.585 -25.048 1.00 92.62 411 GLU A N 1
ATOM 3356 C CA . GLU A 1 411 ? -11.244 -3.841 -23.616 1.00 92.62 411 GLU A CA 1
ATOM 3357 C C . GLU A 1 411 ? -9.839 -4.133 -23.062 1.00 92.62 411 GLU A C 1
ATOM 3359 O O . GLU A 1 411 ? -9.268 -5.183 -23.359 1.00 92.62 411 GLU A O 1
ATOM 3364 N N . PHE A 1 412 ? -9.311 -3.251 -22.203 1.00 95.44 412 PHE A N 1
ATOM 3365 C CA . PHE A 1 412 ? -7.953 -3.367 -21.648 1.00 95.44 412 PHE A CA 1
ATOM 3366 C C . PHE A 1 412 ? -7.616 -4.759 -21.099 1.00 95.44 412 PHE A C 1
ATOM 3368 O O . PHE A 1 412 ? -6.509 -5.263 -21.289 1.00 95.44 412 PHE A O 1
ATOM 3375 N N . THR A 1 413 ? -8.578 -5.416 -20.441 1.00 96.31 413 THR A N 1
ATOM 3376 C CA . THR A 1 413 ? -8.375 -6.745 -19.843 1.00 96.31 413 THR A CA 1
ATOM 3377 C C . THR A 1 413 ? -7.957 -7.808 -20.871 1.00 96.31 413 THR A C 1
ATOM 3379 O O . THR A 1 413 ? -7.399 -8.836 -20.482 1.00 96.31 413 THR A O 1
ATOM 3382 N N . THR A 1 414 ? -8.161 -7.530 -22.163 1.00 95.75 414 THR A N 1
ATOM 3383 C CA . THR A 1 414 ? -7.876 -8.388 -23.321 1.00 95.75 414 THR A CA 1
ATOM 3384 C C . THR A 1 414 ? -6.692 -7.924 -24.179 1.00 95.75 414 THR A C 1
ATOM 3386 O O . THR A 1 414 ? -6.476 -8.449 -25.270 1.00 95.75 414 THR A O 1
ATOM 3389 N N . ILE A 1 415 ? -5.919 -6.941 -23.712 1.00 96.81 415 ILE A N 1
ATOM 3390 C CA . ILE A 1 415 ? -4.769 -6.398 -24.445 1.00 96.81 415 ILE A CA 1
ATOM 3391 C C . ILE A 1 415 ? -3.481 -7.022 -23.911 1.00 96.81 415 ILE A C 1
ATOM 3393 O O . ILE A 1 415 ? -3.236 -6.993 -22.704 1.00 96.81 415 ILE A O 1
ATOM 3397 N N . SER A 1 416 ? -2.663 -7.558 -24.822 1.00 98.19 416 SER A N 1
ATOM 3398 C CA . SER A 1 416 ? -1.315 -8.069 -24.542 1.00 98.19 416 SER A CA 1
ATOM 3399 C C . SER A 1 416 ? -0.332 -6.935 -24.260 1.00 98.19 416 SER A C 1
ATOM 3401 O O . SER A 1 416 ? -0.342 -5.922 -24.961 1.00 98.19 416 SER A O 1
ATOM 3403 N N . TYR A 1 417 ? 0.589 -7.138 -23.312 1.00 98.25 417 TYR A N 1
ATOM 3404 C CA . TYR A 1 417 ? 1.655 -6.174 -23.013 1.00 98.25 417 TYR A CA 1
ATOM 3405 C C . TYR A 1 417 ? 2.534 -5.909 -24.242 1.00 98.25 417 TYR A C 1
ATOM 3407 O O . TYR A 1 417 ? 3.078 -4.820 -24.393 1.00 98.25 417 TYR A O 1
ATOM 3415 N N . LYS A 1 418 ? 2.631 -6.888 -25.153 1.00 98.00 418 LYS A N 1
ATOM 3416 C CA . LYS A 1 418 ? 3.435 -6.816 -26.380 1.00 98.00 418 LYS A CA 1
ATOM 3417 C C . LYS A 1 418 ? 2.994 -5.676 -27.296 1.00 98.00 418 LYS A C 1
ATOM 3419 O O . LYS A 1 418 ? 3.793 -5.207 -28.093 1.00 98.00 418 LYS A O 1
ATOM 3424 N N . ARG A 1 419 ? 1.750 -5.200 -27.164 1.00 96.81 419 ARG A N 1
ATOM 3425 C CA . ARG A 1 419 ? 1.232 -4.037 -27.905 1.00 96.81 419 ARG A CA 1
ATOM 3426 C C . ARG A 1 419 ? 1.690 -2.692 -27.351 1.00 96.81 419 ARG A C 1
ATOM 3428 O O . ARG A 1 419 ? 1.422 -1.673 -27.976 1.00 96.81 419 ARG A O 1
ATOM 3435 N N . TYR A 1 420 ? 2.309 -2.680 -26.180 1.00 96.94 420 TYR A N 1
ATOM 3436 C CA . TYR A 1 420 ? 2.809 -1.468 -25.545 1.00 96.94 420 TYR A CA 1
ATOM 3437 C C . TYR A 1 420 ? 4.341 -1.360 -25.619 1.00 96.94 420 TYR A C 1
ATOM 3439 O O . TYR A 1 420 ? 4.892 -0.331 -25.252 1.00 96.94 420 TYR A O 1
ATOM 3447 N N . VAL A 1 421 ? 5.033 -2.394 -26.108 1.00 97.31 421 VAL A N 1
ATOM 3448 C CA . VAL A 1 421 ? 6.494 -2.388 -26.280 1.00 97.31 421 VAL A CA 1
ATOM 3449 C C . VAL A 1 421 ? 6.855 -1.809 -27.645 1.00 97.31 421 VAL A C 1
ATOM 3451 O O . VAL A 1 421 ? 6.252 -2.186 -28.650 1.00 97.31 421 VAL A O 1
ATOM 3454 N N . ASN A 1 422 ? 7.879 -0.957 -27.680 1.00 95.69 422 ASN A N 1
ATOM 3455 C CA . ASN A 1 422 ? 8.456 -0.356 -28.881 1.00 95.69 422 ASN A CA 1
ATOM 3456 C C . ASN A 1 422 ? 7.430 0.439 -29.709 1.00 95.69 422 ASN A C 1
ATOM 3458 O O . ASN A 1 422 ? 7.339 0.289 -30.930 1.00 95.69 422 ASN A O 1
ATOM 3462 N N . ILE A 1 423 ? 6.633 1.258 -29.020 1.00 95.00 423 ILE A N 1
ATOM 3463 C CA . ILE A 1 423 ? 5.687 2.203 -29.621 1.00 95.00 423 ILE A CA 1
ATOM 3464 C C . ILE A 1 423 ? 6.021 3.629 -29.192 1.00 95.00 423 ILE A C 1
ATOM 3466 O O . ILE A 1 423 ? 6.602 3.846 -28.128 1.00 95.00 423 ILE A O 1
ATOM 3470 N N . ASP A 1 424 ? 5.558 4.598 -29.976 1.00 93.81 424 ASP A N 1
ATOM 3471 C CA . ASP A 1 424 ? 5.589 5.997 -29.569 1.00 93.81 424 ASP A CA 1
ATOM 3472 C C . ASP A 1 424 ? 4.528 6.264 -28.488 1.00 93.81 424 ASP A C 1
ATOM 3474 O O . ASP A 1 424 ? 3.327 5.976 -28.648 1.00 93.81 424 ASP A O 1
ATOM 3478 N N . TRP A 1 425 ? 4.983 6.857 -27.388 1.00 94.38 425 TRP A N 1
ATOM 3479 C CA . TRP A 1 425 ? 4.144 7.341 -26.297 1.00 94.38 425 TRP A CA 1
ATOM 3480 C C . TRP A 1 425 ? 3.796 8.808 -26.535 1.00 94.38 425 TRP A C 1
ATOM 3482 O O . TRP A 1 425 ? 3.343 9.145 -27.630 1.00 94.38 425 TRP A O 1
ATOM 3492 N N . LYS A 1 426 ? 3.971 9.685 -25.540 1.00 88.12 426 LYS A N 1
ATOM 3493 C CA . LYS A 1 426 ? 3.614 11.106 -25.624 1.00 88.12 426 LYS A CA 1
ATOM 3494 C C . LYS A 1 426 ? 2.103 11.321 -25.713 1.00 88.12 426 LYS A C 1
ATOM 3496 O O . LYS A 1 426 ? 1.583 11.880 -26.681 1.00 88.12 426 LYS A O 1
ATOM 3501 N N . ILE A 1 427 ? 1.386 10.855 -24.687 1.00 90.75 427 ILE A N 1
ATOM 3502 C CA . ILE A 1 427 ? -0.046 11.165 -24.523 1.00 90.75 427 ILE A CA 1
ATOM 3503 C C . ILE A 1 427 ? -0.274 12.684 -24.540 1.00 90.75 427 ILE A C 1
ATOM 3505 O O . ILE A 1 427 ? -1.244 13.152 -25.137 1.00 90.75 427 ILE A O 1
ATOM 3509 N N . ASP A 1 428 ? 0.641 13.444 -23.940 1.00 93.31 428 ASP A N 1
ATOM 3510 C CA . ASP A 1 428 ? 0.683 14.900 -23.991 1.00 93.31 428 ASP A CA 1
ATOM 3511 C C . ASP A 1 428 ? 2.132 15.430 -23.917 1.00 93.31 428 ASP A C 1
ATOM 3513 O O . ASP A 1 428 ? 3.088 14.705 -24.180 1.00 93.31 428 ASP A O 1
ATOM 3517 N N . ASN A 1 429 ? 2.307 16.720 -23.606 1.00 93.50 429 ASN A N 1
ATOM 3518 C CA . ASN A 1 429 ? 3.625 17.357 -23.525 1.00 93.50 429 ASN A CA 1
ATOM 3519 C C . ASN A 1 429 ? 4.423 17.013 -22.255 1.00 93.50 429 ASN A C 1
ATOM 3521 O O . ASN A 1 429 ? 5.596 17.382 -22.179 1.00 93.50 429 ASN A O 1
ATOM 3525 N N . TYR A 1 430 ? 3.798 16.384 -21.260 1.00 93.75 430 TYR A N 1
ATOM 3526 C CA . TYR A 1 430 ? 4.439 15.995 -20.005 1.00 93.75 430 TYR A CA 1
ATOM 3527 C C . TYR A 1 430 ? 4.882 14.533 -20.032 1.00 93.75 430 TYR A C 1
ATOM 3529 O O . TYR A 1 430 ? 5.907 14.209 -19.438 1.00 93.75 430 TYR A O 1
ATOM 3537 N N . ASP A 1 431 ? 4.132 13.668 -20.718 1.00 96.25 431 ASP A N 1
ATOM 3538 C CA . ASP A 1 431 ? 4.471 12.254 -20.865 1.00 96.25 431 ASP A CA 1
ATOM 3539 C C . ASP A 1 431 ? 5.762 12.044 -21.675 1.00 96.25 431 ASP A C 1
ATOM 3541 O O . ASP A 1 431 ? 5.995 12.681 -22.709 1.00 96.25 431 ASP A O 1
ATOM 3545 N N . ALA A 1 432 ? 6.600 11.112 -21.217 1.00 95.88 432 ALA A N 1
ATOM 3546 C CA . ALA A 1 432 ? 7.806 10.721 -21.931 1.00 95.88 432 ALA A CA 1
ATOM 3547 C C . ALA A 1 432 ? 7.450 10.109 -23.302 1.00 95.88 432 ALA A C 1
ATOM 3549 O O . ALA A 1 432 ? 6.451 9.389 -23.414 1.00 95.88 432 ALA A O 1
ATOM 3550 N N . PRO A 1 433 ? 8.266 10.352 -24.346 1.00 95.12 433 PRO A N 1
ATOM 3551 C CA . PRO A 1 433 ? 8.007 9.845 -25.694 1.00 95.12 433 PRO A CA 1
ATOM 3552 C C . PRO A 1 433 ? 8.183 8.327 -25.822 1.00 95.12 433 PRO A C 1
ATOM 3554 O O . PRO A 1 433 ? 7.626 7.737 -26.743 1.00 95.12 433 PRO A O 1
ATOM 3557 N N . HIS A 1 434 ? 8.900 7.699 -24.887 1.00 94.94 434 HIS A N 1
ATOM 3558 C CA . HIS A 1 434 ? 9.211 6.270 -24.888 1.00 94.94 434 HIS A CA 1
ATOM 3559 C C . HIS A 1 434 ? 9.039 5.654 -23.492 1.00 94.94 434 HIS A C 1
ATOM 3561 O O . HIS A 1 434 ? 8.761 6.356 -22.512 1.00 94.94 434 HIS A O 1
ATOM 3567 N N . ARG A 1 435 ? 9.222 4.331 -23.401 1.00 97.00 435 ARG A N 1
ATOM 3568 C CA . ARG A 1 435 ? 9.415 3.599 -22.139 1.00 97.00 435 ARG A CA 1
ATOM 3569 C C . ARG A 1 435 ? 10.756 2.888 -22.211 1.00 97.00 435 ARG A C 1
ATOM 3571 O O . ARG A 1 435 ? 10.821 1.661 -22.259 1.00 97.00 435 ARG A O 1
ATOM 3578 N N . TYR A 1 436 ? 11.832 3.676 -22.255 1.00 97.56 436 TYR A N 1
ATOM 3579 C CA . TYR A 1 436 ? 13.147 3.224 -22.709 1.00 97.56 436 TYR A CA 1
ATOM 3580 C C . TYR A 1 436 ? 13.638 1.963 -21.994 1.00 97.56 436 TYR A C 1
ATOM 3582 O O . TYR A 1 436 ? 14.152 1.051 -22.637 1.00 97.56 436 TYR A O 1
ATOM 3590 N N . ALA A 1 437 ? 13.454 1.870 -20.672 1.00 98.06 437 ALA A N 1
ATOM 3591 C CA . ALA A 1 437 ? 13.863 0.686 -19.917 1.00 98.06 437 ALA A CA 1
ATOM 3592 C C . ALA A 1 437 ? 13.057 -0.569 -20.305 1.00 98.06 437 ALA A C 1
ATOM 3594 O O . ALA A 1 437 ? 13.635 -1.649 -20.431 1.00 98.06 437 ALA A O 1
ATOM 3595 N N . ILE A 1 438 ? 11.745 -0.432 -20.538 1.00 98.56 438 ILE A N 1
ATOM 3596 C CA . ILE A 1 438 ? 10.881 -1.525 -21.011 1.00 98.56 438 ILE A CA 1
ATOM 3597 C C . ILE A 1 438 ? 11.324 -1.953 -22.407 1.00 98.56 438 ILE A C 1
ATOM 3599 O O . ILE A 1 438 ? 11.634 -3.124 -22.618 1.00 98.56 438 ILE A O 1
ATOM 3603 N N . ASP A 1 439 ? 11.407 -1.003 -23.337 1.00 98.38 439 ASP A N 1
ATOM 3604 C CA . ASP A 1 439 ? 11.737 -1.268 -24.739 1.00 98.38 439 ASP A CA 1
ATOM 3605 C C . ASP A 1 439 ? 13.118 -1.919 -24.864 1.00 98.38 439 ASP A C 1
ATOM 3607 O O . ASP A 1 439 ? 13.289 -2.926 -25.555 1.00 98.38 439 ASP A O 1
ATOM 3611 N N . LYS A 1 440 ? 14.101 -1.407 -24.115 1.00 98.06 440 LYS A N 1
ATOM 3612 C CA . LYS A 1 440 ? 15.464 -1.931 -24.115 1.00 98.06 440 LYS A CA 1
ATOM 3613 C C . LYS A 1 440 ? 15.543 -3.336 -23.531 1.00 98.06 440 LYS A C 1
ATOM 3615 O O . LYS A 1 440 ? 16.072 -4.225 -24.198 1.00 98.06 440 LYS A O 1
ATOM 3620 N N . PHE A 1 441 ? 15.030 -3.573 -22.325 1.00 98.69 441 PHE A N 1
ATOM 3621 C CA . PHE A 1 441 ? 15.135 -4.899 -21.712 1.00 98.69 441 PHE A CA 1
ATOM 3622 C C . PHE A 1 441 ? 14.315 -5.957 -22.450 1.00 98.69 441 PHE A C 1
ATOM 3624 O O . PHE A 1 441 ? 14.800 -7.070 -22.644 1.00 98.69 441 PHE A O 1
ATOM 3631 N N . LEU A 1 442 ? 13.101 -5.623 -22.894 1.00 98.56 442 LEU A N 1
ATOM 3632 C CA . LEU A 1 442 ? 12.223 -6.580 -23.567 1.00 98.56 442 LEU A CA 1
ATOM 3633 C C . LEU A 1 442 ? 12.598 -6.813 -25.040 1.00 98.56 442 LEU A C 1
ATOM 3635 O O . LEU A 1 442 ? 12.045 -7.719 -25.655 1.00 98.56 442 LEU A O 1
ATOM 3639 N N . SER A 1 443 ? 13.570 -6.071 -25.588 1.00 97.81 443 SER A N 1
ATOM 3640 C CA . SER A 1 443 ? 14.173 -6.379 -26.894 1.00 97.81 443 SER A CA 1
ATOM 3641 C C . SER A 1 443 ? 15.037 -7.651 -26.884 1.00 97.81 443 SER A C 1
ATOM 3643 O O . SER A 1 443 ? 15.275 -8.240 -27.939 1.00 97.81 443 SER A O 1
ATOM 3645 N N . ASN A 1 444 ? 15.488 -8.103 -25.706 1.00 98.12 444 ASN A N 1
ATOM 3646 C CA . ASN A 1 444 ? 16.244 -9.340 -25.551 1.00 98.12 444 ASN A CA 1
ATOM 3647 C C . ASN A 1 444 ? 15.321 -10.511 -25.142 1.00 98.12 444 ASN A C 1
ATOM 3649 O O . ASN A 1 444 ? 14.665 -10.430 -24.101 1.00 98.12 444 ASN A O 1
ATOM 3653 N N . PRO A 1 445 ? 15.325 -11.650 -25.865 1.00 98.31 445 PRO A N 1
ATOM 3654 C CA . PRO A 1 445 ? 14.435 -12.775 -25.563 1.00 98.31 445 PRO A CA 1
ATOM 3655 C C . PRO A 1 445 ? 14.603 -13.399 -24.167 1.00 98.31 445 PRO A C 1
ATOM 3657 O O . PRO A 1 445 ? 13.621 -13.868 -23.594 1.00 98.31 445 PRO A O 1
ATOM 3660 N N . LYS A 1 446 ? 15.816 -13.416 -23.590 1.00 98.44 446 LYS A N 1
ATOM 3661 C CA . LYS A 1 446 ? 16.040 -13.983 -22.244 1.00 98.44 446 LYS A CA 1
ATOM 3662 C C . LYS A 1 446 ? 15.455 -13.079 -21.163 1.00 98.44 446 LYS A C 1
ATOM 3664 O O . LYS A 1 446 ? 14.795 -13.565 -20.246 1.00 98.44 446 LYS A O 1
ATOM 3669 N N . LEU A 1 447 ? 15.667 -11.769 -21.280 1.00 98.75 447 LEU A N 1
ATOM 3670 C CA . LEU A 1 447 ? 15.087 -10.781 -20.371 1.00 98.75 447 LEU A CA 1
ATOM 3671 C C . LEU A 1 447 ? 13.564 -10.702 -20.520 1.00 98.75 447 LEU A C 1
ATOM 3673 O O . LEU A 1 447 ? 12.857 -10.672 -19.514 1.00 98.75 447 LEU A O 1
ATOM 3677 N N . GLN A 1 448 ? 13.051 -10.773 -21.750 1.00 98.75 448 GLN A N 1
ATOM 3678 C CA . GLN A 1 448 ? 11.618 -10.896 -22.002 1.00 98.75 448 GLN A CA 1
ATOM 3679 C C . GLN A 1 448 ? 11.035 -12.145 -21.328 1.00 98.75 448 GLN A C 1
ATOM 3681 O O . GLN A 1 448 ? 10.031 -12.035 -20.630 1.00 98.75 448 GLN A O 1
ATOM 3686 N N . ALA A 1 449 ? 11.683 -13.307 -21.454 1.00 98.75 449 ALA A N 1
ATOM 3687 C CA . ALA A 1 449 ? 11.245 -14.531 -20.784 1.00 98.75 449 ALA A CA 1
ATOM 3688 C C . ALA A 1 449 ? 11.298 -14.418 -19.247 1.00 98.75 449 ALA A C 1
ATOM 3690 O O . ALA A 1 449 ? 10.406 -14.926 -18.565 1.00 98.75 449 ALA A O 1
ATOM 3691 N N . ARG A 1 450 ? 12.300 -13.721 -18.683 1.00 98.50 450 ARG A N 1
ATOM 3692 C CA . ARG A 1 450 ? 12.380 -13.412 -17.239 1.00 98.50 450 ARG A CA 1
ATOM 3693 C C . ARG A 1 450 ? 11.178 -12.569 -16.790 1.00 98.50 450 ARG A C 1
ATOM 3695 O O . ARG A 1 450 ? 10.541 -12.914 -15.795 1.00 98.50 450 ARG A O 1
ATOM 3702 N N . PHE A 1 451 ? 10.820 -11.529 -17.547 1.00 98.88 451 PHE A N 1
ATOM 3703 C CA . PHE A 1 451 ? 9.627 -10.711 -17.299 1.00 98.88 451 PHE A CA 1
ATOM 3704 C C . PHE A 1 451 ? 8.320 -11.511 -17.438 1.00 98.88 451 PHE A C 1
ATOM 3706 O O . PHE A 1 451 ? 7.492 -11.503 -16.526 1.00 98.88 451 PHE A O 1
ATOM 3713 N N . GLU A 1 452 ? 8.140 -12.245 -18.541 1.00 98.88 452 GLU A N 1
ATOM 3714 C CA . GLU A 1 452 ? 6.947 -13.064 -18.793 1.00 98.88 452 GLU A CA 1
ATOM 3715 C C . GLU A 1 452 ? 6.772 -14.142 -17.715 1.00 98.88 452 GLU A C 1
ATOM 3717 O O . GLU A 1 452 ? 5.647 -14.424 -17.298 1.00 98.88 452 GLU A O 1
ATOM 3722 N N . LYS A 1 453 ? 7.866 -14.706 -17.186 1.00 98.69 453 LYS A N 1
ATOM 3723 C CA . LYS A 1 453 ? 7.803 -15.629 -16.048 1.00 98.69 453 LYS A CA 1
ATOM 3724 C C . LYS A 1 453 ? 7.216 -14.954 -14.806 1.00 98.69 453 LYS A C 1
ATOM 3726 O O . LYS A 1 453 ? 6.298 -15.507 -14.211 1.00 98.69 453 LYS A O 1
ATOM 3731 N N . ILE A 1 454 ? 7.700 -13.767 -14.432 1.00 98.62 454 ILE A N 1
ATOM 3732 C CA . ILE A 1 454 ? 7.168 -13.009 -13.284 1.00 98.62 454 ILE A CA 1
ATOM 3733 C C . ILE A 1 454 ? 5.681 -12.691 -13.498 1.00 98.62 454 ILE A C 1
ATOM 3735 O O . ILE A 1 454 ? 4.852 -12.973 -12.635 1.00 98.62 454 ILE A O 1
ATOM 3739 N N . LEU A 1 455 ? 5.333 -12.162 -14.672 1.00 98.81 455 LEU A N 1
ATOM 3740 C CA . LEU A 1 455 ? 3.962 -11.809 -15.040 1.00 98.81 455 LEU A CA 1
ATOM 3741 C C . LEU A 1 455 ? 3.018 -13.017 -14.970 1.00 98.81 455 LEU A C 1
ATOM 3743 O O . LEU A 1 455 ? 1.923 -12.928 -14.410 1.00 98.81 455 LEU A O 1
ATOM 3747 N N . THR A 1 456 ? 3.431 -14.156 -15.523 1.00 98.75 456 THR A N 1
ATOM 3748 C CA . THR A 1 456 ? 2.600 -15.366 -15.549 1.00 98.75 456 THR A CA 1
ATOM 3749 C C . THR A 1 456 ? 2.521 -16.049 -14.188 1.00 98.75 456 THR A C 1
ATOM 3751 O O . THR A 1 456 ? 1.451 -16.552 -13.844 1.00 98.75 456 THR A O 1
ATOM 3754 N N . ASP A 1 457 ? 3.581 -16.020 -13.377 1.00 98.44 457 ASP A N 1
ATOM 3755 C CA . ASP A 1 457 ? 3.549 -16.532 -12.004 1.00 98.44 457 ASP A CA 1
ATOM 3756 C C . ASP A 1 457 ? 2.593 -15.709 -11.127 1.00 98.44 457 ASP A C 1
ATOM 3758 O O . ASP A 1 457 ? 1.798 -16.291 -10.386 1.00 98.44 457 ASP A O 1
ATOM 3762 N N . ILE A 1 458 ? 2.576 -14.374 -11.258 1.00 98.62 458 ILE A N 1
ATOM 3763 C CA . ILE A 1 458 ? 1.584 -13.531 -10.564 1.00 98.62 458 ILE A CA 1
ATOM 3764 C C . ILE A 1 458 ? 0.165 -13.986 -10.919 1.00 98.62 458 ILE A C 1
ATOM 3766 O O . ILE A 1 458 ? -0.680 -14.143 -10.038 1.00 98.62 458 ILE A O 1
ATOM 3770 N N . VAL A 1 459 ? -0.111 -14.261 -12.196 1.00 98.62 459 VAL A N 1
ATOM 3771 C CA . VAL A 1 459 ? -1.435 -14.741 -12.612 1.00 98.62 459 VAL A CA 1
ATOM 3772 C C . VAL A 1 459 ? -1.748 -16.140 -12.087 1.00 98.62 459 VAL A C 1
ATOM 3774 O O . VAL A 1 459 ? -2.877 -16.378 -11.663 1.00 98.62 459 VAL A O 1
ATOM 3777 N N . LYS A 1 460 ? -0.782 -17.061 -12.073 1.00 97.44 460 LYS A N 1
ATOM 3778 C CA . LYS A 1 460 ? -1.001 -18.439 -11.604 1.00 97.44 460 LYS A CA 1
ATOM 3779 C C . LYS A 1 460 ? -1.276 -18.531 -10.109 1.00 97.44 460 LYS A C 1
ATOM 3781 O O . LYS A 1 460 ? -2.181 -19.264 -9.719 1.00 97.44 460 LYS A O 1
ATOM 3786 N N . TYR A 1 461 ? -0.486 -17.831 -9.300 1.00 97.12 461 TYR A N 1
ATOM 3787 C CA . TYR A 1 461 ? -0.462 -18.038 -7.849 1.00 97.12 461 TYR A CA 1
ATOM 3788 C C . TYR A 1 461 ? -1.254 -16.984 -7.071 1.00 97.12 461 TYR A C 1
ATOM 3790 O O . TYR A 1 461 ? -1.688 -17.246 -5.953 1.00 97.12 461 TYR A O 1
ATOM 3798 N N . ILE A 1 462 ? -1.478 -15.805 -7.661 1.00 97.75 462 ILE A N 1
ATOM 3799 C CA . ILE A 1 462 ? -2.073 -14.664 -6.957 1.00 97.75 462 ILE A CA 1
ATOM 3800 C C . ILE A 1 462 ? -3.363 -14.204 -7.636 1.00 97.75 462 ILE A C 1
ATOM 3802 O O . ILE A 1 462 ? -4.428 -14.237 -7.025 1.00 97.75 462 ILE A O 1
ATOM 3806 N N . MET A 1 463 ? -3.297 -13.794 -8.908 1.00 97.69 463 MET A N 1
ATOM 3807 C CA . MET A 1 463 ? -4.473 -13.323 -9.657 1.00 97.69 463 MET A CA 1
ATOM 3808 C C . MET A 1 463 ? -5.310 -14.466 -10.248 1.00 97.69 463 MET A C 1
ATOM 3810 O O . MET A 1 463 ? -6.231 -14.216 -11.026 1.00 97.69 463 MET A O 1
ATOM 3814 N N . ASN A 1 464 ? -5.047 -15.715 -9.859 1.00 96.44 464 ASN A N 1
ATOM 3815 C CA . ASN A 1 464 ? -5.965 -16.812 -10.110 1.00 96.44 464 ASN A CA 1
ATOM 3816 C C . ASN A 1 464 ? -7.291 -16.475 -9.412 1.00 96.44 464 ASN A C 1
ATOM 3818 O O . ASN A 1 464 ? -7.302 -16.301 -8.194 1.00 96.44 464 ASN A O 1
ATOM 3822 N N . PRO A 1 465 ? -8.426 -16.391 -10.127 1.00 96.31 465 PRO A N 1
ATOM 3823 C CA . PRO A 1 465 ? -9.686 -15.969 -9.529 1.00 96.31 465 PRO A CA 1
ATOM 3824 C C . PRO A 1 465 ? -10.133 -16.826 -8.341 1.00 96.31 465 PRO A C 1
ATOM 3826 O O . PRO A 1 465 ? -10.851 -16.326 -7.481 1.00 96.31 465 PRO A O 1
ATOM 3829 N N . ILE A 1 466 ? -9.747 -18.103 -8.267 1.00 90.75 466 ILE A N 1
ATOM 3830 C CA . ILE A 1 466 ? -10.078 -18.956 -7.117 1.00 90.75 466 ILE A CA 1
ATOM 3831 C C . ILE A 1 466 ? -9.338 -18.471 -5.867 1.00 90.75 466 ILE A C 1
ATOM 3833 O O . ILE A 1 466 ? -9.964 -18.298 -4.822 1.00 90.75 466 ILE A O 1
ATOM 3837 N N . ASP A 1 467 ? -8.038 -18.221 -5.979 1.00 91.94 467 ASP A N 1
ATOM 3838 C CA . ASP A 1 467 ? -7.187 -17.827 -4.856 1.00 91.94 467 ASP A CA 1
ATOM 3839 C C . ASP A 1 467 ? -7.352 -16.350 -4.504 1.00 91.94 467 ASP A C 1
ATOM 3841 O O . ASP A 1 467 ? -7.548 -16.015 -3.334 1.00 91.94 467 ASP A O 1
ATOM 3845 N N . PHE A 1 468 ? -7.429 -15.479 -5.514 1.00 97.56 468 PHE A N 1
ATOM 3846 C CA . PHE A 1 468 ? -7.697 -14.057 -5.327 1.00 97.56 468 PHE A CA 1
ATOM 3847 C C . PHE A 1 468 ? -8.993 -13.817 -4.548 1.00 97.56 468 PHE A C 1
ATOM 3849 O O . PHE A 1 468 ? -9.051 -12.995 -3.631 1.00 97.56 468 PHE A O 1
ATOM 3856 N N . ASN A 1 469 ? -10.045 -14.573 -4.882 1.00 96.06 469 ASN A N 1
ATOM 3857 C CA . ASN A 1 469 ? -11.339 -14.424 -4.229 1.00 96.06 469 ASN A CA 1
ATOM 3858 C C . ASN A 1 469 ? -11.320 -14.836 -2.756 1.00 96.06 469 ASN A C 1
ATOM 3860 O O . ASN A 1 469 ? -12.074 -14.242 -1.995 1.00 96.06 469 ASN A O 1
ATOM 3864 N N . LYS A 1 470 ? -10.460 -15.772 -2.325 1.00 96.12 470 LYS A N 1
ATOM 3865 C CA . LYS A 1 470 ? -10.329 -16.118 -0.894 1.00 96.12 470 LYS A CA 1
ATOM 3866 C C . LYS A 1 470 ? -9.909 -14.893 -0.081 1.00 96.12 470 LYS A C 1
ATOM 3868 O O . LYS A 1 470 ? -10.511 -14.597 0.947 1.00 96.12 470 LYS A O 1
ATOM 3873 N N . ARG A 1 471 ? -8.912 -14.154 -0.581 1.00 97.06 471 ARG A N 1
ATOM 3874 C CA . ARG A 1 471 ? -8.446 -12.900 0.023 1.00 97.06 471 ARG A CA 1
ATOM 3875 C C . ARG A 1 471 ? -9.522 -11.822 -0.009 1.00 97.06 471 ARG A C 1
ATOM 3877 O O . ARG A 1 471 ? -9.818 -11.221 1.019 1.00 97.06 471 ARG A O 1
ATOM 3884 N N . LEU A 1 472 ? -10.108 -11.587 -1.183 1.00 98.25 472 LEU A N 1
ATOM 3885 C CA . LEU A 1 472 ? -11.108 -10.538 -1.367 1.00 98.25 472 LEU A CA 1
ATOM 3886 C C . LEU A 1 472 ? -12.367 -10.778 -0.523 1.00 98.25 472 LEU A C 1
ATOM 3888 O O . LEU A 1 472 ? -12.900 -9.835 0.053 1.00 98.25 472 LEU A O 1
ATOM 3892 N N . ASP A 1 473 ? -12.841 -12.019 -0.426 1.00 97.75 473 ASP A N 1
ATOM 3893 C CA . ASP A 1 473 ? -14.023 -12.348 0.374 1.00 97.75 473 ASP A CA 1
ATOM 3894 C C . ASP A 1 473 ? -13.751 -12.156 1.872 1.00 97.75 473 ASP A C 1
ATOM 3896 O O . ASP A 1 473 ? -14.592 -11.589 2.568 1.00 97.75 473 ASP A O 1
ATOM 3900 N N . ALA A 1 474 ? -12.548 -12.495 2.348 1.00 97.38 474 ALA A N 1
ATOM 3901 C CA . ALA A 1 474 ? -12.132 -12.187 3.716 1.00 97.38 474 ALA A CA 1
ATOM 3902 C C . ALA A 1 474 ? -12.020 -10.670 3.974 1.00 97.38 474 ALA A C 1
ATOM 3904 O O . ALA A 1 474 ? -12.356 -10.205 5.062 1.00 97.38 474 ALA A O 1
ATOM 3905 N N . PHE A 1 475 ? -11.601 -9.879 2.977 1.00 97.62 475 PHE A N 1
ATOM 3906 C CA . PHE A 1 475 ? -11.618 -8.411 3.054 1.00 97.62 475 PHE A CA 1
ATOM 3907 C C . PHE A 1 475 ? -13.032 -7.861 3.180 1.00 97.62 475 PHE A C 1
ATOM 3909 O O . PHE A 1 475 ? -13.282 -7.012 4.035 1.00 97.62 475 PHE A O 1
ATOM 3916 N N . VAL A 1 476 ? -13.962 -8.352 2.358 1.00 97.94 476 VAL A N 1
ATOM 3917 C CA . VAL A 1 476 ? -15.375 -7.970 2.453 1.00 97.94 476 VAL A CA 1
ATOM 3918 C C . VAL A 1 476 ? -15.904 -8.305 3.845 1.00 97.94 476 VAL A C 1
ATOM 3920 O O . VAL A 1 476 ? -16.449 -7.429 4.506 1.00 97.94 476 VAL A O 1
ATOM 3923 N N . GLU A 1 477 ? -15.692 -9.527 4.329 1.00 95.94 477 GLU A N 1
ATOM 3924 C CA . GLU A 1 477 ? -16.156 -9.944 5.655 1.00 95.94 477 GLU A CA 1
ATOM 3925 C C . GLU A 1 477 ? -15.566 -9.086 6.787 1.00 95.94 477 GLU A C 1
ATOM 3927 O O . GLU A 1 477 ? -16.264 -8.755 7.742 1.00 95.94 477 GLU A O 1
ATOM 3932 N N . ARG A 1 478 ? -14.285 -8.712 6.690 1.00 95.25 478 ARG A N 1
ATOM 3933 C CA . ARG A 1 478 ? -13.584 -7.960 7.739 1.00 95.25 478 ARG A CA 1
ATOM 3934 C C . ARG A 1 478 ? -13.886 -6.463 7.724 1.00 95.25 478 ARG A C 1
ATOM 3936 O O . ARG A 1 478 ? -13.991 -5.865 8.791 1.00 95.25 478 ARG A O 1
ATOM 3943 N N . PHE A 1 479 ? -13.956 -5.850 6.546 1.00 97.19 479 PHE A N 1
ATOM 3944 C CA . PHE A 1 479 ? -13.904 -4.392 6.406 1.00 97.19 479 PHE A CA 1
ATOM 3945 C C . PHE A 1 479 ? -15.201 -3.768 5.880 1.00 97.19 479 PHE A C 1
ATOM 3947 O O . PHE A 1 479 ? -15.287 -2.542 5.833 1.00 97.19 479 PHE A O 1
ATOM 3954 N N . ARG A 1 480 ? -16.228 -4.553 5.517 1.00 96.94 480 ARG A N 1
ATOM 3955 C CA . ARG A 1 480 ? -17.511 -4.008 5.032 1.00 96.94 480 ARG A CA 1
ATOM 3956 C C . ARG A 1 480 ? -18.102 -2.973 5.995 1.00 96.94 480 ARG A C 1
ATOM 3958 O O . ARG A 1 480 ? -18.477 -1.892 5.553 1.00 96.94 480 ARG A O 1
ATOM 3965 N N . ASP A 1 481 ? -18.134 -3.270 7.290 1.00 95.50 481 ASP A N 1
ATOM 3966 C CA . ASP A 1 481 ? -18.725 -2.371 8.293 1.00 95.50 481 ASP A CA 1
ATOM 3967 C C . ASP A 1 481 ? -17.872 -1.112 8.524 1.00 95.50 481 ASP A C 1
ATOM 3969 O O . ASP A 1 481 ? -18.376 -0.062 8.916 1.00 95.50 481 ASP A O 1
ATOM 3973 N N . GLU A 1 482 ? -16.573 -1.185 8.232 1.00 96.81 482 GLU A N 1
ATOM 3974 C CA . GLU A 1 482 ? -15.656 -0.042 8.265 1.00 96.81 482 GLU A CA 1
ATOM 3975 C C . GLU A 1 482 ? -15.903 0.905 7.081 1.00 96.81 482 GLU A C 1
ATOM 3977 O O . GLU A 1 482 ? -15.859 2.131 7.231 1.00 96.81 482 GLU A O 1
ATOM 3982 N N . VAL A 1 483 ? -16.212 0.334 5.912 1.00 97.56 483 VAL A N 1
ATOM 3983 C CA . VAL A 1 483 ? -16.623 1.094 4.728 1.00 97.56 483 VAL A CA 1
ATOM 3984 C C . VAL A 1 483 ? -18.011 1.714 4.940 1.00 97.56 483 VAL A C 1
ATOM 3986 O O . VAL A 1 483 ? -18.217 2.900 4.682 1.00 97.56 483 VAL A O 1
ATOM 3989 N N . GLU A 1 484 ? -18.954 0.956 5.498 1.00 97.25 484 GLU A N 1
ATOM 3990 C CA . GLU A 1 484 ? -20.283 1.471 5.843 1.00 97.25 484 GLU A CA 1
ATOM 3991 C C . GLU A 1 484 ? -20.201 2.611 6.863 1.00 97.25 484 GLU A C 1
ATOM 3993 O O . GLU A 1 484 ? -20.832 3.655 6.681 1.00 97.25 484 GLU A O 1
ATOM 3998 N N . PHE A 1 485 ? -19.360 2.460 7.892 1.00 95.75 485 PHE A N 1
ATOM 3999 C CA . PHE A 1 485 ? -19.042 3.537 8.823 1.00 95.75 485 PHE A CA 1
ATOM 4000 C C . PHE A 1 485 ? -18.577 4.790 8.075 1.00 95.75 485 PHE A C 1
ATOM 4002 O O . PHE A 1 485 ? -19.153 5.854 8.289 1.00 95.75 485 PHE A O 1
ATOM 4009 N N . THR A 1 486 ? -17.593 4.695 7.168 1.00 97.12 486 THR A N 1
ATOM 4010 C CA . THR A 1 486 ? -17.087 5.897 6.482 1.00 97.12 486 THR A CA 1
ATOM 4011 C C . THR A 1 486 ? -18.108 6.553 5.558 1.00 97.12 486 THR A C 1
ATOM 4013 O O . THR A 1 486 ? -18.040 7.770 5.408 1.00 97.12 486 THR A O 1
ATOM 4016 N N . PHE A 1 487 ? -19.026 5.801 4.945 1.00 96.06 487 PHE A N 1
ATOM 4017 C CA . PHE A 1 487 ? -20.079 6.376 4.098 1.00 96.06 487 PHE A CA 1
ATOM 4018 C C . PHE A 1 487 ? -21.169 7.087 4.904 1.00 96.06 487 PHE A C 1
ATOM 4020 O O . PHE A 1 487 ? -21.819 7.987 4.379 1.00 96.06 487 PHE A O 1
ATOM 4027 N N . ASN A 1 488 ? -21.327 6.731 6.181 1.00 95.75 488 ASN A N 1
ATOM 4028 C CA . ASN A 1 488 ? -22.308 7.331 7.084 1.00 95.75 488 ASN A CA 1
ATOM 4029 C C . ASN A 1 488 ? -21.735 8.456 7.967 1.00 95.75 488 ASN A C 1
ATOM 4031 O O . ASN A 1 488 ? -22.488 9.092 8.704 1.00 95.75 488 ASN A O 1
ATOM 4035 N N . VAL A 1 489 ? -20.424 8.725 7.920 1.00 95.75 489 VAL A N 1
ATOM 4036 C CA . VAL A 1 489 ? -19.826 9.849 8.656 1.00 95.75 489 VAL A CA 1
ATOM 4037 C C . VAL A 1 489 ? -20.273 11.177 8.047 1.00 95.75 489 VAL A C 1
ATOM 4039 O O . VAL A 1 489 ? -20.075 11.430 6.860 1.00 95.75 489 VAL A O 1
ATOM 4042 N N . THR A 1 490 ? -20.807 12.067 8.887 1.00 96.06 490 THR A N 1
ATOM 4043 C CA . THR A 1 490 ? -21.051 13.465 8.516 1.00 96.06 490 THR A CA 1
ATOM 4044 C C . THR A 1 490 ? -19.723 14.161 8.201 1.00 96.06 490 THR A C 1
ATOM 4046 O O . THR A 1 490 ? -18.858 14.231 9.079 1.00 96.06 490 THR A O 1
ATOM 4049 N N . PRO A 1 491 ? -19.539 14.711 6.988 1.00 94.75 491 PRO A N 1
ATOM 4050 C CA . PRO A 1 491 ? -18.312 15.407 6.633 1.00 94.75 491 PRO A CA 1
ATOM 4051 C C . PRO A 1 491 ? -18.022 16.621 7.519 1.00 94.75 491 PRO A C 1
ATOM 4053 O O . PRO A 1 491 ? -18.915 17.394 7.857 1.00 94.75 491 PRO A O 1
ATOM 4056 N N . TRP A 1 492 ? -16.741 16.846 7.811 1.00 96.75 492 TRP A N 1
ATOM 4057 C CA . TRP A 1 492 ? -16.259 18.027 8.546 1.00 96.75 492 TRP A CA 1
ATOM 4058 C C . TRP A 1 492 ? -16.356 19.328 7.757 1.00 96.75 492 TRP A C 1
ATOM 4060 O O . TRP A 1 492 ? -16.287 20.423 8.319 1.00 96.75 492 TRP A O 1
ATOM 4070 N N . ARG A 1 493 ? -16.452 19.197 6.439 1.00 95.69 493 ARG A N 1
ATOM 4071 C CA . ARG A 1 493 ? -16.490 20.292 5.487 1.00 95.69 493 ARG A CA 1
ATOM 4072 C C . ARG A 1 493 ? -17.165 19.844 4.206 1.00 95.69 493 ARG A C 1
ATOM 4074 O O . ARG A 1 493 ? -17.308 18.650 3.952 1.00 95.69 493 ARG A O 1
ATOM 4081 N N . LYS A 1 494 ? -17.507 20.827 3.381 1.00 95.50 494 LYS A N 1
ATOM 4082 C CA . LYS A 1 494 ? -18.017 20.618 2.031 1.00 95.50 494 LYS A CA 1
ATOM 4083 C C . LYS A 1 494 ? -16.911 20.894 1.010 1.00 95.50 494 LYS A C 1
ATOM 4085 O O . LYS A 1 494 ? -16.344 21.988 0.975 1.00 95.50 494 LYS A O 1
ATOM 4090 N N . GLY A 1 495 ? -16.582 19.884 0.222 1.00 94.75 495 GLY A N 1
ATOM 4091 C CA . GLY A 1 495 ? -15.769 19.970 -0.979 1.00 94.75 495 GLY A CA 1
ATOM 4092 C C . GLY A 1 495 ? -16.594 20.380 -2.201 1.00 94.75 495 GLY A C 1
ATOM 4093 O O . GLY A 1 495 ? -17.810 20.566 -2.132 1.00 94.75 495 GLY A O 1
ATOM 4094 N N . THR A 1 496 ? -15.914 20.541 -3.330 1.00 96.38 496 THR A N 1
ATOM 4095 C CA . THR A 1 496 ? -16.523 20.781 -4.644 1.00 96.38 496 THR A CA 1
ATOM 4096 C C . THR A 1 496 ? -16.875 19.483 -5.370 1.00 96.38 496 THR A C 1
ATOM 4098 O O . THR A 1 496 ? -17.738 19.503 -6.243 1.00 96.38 496 THR A O 1
ATOM 4101 N N . GLU A 1 497 ? -16.241 18.361 -5.012 1.00 95.25 497 GLU A N 1
ATOM 4102 C CA . GLU A 1 497 ? -16.517 17.058 -5.618 1.00 95.25 497 GLU A CA 1
ATOM 4103 C C . GLU A 1 497 ? -17.891 16.512 -5.234 1.00 95.25 497 GLU A C 1
ATOM 4105 O O . GLU A 1 497 ? -18.334 16.582 -4.081 1.00 95.25 497 GLU A O 1
ATOM 4110 N N . THR A 1 498 ? -18.563 15.928 -6.224 1.00 90.62 498 THR A N 1
ATOM 4111 C CA . THR A 1 498 ? -19.966 15.503 -6.106 1.00 90.62 498 THR A CA 1
ATOM 4112 C C . THR A 1 498 ? -20.143 13.994 -5.980 1.00 90.62 498 THR A C 1
ATOM 4114 O O . THR A 1 498 ? -21.238 13.544 -5.643 1.00 90.62 498 THR A O 1
ATOM 4117 N N . ILE A 1 499 ? -19.085 13.206 -6.193 1.00 92.94 499 ILE A N 1
ATOM 4118 C CA . ILE A 1 499 ? -19.134 11.748 -6.052 1.00 92.94 499 ILE A CA 1
ATOM 4119 C C . ILE A 1 499 ? -19.460 11.388 -4.596 1.00 92.94 499 ILE A C 1
ATOM 4121 O O . ILE A 1 499 ? -18.786 11.821 -3.658 1.00 92.94 499 ILE A O 1
ATOM 4125 N N . LYS A 1 500 ? -20.518 10.587 -4.418 1.00 91.88 500 LYS A N 1
ATOM 4126 C CA . LYS A 1 500 ? -20.929 9.988 -3.143 1.00 91.88 500 LYS A CA 1
ATOM 4127 C C . LYS A 1 500 ? -21.188 8.503 -3.351 1.00 91.88 500 LYS A C 1
ATOM 4129 O O . LYS A 1 500 ? -21.980 8.115 -4.217 1.00 91.88 500 LYS A O 1
ATOM 4134 N N . TRP A 1 501 ? -20.514 7.693 -2.551 1.00 94.88 501 TRP A N 1
ATOM 4135 C CA . TRP A 1 501 ? -20.645 6.246 -2.577 1.00 94.88 501 TRP A CA 1
ATOM 4136 C C . TRP A 1 501 ? -21.678 5.762 -1.573 1.00 94.88 501 TRP A C 1
ATOM 4138 O O . TRP A 1 501 ? -21.941 6.400 -0.557 1.00 94.88 501 TRP A O 1
ATOM 4148 N N . THR A 1 502 ? -22.265 4.616 -1.886 1.00 95.56 502 THR A N 1
ATOM 4149 C CA . THR A 1 502 ? -23.216 3.906 -1.036 1.00 95.56 502 THR A CA 1
ATOM 4150 C C . THR A 1 502 ? -22.760 2.464 -0.855 1.00 95.56 502 THR A C 1
ATOM 4152 O O . THR A 1 502 ? -21.937 1.960 -1.624 1.00 95.56 502 THR A O 1
ATOM 4155 N N . MET A 1 503 ? -23.345 1.754 0.110 1.00 97.12 503 MET A N 1
ATOM 4156 C CA . MET A 1 503 ? -23.082 0.320 0.251 1.00 97.12 503 MET A CA 1
ATOM 4157 C C . MET A 1 503 ? -23.550 -0.500 -0.959 1.00 97.12 503 MET A C 1
ATOM 4159 O O . MET A 1 503 ? -22.979 -1.556 -1.227 1.00 97.12 503 MET A O 1
ATOM 4163 N N . ASP A 1 504 ? -24.508 -0.007 -1.750 1.00 95.81 504 ASP A N 1
ATOM 4164 C CA . ASP A 1 50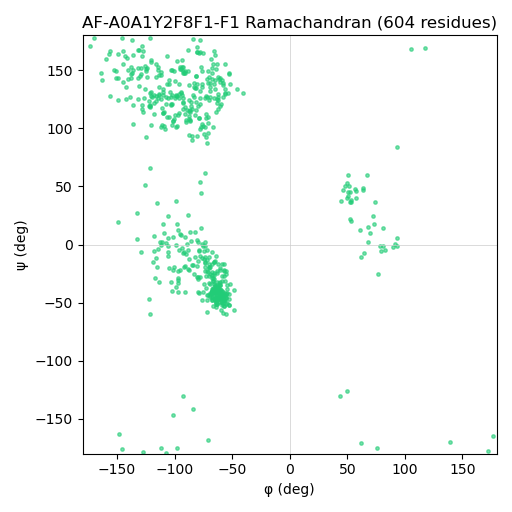4 ? -24.870 -0.633 -3.026 1.00 95.81 504 ASP A CA 1
ATOM 4165 C C . ASP A 1 504 ? -23.732 -0.527 -4.047 1.00 95.81 504 ASP A C 1
ATOM 4167 O O . ASP A 1 504 ? -23.447 -1.495 -4.755 1.00 95.81 504 ASP A O 1
ATOM 4171 N N . ASP A 1 505 ? -23.039 0.614 -4.096 1.00 96.75 505 ASP A N 1
ATOM 4172 C CA . ASP A 1 505 ? -21.876 0.802 -4.967 1.00 96.75 505 ASP A CA 1
ATOM 4173 C C . ASP A 1 505 ? -20.705 -0.088 -4.536 1.00 96.75 505 ASP A C 1
ATOM 4175 O O . ASP A 1 505 ? -20.100 -0.740 -5.389 1.00 96.75 505 ASP A O 1
ATOM 4179 N N . PHE A 1 506 ? -20.445 -0.181 -3.225 1.00 97.56 506 PHE A N 1
ATOM 4180 C CA . PHE A 1 506 ? -19.478 -1.122 -2.651 1.00 97.56 506 PHE A CA 1
ATOM 4181 C C . PHE A 1 506 ? -19.805 -2.561 -3.074 1.00 97.56 506 PHE A C 1
ATOM 4183 O O . PHE A 1 506 ? -19.019 -3.202 -3.774 1.00 97.56 506 PHE A O 1
ATOM 4190 N N . ASN A 1 507 ? -21.003 -3.055 -2.728 1.00 95.44 507 ASN A N 1
ATOM 4191 C CA . ASN A 1 507 ? -21.424 -4.437 -2.985 1.00 95.44 507 ASN A CA 1
ATOM 4192 C C . ASN A 1 507 ? -21.388 -4.775 -4.477 1.00 95.44 507 ASN A C 1
ATOM 4194 O O . ASN A 1 507 ? -20.981 -5.873 -4.875 1.00 95.44 507 ASN A O 1
ATOM 4198 N N . ARG A 1 508 ? -21.805 -3.822 -5.316 1.00 94.00 508 ARG A N 1
ATOM 4199 C CA . ARG A 1 508 ? -21.755 -3.959 -6.767 1.00 94.00 508 ARG A CA 1
ATOM 4200 C C . ARG A 1 508 ? -20.316 -4.063 -7.249 1.00 94.00 508 ARG A C 1
ATOM 4202 O O . ARG A 1 508 ? -20.020 -4.997 -7.991 1.00 94.00 508 ARG A O 1
ATOM 4209 N N . ASN A 1 509 ? -19.431 -3.166 -6.817 1.00 96.88 509 ASN A N 1
ATOM 4210 C CA . ASN A 1 509 ? -18.073 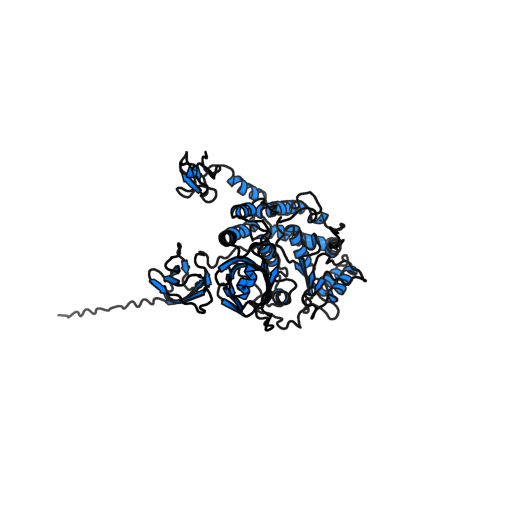-3.070 -7.342 1.00 96.88 509 ASN A CA 1
ATOM 4211 C C . ASN A 1 509 ? -17.092 -4.118 -6.792 1.00 96.88 509 ASN A C 1
ATOM 4213 O O . ASN A 1 509 ? -15.999 -4.287 -7.326 1.00 96.88 509 ASN A O 1
ATOM 4217 N N . ILE A 1 510 ? -17.515 -4.944 -5.833 1.00 97.69 510 ILE A N 1
ATOM 4218 C CA . ILE A 1 510 ? -16.837 -6.221 -5.578 1.00 97.69 510 ILE A CA 1
ATOM 4219 C C . ILE A 1 510 ? -16.943 -7.149 -6.800 1.00 97.69 510 ILE A C 1
ATOM 4221 O O . ILE A 1 510 ? -15.972 -7.819 -7.147 1.00 97.69 510 ILE A O 1
ATOM 4225 N N . LYS A 1 511 ? -18.101 -7.206 -7.475 1.00 92.56 511 LYS A N 1
ATOM 4226 C CA . LYS A 1 511 ? -18.398 -8.250 -8.478 1.00 92.56 511 LYS A CA 1
ATOM 4227 C C . LYS A 1 511 ? -18.537 -7.750 -9.909 1.00 92.56 511 LYS A C 1
ATOM 4229 O O . LYS A 1 511 ? -18.224 -8.505 -10.820 1.00 92.56 511 LYS A O 1
ATOM 4234 N N . TYR A 1 512 ? -19.026 -6.532 -10.103 1.00 91.69 512 TYR A N 1
ATOM 4235 C CA . TYR A 1 512 ? -19.440 -6.011 -11.402 1.00 91.69 512 TYR A CA 1
ATOM 4236 C C . TYR A 1 512 ? -19.059 -4.541 -11.566 1.00 91.69 512 TYR A C 1
ATOM 4238 O O . TYR A 1 512 ? -18.886 -3.814 -10.584 1.00 91.69 512 TYR A O 1
ATOM 4246 N N . LYS A 1 513 ? -19.024 -4.078 -12.818 1.00 92.19 513 LYS A N 1
ATOM 4247 C CA . LYS A 1 513 ? -18.896 -2.654 -13.145 1.00 92.19 513 LYS A CA 1
ATOM 4248 C C . LYS A 1 513 ? -19.827 -1.760 -12.319 1.00 92.19 513 LYS A C 1
ATOM 4250 O O . LYS A 1 513 ? -21.023 -2.044 -12.166 1.00 92.19 513 LYS A O 1
ATOM 4255 N N . GLY A 1 514 ? -19.265 -0.675 -11.807 1.00 91.31 514 GLY A N 1
ATOM 4256 C CA . GLY A 1 514 ? -19.937 0.380 -11.060 1.00 91.31 514 GLY A CA 1
ATOM 4257 C C . GLY A 1 514 ? -20.209 1.620 -11.914 1.00 91.31 514 GLY A C 1
ATOM 4258 O O . GLY A 1 514 ? -20.500 1.525 -13.107 1.00 91.31 514 GLY A O 1
ATOM 4259 N N . LYS A 1 515 ? -20.148 2.781 -11.262 1.00 92.44 515 LYS A N 1
ATOM 4260 C CA . LYS A 1 515 ? -20.318 4.131 -11.827 1.00 92.44 515 LYS A CA 1
ATOM 4261 C C . LYS A 1 515 ? -19.057 4.963 -11.552 1.00 92.44 515 LYS A C 1
ATOM 4263 O O . LYS A 1 515 ? -18.148 4.463 -10.900 1.00 92.44 515 LYS A O 1
ATOM 4268 N N . TYR A 1 516 ? -19.017 6.209 -12.032 1.00 93.12 516 TYR A N 1
ATOM 4269 C CA . TYR A 1 516 ? -17.939 7.181 -11.766 1.00 93.12 516 TYR A CA 1
ATOM 4270 C C . TYR A 1 516 ? -16.527 6.603 -11.969 1.00 93.12 516 TYR A C 1
ATOM 4272 O O . TYR A 1 516 ? -15.691 6.658 -11.079 1.00 93.12 516 TYR A O 1
ATOM 4280 N N . GLY A 1 517 ? -16.300 5.965 -13.121 1.00 91.94 517 GLY A N 1
ATOM 4281 C CA . GLY A 1 517 ? -14.993 5.406 -13.471 1.00 91.94 517 GLY A CA 1
ATOM 4282 C C . GLY A 1 517 ? -14.644 4.062 -12.826 1.00 91.94 517 GLY A C 1
ATOM 4283 O O . GLY A 1 517 ? -13.662 3.448 -13.229 1.00 91.94 517 GLY A O 1
ATOM 4284 N N . ALA A 1 518 ? -15.461 3.519 -11.915 1.00 94.12 518 ALA A N 1
ATOM 4285 C CA . ALA A 1 518 ? -15.329 2.144 -11.419 1.00 94.12 518 ALA A CA 1
ATOM 4286 C C . ALA A 1 518 ? -15.793 1.119 -12.476 1.00 94.12 518 ALA A C 1
ATOM 4288 O O . ALA A 1 518 ? -16.759 0.378 -12.279 1.00 94.12 518 ALA A O 1
ATOM 4289 N N . SER A 1 519 ? -15.123 1.101 -13.630 1.00 92.06 519 SER A N 1
ATOM 4290 C CA . SER A 1 519 ? -15.546 0.424 -14.863 1.00 92.06 519 SER A CA 1
ATOM 4291 C C . SER A 1 519 ? -15.596 -1.100 -14.756 1.00 92.06 519 SER A C 1
ATOM 4293 O O . SER A 1 519 ? -16.236 -1.745 -15.582 1.00 92.06 519 SER A O 1
ATOM 4295 N N . TYR A 1 520 ? -14.986 -1.671 -13.716 1.00 95.06 520 TYR A N 1
ATOM 4296 C CA . TYR A 1 520 ? -14.979 -3.104 -13.441 1.00 95.06 520 TYR A CA 1
ATOM 4297 C C . TYR A 1 520 ? -15.186 -3.371 -11.961 1.00 95.06 520 TYR A C 1
ATOM 4299 O O . TYR A 1 520 ? -14.722 -2.605 -11.111 1.00 95.06 520 TYR A O 1
ATOM 4307 N N . GLY A 1 521 ? -15.855 -4.481 -11.651 1.00 96.38 521 GLY A N 1
ATOM 4308 C CA . GLY A 1 521 ? -15.781 -5.035 -10.305 1.00 96.38 521 GLY A CA 1
ATOM 4309 C C . GLY A 1 521 ? -14.465 -5.779 -10.089 1.00 96.38 521 GLY A C 1
ATOM 4310 O O . GLY A 1 521 ? -13.918 -6.323 -11.045 1.00 96.38 521 GLY A O 1
ATOM 4311 N N . LEU A 1 522 ? -13.972 -5.869 -8.852 1.00 98.25 522 LEU A N 1
ATOM 4312 C CA . LEU A 1 522 ? -12.700 -6.550 -8.551 1.00 98.25 522 LEU A CA 1
ATOM 4313 C C . LEU A 1 522 ? -12.678 -8.009 -9.046 1.00 98.25 522 LEU A C 1
ATOM 4315 O O . LEU A 1 522 ? -11.745 -8.409 -9.743 1.00 98.25 522 LEU A O 1
ATOM 4319 N N . LYS A 1 523 ? -13.734 -8.792 -8.767 1.00 97.50 523 LYS A N 1
ATOM 4320 C CA . LYS A 1 523 ? -13.840 -10.186 -9.246 1.00 97.50 523 LYS A CA 1
ATOM 4321 C C . LYS A 1 523 ? -13.938 -10.280 -10.767 1.00 97.50 523 LYS A C 1
ATOM 4323 O O . LYS A 1 523 ? -13.361 -11.186 -11.363 1.00 97.50 523 LYS A O 1
ATOM 4328 N N . GLU A 1 524 ? -14.678 -9.360 -11.387 1.00 96.44 524 GLU A N 1
ATOM 4329 C CA . GLU A 1 524 ? -14.824 -9.284 -12.844 1.00 96.44 524 GLU A CA 1
ATOM 4330 C C . GLU A 1 524 ? -13.479 -8.985 -13.510 1.00 96.44 524 GLU A C 1
ATOM 4332 O O . GLU A 1 524 ? -13.071 -9.722 -14.406 1.00 96.44 524 GLU A O 1
ATOM 4337 N N . TYR A 1 525 ? -12.777 -7.951 -13.042 1.00 98.12 525 TYR A N 1
ATOM 4338 C CA . TYR A 1 525 ? -11.482 -7.537 -13.572 1.00 98.12 525 TYR A CA 1
ATOM 4339 C C . TYR A 1 525 ? -10.471 -8.685 -13.511 1.00 98.12 525 TYR A C 1
ATOM 4341 O O . TYR A 1 525 ? -9.892 -9.059 -14.532 1.00 98.12 525 TYR A O 1
ATOM 4349 N N . VAL A 1 526 ? -10.307 -9.294 -12.329 1.00 98.31 526 VAL A N 1
ATOM 4350 C CA . VAL A 1 526 ? -9.348 -10.388 -12.119 1.00 98.31 526 VAL A CA 1
ATOM 4351 C C . VAL A 1 526 ? -9.699 -11.604 -12.969 1.00 98.31 526 VAL A C 1
ATOM 4353 O O . VAL A 1 526 ? -8.818 -12.157 -13.620 1.00 98.31 526 VAL A O 1
ATOM 4356 N N . TYR A 1 527 ? -10.979 -11.988 -13.045 1.00 97.56 527 TYR A N 1
ATOM 4357 C CA . TYR A 1 527 ? -11.404 -13.095 -13.903 1.00 97.56 527 TYR A CA 1
ATOM 4358 C C . TYR A 1 527 ? -11.066 -12.853 -15.373 1.00 97.56 527 TYR A C 1
ATOM 4360 O O . TYR A 1 527 ? -10.472 -13.724 -16.014 1.00 97.56 527 TYR A O 1
ATOM 4368 N N . LYS A 1 528 ? -11.424 -11.681 -15.909 1.00 97.31 528 LYS A N 1
ATOM 4369 C CA . LYS A 1 528 ? -11.166 -11.358 -17.315 1.00 97.31 528 LYS A CA 1
ATOM 4370 C C . LYS A 1 528 ? -9.672 -11.315 -17.606 1.00 97.31 528 LYS A C 1
ATOM 4372 O O . LYS A 1 528 ? -9.221 -11.938 -18.566 1.00 97.31 528 LYS A O 1
ATOM 4377 N N . ARG A 1 529 ? -8.902 -10.656 -16.736 1.00 98.00 529 ARG A N 1
ATOM 4378 C CA . ARG A 1 529 ? -7.460 -10.522 -16.911 1.00 98.00 529 ARG A CA 1
ATOM 4379 C C . ARG A 1 529 ? -6.742 -11.864 -16.831 1.00 98.00 529 ARG A C 1
ATOM 4381 O O . ARG A 1 529 ? -5.975 -12.191 -17.731 1.00 98.00 529 ARG A O 1
ATOM 4388 N N . ALA A 1 530 ? -7.043 -12.673 -15.817 1.00 98.25 530 ALA A N 1
ATOM 4389 C CA . ALA A 1 530 ? -6.475 -14.010 -15.682 1.00 98.25 530 ALA A CA 1
ATOM 4390 C C . ALA A 1 530 ? -6.868 -14.918 -16.854 1.00 98.25 530 ALA A C 1
ATOM 4392 O O . ALA A 1 530 ? -6.033 -15.671 -17.342 1.00 98.25 530 ALA A O 1
ATOM 4393 N N . SER A 1 531 ? -8.106 -14.818 -17.353 1.00 97.81 531 SER A N 1
ATOM 4394 C CA . SER A 1 531 ? -8.561 -15.597 -18.513 1.00 97.81 531 SER A CA 1
ATOM 4395 C C . SER A 1 531 ? -7.792 -15.251 -19.784 1.00 97.81 531 SER A C 1
ATOM 4397 O O . SER A 1 531 ? -7.396 -16.154 -20.522 1.00 97.81 531 SER A O 1
ATOM 4399 N N . PHE A 1 532 ? -7.555 -13.960 -20.026 1.00 98.25 532 PHE A N 1
ATOM 4400 C CA . PHE A 1 532 ? -6.778 -13.511 -21.174 1.00 98.25 532 PHE A CA 1
ATOM 4401 C C . PHE A 1 532 ? -5.328 -14.011 -21.105 1.00 98.25 532 PHE A C 1
ATOM 4403 O O . PHE A 1 532 ? -4.874 -14.672 -22.037 1.00 98.25 532 PHE A O 1
ATOM 4410 N N . ILE A 1 533 ? -4.642 -13.796 -19.977 1.00 98.56 533 ILE A N 1
ATOM 4411 C CA . ILE A 1 533 ? -3.244 -14.222 -19.800 1.00 98.56 533 ILE A CA 1
ATOM 4412 C C . ILE A 1 533 ? -3.116 -15.754 -19.819 1.00 98.56 533 ILE A C 1
ATOM 4414 O O . ILE A 1 533 ? -2.191 -16.289 -20.427 1.00 98.56 533 ILE A O 1
ATOM 4418 N N . ASN A 1 534 ? -4.068 -16.483 -19.226 1.00 97.88 534 ASN A N 1
ATOM 4419 C CA . ASN A 1 534 ? -4.104 -17.946 -19.286 1.00 97.88 534 ASN A CA 1
ATOM 4420 C C . ASN A 1 534 ? -4.125 -18.461 -20.730 1.00 97.88 534 ASN A C 1
ATOM 4422 O O . ASN A 1 534 ? -3.422 -19.419 -21.046 1.00 97.88 534 ASN A O 1
ATOM 4426 N N . LYS A 1 535 ? -4.908 -17.812 -21.602 1.00 98.12 535 LYS A N 1
ATOM 4427 C CA . LYS A 1 535 ? -4.983 -18.148 -23.026 1.00 98.12 535 LYS A CA 1
ATOM 4428 C C . LYS A 1 535 ? -3.715 -17.741 -23.775 1.00 98.12 535 LYS A C 1
ATOM 4430 O O . LYS A 1 535 ? -3.198 -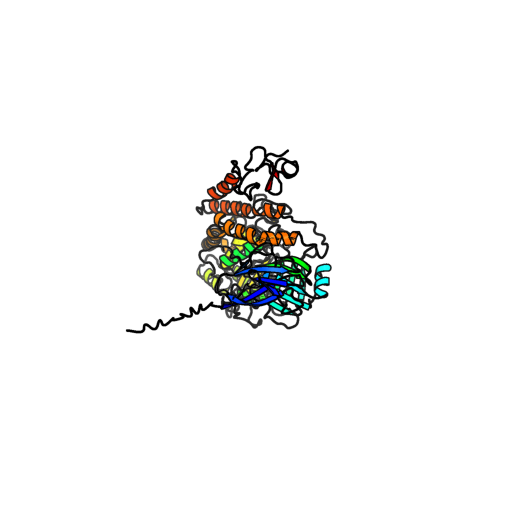18.547 -24.538 1.00 98.12 535 LYS A O 1
ATOM 4435 N N . GLU A 1 536 ? -3.236 -16.515 -23.572 1.00 98.44 536 GLU A N 1
ATOM 4436 C CA . GLU A 1 536 ? -2.062 -15.977 -24.273 1.00 98.44 536 GLU A CA 1
ATOM 4437 C C . GLU A 1 536 ? -0.805 -16.822 -24.025 1.00 98.44 536 GLU A C 1
ATOM 4439 O O . GLU A 1 536 ? -0.072 -17.123 -24.963 1.00 98.44 536 GLU A O 1
ATOM 4444 N N . PHE A 1 537 ? -0.589 -17.247 -22.779 1.00 98.38 537 PHE A N 1
ATOM 4445 C CA . PHE A 1 537 ? 0.619 -17.966 -22.365 1.00 98.38 537 PHE A CA 1
ATOM 4446 C C . PHE A 1 537 ? 0.405 -19.464 -22.139 1.00 98.38 537 PHE A C 1
ATOM 4448 O O . PHE A 1 537 ? 1.316 -20.144 -21.672 1.00 98.38 537 PHE A O 1
ATOM 4455 N N . ASN A 1 538 ? -0.788 -19.985 -22.442 1.00 97.44 538 ASN A N 1
ATOM 4456 C CA . ASN A 1 538 ? -1.153 -21.386 -22.228 1.00 97.44 538 ASN A CA 1
ATOM 4457 C C . ASN A 1 538 ? -0.832 -21.875 -20.797 1.00 97.44 538 ASN A C 1
ATOM 4459 O O . ASN A 1 538 ? -0.135 -22.870 -20.599 1.00 97.44 538 ASN A O 1
ATOM 4463 N N . LEU A 1 539 ? -1.312 -21.150 -19.779 1.00 96.81 539 LEU A N 1
ATOM 4464 C CA . LEU A 1 539 ? -0.927 -21.404 -18.381 1.00 96.81 539 LEU A CA 1
ATOM 4465 C C . LEU A 1 539 ? -1.575 -22.656 -17.772 1.00 96.81 539 LEU A C 1
ATOM 4467 O O . LEU A 1 539 ? -1.162 -23.076 -16.692 1.00 96.81 539 LEU A O 1
ATOM 4471 N N . GLY A 1 540 ? -2.581 -23.234 -18.434 1.00 94.19 540 GLY A N 1
ATOM 4472 C CA . GLY A 1 540 ? -3.283 -24.434 -17.973 1.00 94.19 540 GLY A CA 1
ATOM 4473 C C . GLY A 1 540 ? -4.223 -24.207 -16.783 1.00 94.19 540 GLY A C 1
ATOM 4474 O O . GLY A 1 540 ? -4.596 -25.169 -16.118 1.00 94.19 540 GLY A O 1
ATOM 4475 N N . LEU A 1 541 ? -4.616 -22.961 -16.490 1.00 93.19 541 LEU A N 1
ATOM 4476 C CA . LEU A 1 541 ? -5.543 -22.665 -15.393 1.00 93.19 541 LEU A CA 1
ATOM 4477 C C . LEU A 1 541 ? -6.969 -23.128 -15.742 1.00 93.19 541 LEU A C 1
ATOM 4479 O O . LEU A 1 541 ? -7.525 -22.714 -16.765 1.00 93.19 541 LEU A O 1
ATOM 4483 N N . ASP A 1 542 ? -7.592 -23.924 -14.865 1.00 89.50 542 ASP A N 1
ATOM 4484 C CA . ASP A 1 542 ? -9.016 -24.276 -14.965 1.00 89.50 542 ASP A CA 1
ATOM 4485 C C . ASP A 1 542 ? -9.897 -23.147 -14.413 1.00 89.50 542 ASP A C 1
ATOM 4487 O O . ASP A 1 542 ? -10.202 -23.062 -13.221 1.00 89.50 542 ASP A O 1
ATOM 4491 N N . LEU A 1 543 ? -10.331 -22.268 -15.315 1.00 87.62 543 LEU A N 1
ATOM 4492 C CA . LEU A 1 543 ? -11.209 -21.142 -14.995 1.00 87.62 543 LEU A CA 1
ATOM 4493 C C . LEU A 1 543 ? -12.688 -21.420 -15.316 1.00 87.62 543 LEU A C 1
ATOM 4495 O O . LEU A 1 543 ? -13.544 -20.569 -15.055 1.00 87.62 543 LEU A O 1
ATOM 4499 N N . ALA A 1 544 ? -13.021 -22.604 -15.848 1.00 74.62 544 ALA A N 1
ATOM 4500 C CA . ALA A 1 544 ? -14.389 -22.947 -16.250 1.00 74.62 544 ALA A CA 1
ATOM 4501 C C . ALA A 1 544 ? -15.336 -23.062 -15.042 1.00 74.62 544 ALA A C 1
ATOM 4503 O O . ALA A 1 544 ? -16.534 -22.790 -15.139 1.00 74.62 544 ALA A O 1
ATOM 4504 N N . ASN A 1 545 ? -14.797 -23.431 -13.878 1.00 66.62 545 ASN A N 1
ATOM 4505 C CA . ASN A 1 545 ? -15.567 -23.576 -12.644 1.00 66.62 545 ASN A CA 1
ATOM 4506 C C . ASN A 1 545 ? -15.837 -22.241 -11.922 1.00 66.62 545 ASN A C 1
ATOM 4508 O O . ASN A 1 545 ? -16.790 -22.146 -11.143 1.00 66.62 545 ASN A O 1
ATOM 4512 N N . VAL A 1 546 ? -15.073 -21.185 -12.230 1.00 73.62 546 VAL A N 1
ATOM 4513 C CA . VAL A 1 546 ? -15.267 -19.839 -11.658 1.00 73.62 546 VAL A CA 1
ATOM 4514 C C . VAL A 1 546 ? -16.600 -19.239 -12.123 1.00 73.62 546 VAL A C 1
ATOM 4516 O O . VAL A 1 546 ? -17.342 -18.662 -11.326 1.00 73.62 546 VAL A O 1
ATOM 4519 N N . THR A 1 547 ? -16.966 -19.443 -13.393 1.00 55.28 547 THR A N 1
ATOM 4520 C CA . THR A 1 547 ? -18.247 -18.987 -13.963 1.00 55.28 547 THR A CA 1
ATOM 4521 C C . THR A 1 547 ? -19.416 -19.908 -13.615 1.00 55.28 547 THR A C 1
ATOM 4523 O O . THR A 1 547 ? -20.538 -19.427 -13.447 1.00 55.28 547 THR A O 1
ATOM 4526 N N . LYS A 1 548 ? -19.181 -21.216 -13.422 1.00 46.16 548 LYS A N 1
ATOM 4527 C CA . LYS A 1 548 ? -20.213 -22.167 -12.964 1.00 46.16 548 LYS A CA 1
ATOM 4528 C C . LYS A 1 548 ? -20.678 -21.899 -11.532 1.00 46.16 548 LYS A C 1
ATOM 4530 O O . LYS A 1 548 ? -21.876 -21.957 -11.283 1.00 46.16 548 LYS A O 1
ATOM 4535 N N . LYS A 1 549 ? -19.792 -21.511 -10.604 1.00 43.22 549 LYS A N 1
ATOM 4536 C CA . LYS A 1 549 ? -20.209 -21.082 -9.249 1.00 43.22 549 LYS A CA 1
ATOM 4537 C C . LYS A 1 549 ? -21.024 -19.781 -9.256 1.00 43.22 549 LYS A C 1
ATOM 4539 O O . LYS A 1 549 ? -21.903 -19.624 -8.414 1.00 43.22 549 LYS A O 1
ATOM 4544 N N . SER A 1 550 ? -20.796 -18.874 -10.213 1.00 40.78 550 SER A N 1
ATOM 4545 C CA . SER A 1 550 ? -21.597 -17.642 -10.338 1.00 40.78 550 SER A CA 1
ATOM 4546 C C . SER A 1 550 ? -22.939 -17.863 -11.054 1.00 40.78 550 SER A C 1
ATOM 4548 O O . SER A 1 550 ? -23.915 -17.173 -10.760 1.00 40.78 550 SER A O 1
ATOM 4550 N N . THR A 1 551 ? -23.023 -18.860 -11.944 1.00 32.56 551 THR A N 1
ATOM 4551 C CA . THR A 1 551 ? -24.263 -19.255 -12.641 1.00 32.56 551 THR A CA 1
ATOM 4552 C C . THR A 1 551 ? -25.094 -20.297 -11.887 1.00 32.56 551 THR A C 1
ATOM 4554 O O . THR A 1 551 ? -26.309 -20.327 -12.068 1.00 32.56 551 THR A O 1
ATOM 4557 N N . ALA A 1 552 ? -24.507 -21.063 -10.960 1.00 34.03 552 ALA A N 1
ATOM 4558 C CA . ALA A 1 552 ? -25.241 -21.891 -9.997 1.00 34.03 552 ALA A CA 1
ATOM 4559 C C . ALA A 1 552 ? -26.056 -21.043 -9.000 1.00 34.03 552 ALA A C 1
ATOM 4561 O O . ALA A 1 552 ? -27.097 -21.482 -8.531 1.00 34.03 552 ALA A O 1
ATOM 4562 N N . ALA A 1 553 ? -25.667 -19.783 -8.767 1.00 38.91 553 ALA A N 1
ATOM 4563 C CA . ALA A 1 553 ? -26.497 -18.809 -8.052 1.00 38.91 553 ALA A CA 1
ATOM 4564 C C . ALA A 1 553 ? -27.656 -18.242 -8.907 1.00 38.91 553 ALA A C 1
ATOM 4566 O O . ALA A 1 553 ? -28.402 -17.383 -8.442 1.00 38.91 553 ALA A O 1
ATOM 4567 N N . LYS A 1 554 ? -27.804 -18.680 -10.168 1.00 38.09 554 LYS A N 1
ATOM 4568 C CA . LYS A 1 554 ? -28.800 -18.164 -11.122 1.00 38.09 554 LYS A CA 1
ATOM 4569 C C . LYS A 1 554 ? -29.833 -19.183 -11.605 1.00 38.09 554 LYS A C 1
ATOM 4571 O O . LYS A 1 554 ? -30.643 -18.820 -12.456 1.00 38.09 554 LYS A O 1
ATOM 4576 N N . LYS A 1 555 ? -29.895 -20.404 -11.060 1.00 32.59 555 LYS A N 1
ATOM 4577 C CA . LYS A 1 555 ? -31.032 -21.303 -11.324 1.00 32.59 555 LYS A CA 1
ATOM 4578 C C . LYS A 1 555 ? -31.339 -22.238 -10.150 1.00 32.59 555 LYS A C 1
ATOM 4580 O O . LYS A 1 555 ? -30.502 -23.043 -9.767 1.00 32.59 555 LYS A O 1
ATOM 4585 N N . ASN A 1 556 ? -32.601 -22.151 -9.721 1.00 39.00 556 ASN A N 1
ATOM 4586 C CA . ASN A 1 556 ? -33.397 -23.080 -8.910 1.00 39.00 556 ASN A CA 1
ATOM 4587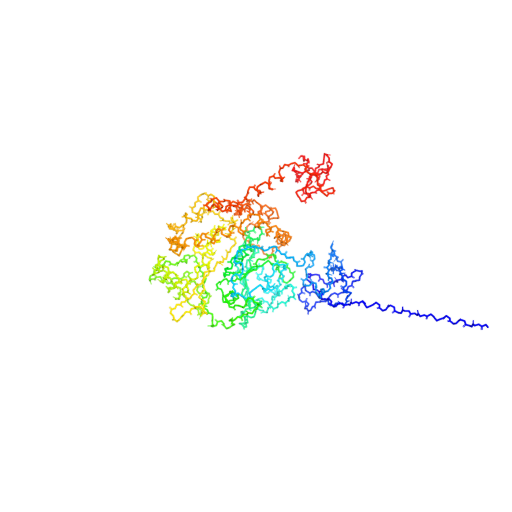 C C . ASN A 1 556 ? -33.410 -22.868 -7.388 1.00 39.00 556 ASN A C 1
ATOM 4589 O O . ASN A 1 556 ? -32.728 -23.561 -6.649 1.00 39.00 556 ASN A O 1
ATOM 4593 N N . GLY A 1 557 ? -34.295 -21.964 -6.946 1.00 55.09 557 GLY A N 1
ATOM 4594 C CA . GLY A 1 557 ? -35.333 -22.249 -5.940 1.00 55.09 557 GLY A CA 1
ATOM 4595 C C . GLY A 1 557 ? -34.961 -23.044 -4.686 1.00 55.09 557 GLY A C 1
ATOM 4596 O O . GLY A 1 557 ? -35.777 -23.846 -4.239 1.00 55.09 557 GLY A O 1
ATOM 4597 N N . SER A 1 558 ? -33.774 -22.857 -4.110 1.00 68.62 558 SER A N 1
ATOM 4598 C CA . SER A 1 558 ? -33.504 -23.364 -2.768 1.00 68.62 558 SER A CA 1
ATOM 4599 C C . SER A 1 558 ? -34.325 -22.562 -1.766 1.00 68.62 558 SER A C 1
ATOM 4601 O O . SER A 1 558 ? -34.407 -21.337 -1.848 1.00 68.62 558 SER A O 1
ATOM 4603 N N . ILE A 1 559 ? -34.958 -23.253 -0.825 1.00 79.94 559 ILE A N 1
ATOM 4604 C CA . ILE A 1 559 ? -35.600 -22.621 0.327 1.00 79.94 559 ILE A CA 1
ATOM 4605 C C . ILE A 1 559 ? -34.494 -22.102 1.251 1.00 79.94 559 ILE A C 1
ATOM 4607 O O . ILE A 1 559 ? -33.477 -22.770 1.433 1.00 79.94 559 ILE A O 1
ATOM 4611 N N . SER A 1 560 ? -34.679 -20.904 1.808 1.00 83.31 560 SER A N 1
ATOM 4612 C CA . SER A 1 560 ? -33.737 -20.315 2.756 1.00 83.31 560 SER A CA 1
ATOM 4613 C C . SER A 1 560 ? -33.420 -21.277 3.902 1.00 83.31 560 SER A C 1
ATOM 4615 O O . SER A 1 560 ? -34.313 -21.911 4.464 1.00 83.31 560 SER A O 1
ATOM 4617 N N . THR A 1 561 ? -32.144 -21.346 4.280 1.00 76.69 561 THR A N 1
ATOM 4618 C CA . THR A 1 561 ? -31.666 -22.167 5.403 1.00 76.69 561 THR A CA 1
ATOM 4619 C C . THR A 1 561 ? -32.018 -21.572 6.770 1.00 76.69 561 THR A C 1
ATOM 4621 O O . THR A 1 561 ? -31.791 -22.215 7.793 1.00 76.69 561 THR A O 1
ATOM 4624 N N . VAL A 1 562 ? -32.590 -20.362 6.802 1.00 80.31 562 VAL A N 1
ATOM 4625 C CA . VAL A 1 562 ? -32.960 -19.636 8.020 1.00 80.31 562 VAL A CA 1
ATOM 4626 C C . VAL A 1 562 ? -34.456 -19.325 7.990 1.00 80.31 562 VAL A C 1
ATOM 4628 O O . VAL A 1 562 ? -34.950 -18.623 7.107 1.00 80.31 562 VAL A O 1
ATOM 4631 N N . SER A 1 563 ? -35.195 -19.841 8.976 1.00 85.75 563 SER A N 1
ATOM 4632 C CA . SER A 1 563 ? -36.653 -19.681 9.049 1.00 85.75 563 SER A CA 1
ATOM 4633 C C . SER A 1 563 ? -37.067 -18.203 9.031 1.00 85.75 563 SER A C 1
ATOM 4635 O O . SER A 1 563 ? -36.539 -17.384 9.781 1.00 85.75 563 SER A O 1
ATOM 4637 N N . GLY A 1 564 ? -38.010 -17.854 8.152 1.00 88.44 564 GLY A N 1
ATOM 4638 C CA . GLY A 1 564 ? -38.528 -16.488 7.998 1.00 88.44 564 GLY A CA 1
ATOM 4639 C C . GLY A 1 564 ? -37.631 -15.522 7.213 1.00 88.44 564 GLY A C 1
ATOM 4640 O O . GLY A 1 564 ? -38.036 -14.375 6.998 1.00 88.44 564 GLY A O 1
ATOM 4641 N N . ARG A 1 565 ? -36.452 -15.960 6.754 1.00 93.31 565 ARG A N 1
ATOM 4642 C CA . ARG A 1 565 ? -35.528 -15.153 5.946 1.00 93.31 565 ARG A CA 1
ATOM 4643 C C . ARG A 1 565 ? -35.511 -15.597 4.484 1.00 93.31 565 ARG A C 1
ATOM 4645 O O . ARG A 1 565 ? -35.989 -16.673 4.134 1.00 93.31 565 ARG A O 1
ATOM 4652 N N . CYS A 1 566 ? -35.006 -14.722 3.623 1.00 91.75 566 CYS A N 1
ATOM 4653 C CA . CYS A 1 566 ? -34.858 -14.956 2.189 1.00 91.75 566 CYS A CA 1
ATOM 4654 C C . CYS A 1 566 ? -33.821 -14.004 1.591 1.00 91.75 566 CYS A C 1
ATOM 4656 O O . CYS A 1 566 ? -33.543 -12.947 2.152 1.00 91.75 566 CYS A O 1
ATOM 4658 N N . GLY A 1 567 ? -33.280 -14.345 0.427 1.00 83.81 567 GLY A N 1
ATOM 4659 C CA . GLY A 1 567 ? -32.252 -13.551 -0.241 1.00 83.81 567 GLY A CA 1
ATOM 4660 C C . GLY A 1 567 ? -30.950 -14.323 -0.392 1.00 83.81 567 GLY A C 1
ATOM 4661 O O . GLY A 1 567 ? -30.763 -15.378 0.218 1.00 83.81 567 GLY A O 1
ATOM 4662 N N . SER A 1 568 ? -30.022 -13.778 -1.181 1.00 81.56 568 SER A N 1
ATOM 4663 C CA . SER A 1 568 ? -28.706 -14.397 -1.407 1.00 81.56 568 SER A CA 1
ATOM 4664 C C . SER A 1 568 ? -27.938 -14.662 -0.114 1.00 81.56 568 SER A C 1
ATOM 4666 O O . SER A 1 568 ? -27.178 -15.621 -0.049 1.00 81.56 568 SER A O 1
ATOM 4668 N N . GLU A 1 569 ? -28.140 -13.822 0.902 1.00 79.88 569 GLU A N 1
ATOM 4669 C CA . GLU A 1 569 ? -27.488 -13.931 2.212 1.00 79.88 569 GLU A CA 1
ATOM 4670 C C . GLU A 1 569 ? -27.990 -15.129 3.028 1.00 79.88 569 GLU A C 1
ATOM 4672 O O . GLU A 1 569 ? -27.243 -15.685 3.824 1.00 79.88 569 GLU A O 1
ATOM 4677 N N . PHE A 1 570 ? -29.234 -15.565 2.798 1.00 82.25 570 PHE A N 1
ATOM 4678 C CA . PHE A 1 570 ? -29.877 -16.655 3.545 1.00 82.25 570 PHE A CA 1
ATOM 4679 C C . PHE A 1 570 ? -30.067 -17.915 2.698 1.00 82.25 570 PHE A C 1
ATOM 4681 O O . PHE A 1 570 ? -30.883 -18.779 3.027 1.00 82.25 570 PHE A O 1
ATOM 4688 N N . GLY A 1 571 ? -29.335 -18.002 1.586 1.00 74.19 571 GLY A N 1
ATOM 4689 C CA . GLY A 1 571 ? -29.234 -19.198 0.758 1.00 74.19 571 GLY A CA 1
ATOM 4690 C C . GLY A 1 571 ? -30.491 -19.571 -0.027 1.00 74.19 571 GLY A C 1
ATOM 4691 O O . GLY A 1 571 ? -30.519 -20.666 -0.588 1.00 74.19 571 GLY A O 1
ATOM 4692 N N . GLY A 1 572 ? -31.526 -18.721 -0.091 1.00 86.56 572 GLY A N 1
ATOM 4693 C CA . GLY A 1 572 ? -32.753 -19.125 -0.777 1.00 86.56 572 GLY A CA 1
ATOM 4694 C C . GLY A 1 572 ? -33.975 -18.212 -0.681 1.00 86.56 572 GLY A C 1
ATOM 4695 O O . GLY A 1 572 ? -33.942 -17.127 -0.099 1.00 86.56 572 GLY A O 1
ATOM 4696 N N . SER A 1 573 ? -35.068 -18.676 -1.289 1.00 90.06 573 SER A N 1
ATOM 4697 C CA . SER A 1 573 ? -36.402 -18.074 -1.250 1.00 90.06 573 SER A CA 1
ATOM 4698 C C . SER A 1 573 ? -37.161 -18.424 0.029 1.00 90.06 573 SER A C 1
ATOM 4700 O O . SER A 1 573 ? -36.768 -19.303 0.795 1.00 90.06 573 SER A O 1
ATOM 4702 N N . CYS A 1 574 ? -38.291 -17.761 0.249 1.00 86.31 574 CYS A N 1
ATOM 4703 C CA . CYS A 1 574 ? -39.159 -18.063 1.381 1.00 86.31 574 CYS A CA 1
ATOM 4704 C C . CYS A 1 574 ? -39.635 -19.522 1.398 1.00 86.31 574 CYS A C 1
ATOM 4706 O O . CYS A 1 574 ? -40.005 -20.075 0.366 1.00 86.31 574 CYS A O 1
ATOM 4708 N N . ALA A 1 575 ? -39.665 -20.125 2.590 1.00 84.38 575 ALA A N 1
ATOM 4709 C CA . ALA A 1 575 ? -40.076 -21.519 2.782 1.00 84.38 575 ALA A CA 1
ATOM 4710 C C . ALA A 1 575 ? -41.556 -21.780 2.464 1.00 84.38 575 ALA A C 1
ATOM 4712 O O . ALA A 1 575 ? -41.928 -22.895 2.112 1.00 84.38 575 ALA A O 1
ATOM 4713 N N . LYS A 1 576 ? -42.408 -20.755 2.589 1.00 82.25 576 LYS A N 1
ATOM 4714 C CA . LYS A 1 576 ? -43.835 -20.836 2.267 1.00 82.25 576 LYS A CA 1
ATOM 4715 C C . LYS A 1 576 ? -44.088 -20.328 0.848 1.00 82.25 576 LYS A C 1
ATOM 4717 O O . LYS A 1 576 ? -43.680 -19.221 0.500 1.00 82.25 576 LYS A O 1
ATOM 4722 N N . SER A 1 577 ? -44.809 -21.114 0.049 1.00 80.44 577 SER A N 1
ATOM 4723 C CA . SER A 1 577 ? -45.294 -20.693 -1.270 1.00 80.44 577 SER A CA 1
ATOM 4724 C C . SER A 1 577 ? -46.232 -19.490 -1.146 1.00 80.44 577 SER A C 1
ATOM 4726 O O . SER A 1 577 ? -47.027 -19.426 -0.210 1.00 80.44 577 SER A O 1
ATOM 4728 N N . GLY A 1 578 ? -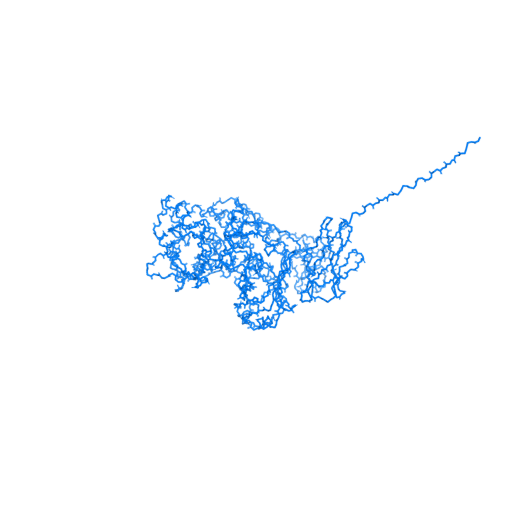46.169 -18.551 -2.092 1.00 81.94 578 GLY A N 1
ATOM 4729 C CA . GLY A 1 578 ? -46.999 -17.338 -2.064 1.00 81.94 578 GLY A CA 1
ATOM 4730 C C . GLY A 1 578 ? -46.379 -16.152 -1.314 1.00 81.94 578 GLY A C 1
ATOM 4731 O O . GLY A 1 578 ? -46.988 -15.090 -1.267 1.00 81.94 578 GLY A O 1
ATOM 4732 N N . TYR A 1 579 ? -45.187 -16.315 -0.727 1.00 91.31 579 TYR A N 1
ATOM 4733 C CA . TYR A 1 579 ? -44.518 -15.267 0.047 1.00 91.31 579 TYR A CA 1
ATOM 4734 C C . TYR A 1 579 ? -43.562 -14.430 -0.811 1.00 91.31 579 TYR A C 1
ATOM 4736 O O . TYR A 1 579 ? -42.908 -14.909 -1.743 1.00 91.31 579 TYR A O 1
ATOM 4744 N N . CYS A 1 580 ? -43.464 -13.162 -0.438 1.00 94.44 580 CYS A N 1
ATOM 4745 C CA . CYS A 1 580 ? -42.576 -12.167 -1.004 1.00 94.44 580 CYS A CA 1
ATOM 4746 C C . CYS A 1 580 ? -41.292 -12.076 -0.184 1.00 94.44 580 CYS A C 1
ATOM 4748 O O . CYS A 1 580 ? -41.303 -12.311 1.028 1.00 94.44 580 CYS A O 1
ATOM 4750 N N . CYS A 1 581 ? -40.195 -11.700 -0.842 1.00 94.50 581 CYS A N 1
ATOM 4751 C CA . CYS A 1 581 ? -38.926 -11.459 -0.173 1.00 94.50 581 CYS A CA 1
ATOM 4752 C C . CYS A 1 581 ? -38.663 -9.960 -0.079 1.00 94.50 581 CYS A C 1
ATOM 4754 O O . CYS A 1 581 ? -38.394 -9.317 -1.095 1.00 94.50 581 CYS A O 1
ATOM 4756 N N . SER A 1 582 ? -38.739 -9.398 1.128 1.00 94.44 582 SER A N 1
ATOM 4757 C CA . SER A 1 582 ? -38.564 -7.959 1.327 1.00 94.44 582 SER A CA 1
ATOM 4758 C C . SER A 1 582 ? -37.151 -7.503 0.965 1.00 94.44 582 SER A C 1
ATOM 4760 O O . SER A 1 582 ? -36.198 -8.288 0.952 1.00 94.44 582 SER A O 1
ATOM 4762 N N . LYS A 1 583 ? -36.977 -6.194 0.765 1.00 94.00 583 LYS A N 1
ATOM 4763 C CA . LYS A 1 583 ? -35.651 -5.584 0.568 1.00 94.00 583 LYS A CA 1
ATOM 4764 C C . LYS A 1 583 ? -34.665 -5.837 1.722 1.00 94.00 583 LYS A C 1
ATOM 4766 O O . LYS A 1 583 ? -33.471 -5.663 1.538 1.00 94.00 583 LYS A O 1
ATOM 4771 N N . TYR A 1 584 ? -35.163 -6.254 2.891 1.00 92.25 584 TYR A N 1
ATOM 4772 C CA . TYR A 1 584 ? -34.379 -6.576 4.092 1.00 92.25 584 TYR A CA 1
ATOM 4773 C C . TYR A 1 584 ? -34.175 -8.091 4.301 1.00 92.25 584 TYR A C 1
ATOM 4775 O O . TYR A 1 584 ? -33.670 -8.527 5.337 1.00 92.25 584 TYR A O 1
ATOM 4783 N N . GLY A 1 585 ? -34.605 -8.910 3.338 1.00 92.56 585 GLY A N 1
ATOM 4784 C CA . GLY A 1 585 ? -34.430 -10.360 3.370 1.00 92.56 585 GLY A CA 1
ATOM 4785 C C . GLY A 1 585 ? -35.352 -11.076 4.355 1.00 92.56 585 GLY A C 1
ATOM 4786 O O . GLY A 1 585 ? -34.933 -12.037 5.001 1.00 92.56 585 GLY A O 1
ATOM 4787 N N . TYR A 1 586 ? -36.589 -10.596 4.503 1.00 93.94 586 TYR A N 1
ATOM 4788 C CA . TYR A 1 586 ? -37.628 -11.248 5.305 1.00 93.94 586 TYR A CA 1
ATOM 4789 C C . TYR A 1 586 ? -38.780 -11.737 4.435 1.00 93.94 586 TYR A C 1
ATOM 4791 O O . TYR A 1 586 ? -39.105 -11.129 3.414 1.00 93.94 586 TYR A O 1
ATOM 4799 N N . CYS A 1 587 ? -39.422 -12.807 4.891 1.00 94.12 587 CYS A N 1
ATOM 4800 C CA . CYS A 1 587 ? -40.563 -13.422 4.230 1.00 94.12 587 CYS A CA 1
ATOM 4801 C C . CYS A 1 587 ? -41.896 -12.895 4.756 1.00 94.12 587 CYS A C 1
ATOM 4803 O O . CYS A 1 587 ? -42.159 -12.970 5.954 1.00 94.12 587 CYS A O 1
ATOM 4805 N N . GLY A 1 588 ? -42.777 -12.460 3.854 1.00 93.38 588 GLY A N 1
ATOM 4806 C CA . GLY A 1 588 ? -44.142 -12.055 4.199 1.00 93.38 588 GLY A CA 1
ATOM 4807 C C . GLY A 1 588 ? -45.018 -11.825 2.970 1.00 93.38 588 GLY A C 1
ATOM 4808 O O . GLY A 1 588 ? -44.554 -11.958 1.843 1.00 93.38 588 GLY A O 1
ATOM 4809 N N . THR A 1 589 ? -46.293 -11.503 3.181 1.00 95.38 589 THR A N 1
ATOM 4810 C CA . THR A 1 589 ? -47.292 -11.314 2.108 1.00 95.38 589 THR A CA 1
ATOM 4811 C C . THR A 1 589 ? -47.870 -9.898 2.051 1.00 95.38 589 THR A C 1
ATOM 4813 O O . THR A 1 589 ? -48.641 -9.589 1.147 1.00 95.38 589 THR A O 1
ATOM 4816 N N . SER A 1 590 ? -47.525 -9.020 3.001 1.00 93.75 590 SER A N 1
ATOM 4817 C CA . SER A 1 590 ? -47.978 -7.625 2.979 1.00 93.75 590 SER A CA 1
ATOM 4818 C C . SER A 1 590 ? -47.171 -6.791 1.975 1.00 93.75 590 SER A C 1
ATOM 4820 O O . SER A 1 590 ? -46.085 -7.180 1.534 1.00 93.75 590 SER A O 1
ATOM 4822 N N . ASN A 1 591 ? -47.665 -5.594 1.647 1.00 91.62 591 ASN A N 1
ATOM 4823 C CA . ASN A 1 591 ? -46.971 -4.657 0.756 1.00 91.62 591 ASN A CA 1
ATOM 4824 C C . ASN A 1 591 ? -45.557 -4.272 1.230 1.00 91.62 591 ASN A C 1
ATOM 4826 O O . ASN A 1 591 ? -44.731 -3.892 0.405 1.00 91.62 591 ASN A O 1
ATOM 4830 N N . GLU A 1 592 ? -45.241 -4.400 2.519 1.00 87.25 592 GLU A N 1
ATOM 4831 C CA . GLU A 1 592 ? -43.889 -4.156 3.047 1.00 87.25 592 GLU A CA 1
ATOM 4832 C C . GLU A 1 592 ? -42.868 -5.194 2.551 1.00 87.25 592 GLU A C 1
ATOM 4834 O O . GLU A 1 592 ? -41.676 -4.900 2.432 1.00 87.25 592 GLU A O 1
ATOM 4839 N N . TYR A 1 593 ? -43.341 -6.396 2.212 1.00 93.44 593 TYR A N 1
ATOM 4840 C CA . TYR A 1 593 ? -42.533 -7.486 1.670 1.00 93.44 593 TYR A CA 1
ATOM 4841 C C . TYR A 1 593 ? -42.615 -7.550 0.146 1.00 93.44 593 TYR A C 1
ATOM 4843 O O . TYR A 1 593 ? -41.599 -7.771 -0.508 1.00 93.44 593 TYR A O 1
ATOM 4851 N N . CYS A 1 594 ? -43.813 -7.351 -0.408 1.00 93.12 594 CYS A N 1
ATOM 4852 C CA . CYS A 1 594 ? -44.102 -7.525 -1.835 1.00 93.12 594 CYS A CA 1
ATOM 4853 C C . CYS A 1 594 ? -43.912 -6.258 -2.674 1.00 93.12 594 CYS A C 1
ATOM 4855 O O . CYS A 1 594 ? -43.817 -6.352 -3.894 1.00 93.12 594 CYS A O 1
ATOM 4857 N N . GLY A 1 595 ? -43.891 -5.083 -2.040 1.00 87.62 595 GLY A N 1
ATOM 4858 C CA . GLY A 1 595 ? -43.840 -3.786 -2.707 1.00 87.62 595 GLY A CA 1
ATOM 4859 C C . GLY A 1 595 ? -42.425 -3.341 -3.088 1.00 87.62 595 GLY A C 1
ATOM 4860 O O . GLY A 1 595 ? -41.579 -4.118 -3.534 1.00 87.62 595 GLY A O 1
ATOM 4861 N N . LYS A 1 596 ? -42.149 -2.040 -2.937 1.00 90.56 596 LYS A N 1
ATOM 4862 C CA . LYS A 1 596 ? -40.909 -1.418 -3.427 1.00 90.56 596 LYS A CA 1
ATOM 4863 C C . LYS A 1 596 ? -39.660 -2.041 -2.786 1.00 90.56 596 LYS A C 1
ATOM 4865 O O . LYS A 1 596 ? -39.438 -1.925 -1.583 1.00 90.56 596 LYS A O 1
ATOM 4870 N N . GLY A 1 597 ? -38.803 -2.618 -3.628 1.00 86.19 597 GLY A N 1
ATOM 4871 C CA . GLY A 1 597 ? -37.550 -3.261 -3.218 1.00 86.19 597 GLY A CA 1
ATOM 4872 C C . GLY A 1 597 ? -37.666 -4.767 -2.963 1.00 86.19 597 GLY A C 1
ATOM 4873 O O . GLY A 1 597 ? -36.691 -5.375 -2.533 1.00 86.19 597 GLY A O 1
ATOM 4874 N N . CYS A 1 598 ? -38.821 -5.375 -3.243 1.00 93.75 598 CYS A N 1
ATOM 4875 C CA . CYS A 1 598 ? -38.971 -6.824 -3.205 1.00 93.75 598 CYS A CA 1
ATOM 4876 C C . CYS A 1 598 ? -37.949 -7.529 -4.119 1.00 93.75 598 CYS A C 1
ATOM 4878 O O . CYS A 1 598 ? -37.728 -7.149 -5.276 1.00 93.75 598 CYS A O 1
ATOM 4880 N N . GLN A 1 599 ? -37.306 -8.568 -3.588 1.00 89.94 599 GLN A N 1
ATOM 4881 C CA . GLN A 1 599 ? -36.247 -9.305 -4.263 1.00 89.94 599 GLN A CA 1
ATOM 4882 C C . GLN A 1 599 ? -36.845 -10.396 -5.164 1.00 89.94 599 GLN A C 1
ATOM 4884 O O . GLN A 1 599 ? -37.006 -11.541 -4.743 1.00 89.94 599 GLN A O 1
ATOM 4889 N N . ARG A 1 600 ? -37.130 -10.066 -6.433 1.00 88.06 600 ARG A N 1
ATOM 4890 C CA . ARG A 1 600 ? -37.769 -10.978 -7.416 1.00 88.06 600 ARG A CA 1
ATOM 4891 C C . ARG A 1 600 ? -37.055 -12.317 -7.631 1.00 88.06 600 ARG A C 1
ATOM 4893 O O . ARG A 1 600 ? -37.676 -13.273 -8.073 1.00 88.06 600 ARG A O 1
ATOM 4900 N N . ALA A 1 601 ? -35.759 -12.394 -7.336 1.00 81.81 601 ALA A N 1
ATOM 4901 C CA . ALA A 1 601 ? -35.005 -13.643 -7.418 1.00 81.81 601 ALA A CA 1
ATOM 4902 C C . ALA A 1 601 ? -35.325 -14.629 -6.272 1.00 81.81 601 ALA A C 1
ATOM 4904 O O . ALA A 1 601 ? -34.987 -15.803 -6.382 1.00 81.81 601 ALA A O 1
ATOM 4905 N N . TYR A 1 602 ? -35.966 -14.164 -5.191 1.00 86.88 602 TYR A N 1
ATOM 4906 C CA . TYR A 1 602 ? -36.152 -14.911 -3.940 1.00 86.88 602 TYR A CA 1
ATOM 4907 C C . TYR A 1 602 ? -37.595 -14.870 -3.395 1.00 86.88 602 TYR A C 1
ATOM 4909 O O . TYR A 1 602 ? -37.852 -15.392 -2.310 1.00 86.88 602 TYR A O 1
ATOM 4917 N N . GLY A 1 603 ? -38.546 -14.273 -4.120 1.00 84.31 603 GLY A N 1
ATOM 4918 C CA . GLY A 1 603 ? -39.960 -14.221 -3.739 1.00 84.31 603 GLY A CA 1
ATOM 4919 C C . GLY A 1 603 ? -40.852 -13.610 -4.823 1.00 84.31 603 GLY A C 1
ATOM 4920 O O . GLY A 1 603 ? -40.362 -13.076 -5.819 1.00 84.31 603 GLY A O 1
ATOM 4921 N N . ILE A 1 604 ? -42.168 -13.699 -4.623 1.00 86.25 604 ILE A N 1
ATOM 4922 C CA . ILE A 1 604 ? -43.173 -13.072 -5.497 1.00 86.25 604 ILE A CA 1
ATOM 4923 C C . ILE A 1 604 ? -43.197 -11.570 -5.186 1.00 86.25 604 ILE A C 1
ATOM 4925 O O . ILE A 1 604 ? -43.096 -11.196 -4.026 1.00 86.25 604 ILE A O 1
ATOM 4929 N N . CYS A 1 605 ? -43.281 -10.699 -6.188 1.00 88.88 605 CYS A N 1
ATOM 4930 C CA . CYS A 1 605 ? -43.312 -9.247 -5.985 1.00 88.88 605 CYS A CA 1
ATOM 4931 C C . CYS A 1 605 ? -44.474 -8.638 -6.770 1.00 88.88 605 CYS A C 1
ATOM 4933 O O . CYS A 1 605 ? -44.758 -9.116 -7.871 1.00 88.88 605 CYS A O 1
ATOM 4935 N N . ASN A 1 606 ? -45.094 -7.597 -6.209 1.00 85.44 606 ASN A N 1
ATOM 4936 C CA . ASN A 1 606 ? -46.227 -6.880 -6.802 1.00 85.44 606 ASN A CA 1
ATOM 4937 C C . ASN A 1 606 ? -45.799 -5.877 -7.881 1.00 85.44 606 ASN A C 1
ATOM 4939 O O . ASN A 1 606 ? -44.620 -5.433 -7.877 1.00 85.44 606 ASN A O 1
#

Organism: NCBI:txid1754190

InterPro domains:
  IPR001002 Chitin-binding, type 1 [PF00187] (565-600)
  IPR001002 Chitin-binding, type 1 [PS50941] (563-606)
  IPR001002 Chitin-binding, type 1 [SM00270] (565-602)
  IPR014867 Spore coat protein CotH/Invasin CotH2/3/7 [PF08757] (174-511)
  IPR014867 Spore coat protein CotH/Invasin CotH2/3/7 [PTHR40050] (178-402)
  IPR018371 Chitin-binding, type 1, conserved site [PS00026] (574-594)
  IPR036861 Endochitinase-like superfamily [G3DSA:3.30.60.10] (563-604)
  IPR036861 Endochitinase-like superfamily [SSF57016] (565-606)

Foldseek 3Di:
DDDDDDDDDDPPPPDPQDKAKAKEKEQDLADWKWKQWPNDTDTWDDPDPQGSMTIDIDIDGLAKIWMWMAGPNRIAPDIAIDHGPDRYPFHAYHNARQQFADADAFAFPCFQVAQQFQADDQVQRQRHAKAKEFEDPQLLCCQQVVAKDFTQWMWIRTRHDTDIQGRWTKHWDPQLALQTKIKTQRCVPPVDQPPPLSARIKIWAPLQLDLAVCQQQLLQSLCNGLNAQAKRWHWYWYYYSSATAAITIIIGDQLDLSSCQRRRAHRNNSDGNDDDSLLFFWKWAAAFQQALAQDPPDLSVSRPGPDPVRDGCPQSNVLSVLLVVQDLQDPVSVVCCCQAEEPLLSVLLVVLSCLLFVQLQWCLQGNHQKMKGFGSVRHDPRYTYIGIYGHDRSCTLQFLHDPPRCVDNDDSLQDDCVVSAPDFHPPDPRHHRHNSVRNSQCVDPVSVVVSLVSNLSCLVRALPLVSVVSNLVSSCVNCVVSSQRRLPRDRSYNRNDDDHHDSVQNVCQCQAQHDSRSGGRNSRSSLSNSVNSCVVVVSVDDSVVVVVVVCVLVDDFDAFPDAQFWDPVRPAAHPDPCWWQALVGGTDNDCNRQPDNIDVSHGHHD

pLDDT: mean 92.85, std 11.33, range [32.56, 98.88]

Radius of gyration: 28.21 Å; Cα contacts (8 Å, |Δi|>4): 1279; chains: 1; bounding box: 81×80×104 Å

Secondary structure (DSSP, 8-state):
------------------EEEEEEEEE--SSSEEEEETTEEEE-B-SSTTSSEEEEEEEEESSPEEEEEEETTEEPSS-EEE-TT--EEEEEETT-S-SS---PPP--TTTT---SS----GGG-TTS--EEEEESHHHHHHHHHT--EE-SEEEEE-SS-EEEEES-EEEEE-TTSSS-EEEEETTTTT----TBTTB-EEEEE--TT-TTS-HHHHHHHHHHHTT-----EEEEEEEETTEEEEEEEEEE-TTSHHHHHHHHSB-SSS-BS--SGGG----EEE-TT------TT---TTEEESSTTT--SHHHHHHHHHHHH--TT-HHHHHHHHHHTB-HHHHHHHHHHHHHHT-TTSHHHHS-SEEEEE-TTT--SS---EEEEE--TTS-TTBS--TTTT-SSS-GGG--GGGTTT----SSSSS-S--HHHHHHHTSHHHHHHHHHHHHHHHHHTS-HHHHHHHHHHHHHHHHHHHHHHHHSPPSS--S------HHHHHHHHHS--STTB-S-HHHHHHHHHHHHHHHTT-----HHHHHHHHHTTS--PBPSSTTB-BGGGTBB-SSTT-EE-TTSBEESSHHHHSTT--TTTS---

Mean predicted aligned error: 8.53 Å

Nearest PDB structures (foldseek):
  5jd9-assembly1_A  TM=7.280E-01  e=1.006E-16  Bacillus cereus ATCC 10987
  1z0n-assembly1_A  TM=7.364E-01  e=1.505E-03  Rattus norvegicus
  1z0m-assembly1_A  TM=7.352E-01  e=1.591E-03  Rattus norvegicus
  6b1u-assembly1_B  TM=8.111E-01  e=3.473E-03  Homo sapiens
  1z0m-assembly2_B  TM=8.313E-01  e=5.132E-03  Rattus norvegicus